Protein AF-0000000070045698 (afdb_homodimer)

InterPro domains:
  IPR000228 RNA 3'-terminal phosphate cyclase [PIRSF005378] (1-326)
  IPR000228 RNA 3'-terminal phosphate cyclase [PTHR11096] (4-327)
  IPR013792 RNA 3'-terminal phosphate cyclase/enolpyruvate transferase, alpha/beta [SSF55205] (4-176)
  IPR017770 RNA 3'-terminal phosphate cyclase type 1 [TIGR03399] (5-316)
  IPR020719 RNA 3'-terminal phosphate cyclase-like, conserved site [PS01287] (156-166)
  IPR023797 RNA 3'-terminal phosphate cyclase domain [PF01137] (10-319)
  IPR036553 RNA 3'-terminal phosphate cyclase, insert domain superfamily [G3DSA:3.30.360.20] (182-268)
  IPR037136 RNA 3'-terminal phosphate cyclase domain superfamily [G3DSA:3.65.10.20] (5-317)

Radius of gyration: 27.56 Å; Cα contacts (8 Å, |Δi|>4): 1784; chains: 2; bounding box: 61×73×57 Å

Nearest PDB structures (foldseek):
  4o89-assembly2_B  TM=8.808E-01  e=8.441E-39  Pyrococcus horikoshii OT3
  3tut-assembly1_A  TM=9.034E-01  e=3.852E-34  Escherichia coli K-12
  1qmh-assembly1_B  TM=8.795E-01  e=1.114E-32  Escherichia coli K-12
  3pqv-assembly1_A  TM=8.379E-01  e=2.856E-24  Kluyveromyces lactis
  7mqa-assembly1_SH  TM=8.288E-01  e=5.643E-23  Homo sapiens

Solvent-accessible surface area (backbone atoms only — not comparable to full-atom values): 33628 Å² total; per-residue (Å²): 135,82,58,47,76,41,64,24,48,52,73,64,19,48,68,61,56,54,45,54,49,53,29,46,20,48,42,48,50,43,32,35,33,39,30,48,26,19,59,87,42,96,71,45,22,36,44,60,41,56,46,47,41,51,53,52,47,30,67,35,15,65,32,52,72,46,52,88,46,78,50,31,36,43,35,38,42,37,42,40,69,74,49,64,48,78,47,78,51,66,51,85,34,30,34,47,45,47,63,35,44,65,36,49,47,58,36,36,11,64,65,59,25,38,37,41,35,38,40,33,12,4,32,46,30,86,99,52,64,33,51,63,45,46,62,56,47,50,44,53,54,35,44,60,27,36,40,47,69,48,75,42,82,76,35,44,6,15,55,78,64,4,66,5,30,36,40,38,38,32,32,57,27,60,69,40,48,42,69,26,46,56,58,82,68,48,55,32,42,34,44,34,41,33,17,89,60,64,62,67,58,52,51,52,53,49,50,53,52,49,48,57,41,40,74,70,65,35,47,79,48,77,47,78,43,82,47,69,44,80,32,56,42,34,39,39,34,40,34,37,74,52,95,28,19,52,34,59,46,64,29,47,52,35,81,88,79,68,40,65,66,60,60,67,62,62,56,72,60,35,38,8,26,24,72,67,56,55,44,68,47,45,66,63,30,34,46,10,64,40,62,21,36,40,22,26,46,63,87,48,59,60,38,54,36,50,54,51,54,49,18,71,73,65,40,13,30,38,34,45,29,45,49,96,80,26,32,39,40,39,28,37,18,32,49,53,80,69,42,53,123,135,84,60,48,77,41,64,24,48,52,73,65,18,48,67,62,58,54,44,52,50,54,31,48,22,48,44,48,49,42,34,33,33,40,33,48,28,19,59,87,42,96,72,44,21,38,44,60,42,55,47,46,40,51,52,51,47,30,65,36,15,63,32,52,70,44,52,88,45,78,51,31,36,42,36,37,43,39,42,40,69,75,50,63,47,78,48,79,50,67,49,86,34,29,34,45,44,49,63,35,45,65,36,48,47,58,38,36,10,64,64,58,24,37,37,42,37,38,41,34,12,4,30,46,30,88,98,51,60,35,50,64,43,45,63,58,47,50,44,54,55,35,44,60,26,35,40,46,69,48,74,43,82,76,36,43,6,15,57,78,65,4,66,5,29,35,40,37,38,33,31,58,28,62,69,39,48,43,69,26,46,58,57,81,68,46,56,32,43,33,43,34,42,35,16,88,60,64,63,67,61,54,52,54,54,48,52,52,54,50,48,58,41,40,75,71,65,34,47,77,48,76,46,79,44,83,48,69,44,79,32,55,41,35,40,38,34,41,34,35,74,52,94,29,19,53,35,58,46,65,31,47,50,35,80,88,78,68,40,66,66,60,62,68,62,60,55,72,60,35,36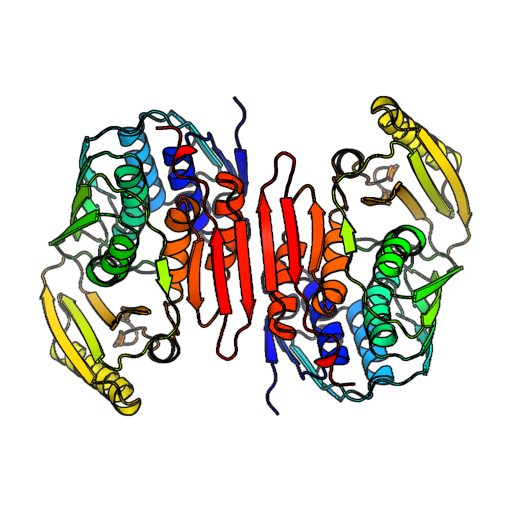,7,26,25,72,67,54,55,44,66,46,44,66,63,30,36,46,10,64,40,61,23,35,38,21,28,46,64,87,46,59,61,40,55,36,49,53,50,54,49,19,70,71,63,39,13,32,37,33,44,28,45,49,97,79,28,32,39,41,38,27,38,18,31,48,52,80,71,40,55,124

Sequence (682 aa):
MDFLKINGDYGEGGGQIIRSAITLSCITKQPIHLENIRKNRKIPGLRPQHLTAINILQKISNAKVIGAEIGSTELKFIPNNIESLQLIEDVGTAGSISLIAQVLIPVVSISQKKLNLRIKGGTDVPWSPTFDYTQHVLREAYSRMGIKFSIELTKRGYYPKGGGEISLQVYPSHLKSTSLTKRKTNYVKLISTFSKISEERIRNQIKEIKRELTDKNFLVEEEIKNQDAVDSGASLLIYSIDENSIIGVDALFDKKTQRFDIDVDKFTNSLAVDDNLADMLVVPASLGNEKTRFQVKEITKHLETNLFVTSKITGCKYGIGKIKEGFEVIIEGISDSSIKQMDFLKINGDYGEGGGQIIRSAITLSCITKQPIHLENIRKNRKIPGLRPQHLTAINILQKISNAKVIGAEIGSTELKFIPNNIESLQLIEDVGTAGSISLIAQVLIPVVSISQKKLNLRIKGGTDVPWSPTFDYTQHVLREAYSRMGIKFSIELTKRGYYPKGGGEISLQVYPSHLKSTSLTKRKTNYVKLISTFSKISEERIRNQIKEIKRELTDKNFLVEEEIKNQDAVDSGASLLIYSIDENSIIGVDALFDKKTQRFDIDVDKFTNSLAVDDNLADMLVVPASLGNEKTRFQVKEITKHLETNLFVTSKITGCKYGIGKIKEGFEVIIEGISDSSIKQ

pLDDT: mean 93.99, std 7.99, range [39.12, 98.81]

Secondary structure (DSSP, 8-state):
--PEEEETTSTT-SHHHHHHHHHHHHHHT--EEEESTTTTSSS-S--HHHHHHHHHHHHHHT-EEE--STT-S-EEEE------EEEEEE-SSS-BHHHHHHHHHHHHHHTT--EEEEEEEBSB-TTS--HHIIIIIIHHHHHHTT-EEEEEEEEB-BTTTB-EEEEEEEE-------EE------EEEEEEEEESS-HHHHHHHHHHHHHHHHHTT-EEEEEEEE--BSS-EEEEEEEEE-SS-EEEEEEEEETTTTEE---HHHHHT--SB-HHHHHHTHHHHHT-SSEEEEEES---HHHHHHHHHHHHHH--EEEEEEETTEEEEEEE---GGGS--/--PEEEETTSTT-SHHHHHHHHHHHHHHT--EEEESTTTTSSS-S--HHHHHHHHHHHHHHT-EEE--STT-S-EEEE------EEEEEE-SSS-BHHHHHHHHHHHHHHTT--EEEEEEEBSB-TTS--HHIIIIIIHHHHHHTT--EEEEEEEB-BTTTB-EEEEEEE--------EE------EEEEEEEEESS-HHHHHHHHHHHHHHHHHTT-EEEEEEEE--BSS-EEEEEEEEE-SS-EEEEEEEEETTTTEE---HHHHHT--SB-HHHHHHTHHHHHT-SSEEEEEES---HHHHHHHHHHHHHH--EEEEEEETTEEEEEEE---GGGS--

Foldseek 3Di:
DDAAEDECCPFVSACLLLLLQQLLCQFLQHKHKYAQRSVVPPQGDDDLLSLQLVVVQCVQFVWDKDQSDGSGRIIIIGGHQGEADEEEEESQWQHEPLSSCLRVQCSAQLSQYKYKYKYFHAQDEPPDDHVVCCQPQVQVVCVQQFWDKDKAWPAHAYPGGGGTIMIIMGGHTATDAAAAWFDDALEKEKEKEWEPDDPVLVVVQVVVLVVVSVVVPHDYDYHYYYGDYPDTWMKMKMWDDDPRATEIWMFIQDPVVSHTPTDSCQRVLWTRYGQVVLLSVQSSQQLAQAKHKYWTQECDSSNVVSNVSSCSSQVKDKDWDADDRHIMIMIHHDYSVSRPD/DDAAEDECCPFVSACLLLLLQQLLCQFQQHKHKYAQRSVVPPQGDDDLLSLQLVVVQCVQFVWDKDQSDGSGRIIIIGGHQGAADEEEEESQWQHEPLSSCLRVQCSAQLSQYKYKYKYFHAQDEPPDDHVVCCQPQVQVVCVQQFWDKDKAWPAHAYPGGGGTIMIIIGGHTATDAAAAWFDDALEKEKEKEWEPDDPVLVVVQVVVLVVVSVVVVHDYDYHYYYGDYPDTWMKMKMWDDDPRATEIWMFIQDPVVSHTPTDSCQRVLWTRYGQVVLLSVQSSQQLAQAKHKYWTQECDSSNVVSNVSNCSSQVKDKDWDADDRHIMIMIHHDYSVSRPD

Structure (mmCIF, N/CA/C/O backbone):
data_AF-0000000070045698-model_v1
#
loop_
_entity.id
_entity.type
_entity.pdbx_description
1 polymer "RNA 3'-terminal phosphate cyclase"
#
loop_
_atom_site.group_PDB
_atom_site.id
_atom_site.type_symbol
_atom_site.label_atom_id
_atom_site.label_alt_id
_atom_site.label_comp_id
_atom_site.label_asym_id
_atom_site.label_entity_id
_atom_site.label_seq_id
_atom_site.pdbx_PDB_ins_code
_atom_site.Cartn_x
_atom_site.Cartn_y
_atom_site.Cartn_z
_atom_site.occupancy
_atom_site.B_iso_or_equiv
_atom_site.auth_seq_id
_atom_site.auth_comp_id
_atom_site.auth_asym_id
_atom_site.auth_atom_id
_atom_site.pdbx_PDB_model_num
ATOM 1 N N . MET A 1 1 ? 29.156 7.527 0.183 1 66.31 1 MET A N 1
ATOM 2 C CA . MET A 1 1 ? 28.047 7.75 1.104 1 66.31 1 MET A CA 1
ATOM 3 C C . MET A 1 1 ? 26.844 6.895 0.724 1 66.31 1 MET A C 1
ATOM 5 O O . MET A 1 1 ? 26.609 6.648 -0.459 1 66.31 1 MET A O 1
ATOM 9 N N . ASP A 1 2 ? 26.219 6.137 1.599 1 84.25 2 ASP A N 1
ATOM 10 C CA . ASP A 1 2 ? 25.172 5.156 1.347 1 84.25 2 ASP A CA 1
ATOM 11 C C . ASP A 1 2 ? 23.781 5.805 1.422 1 84.25 2 ASP A C 1
ATOM 13 O O . ASP A 1 2 ? 23.281 6.078 2.514 1 84.25 2 ASP A O 1
ATOM 17 N N . PHE A 1 3 ? 23.266 6.316 0.264 1 93.06 3 PHE A N 1
ATOM 18 C CA . PHE A 1 3 ? 21.953 6.918 0.181 1 93.06 3 PHE A CA 1
ATOM 19 C C . PHE A 1 3 ? 20.859 5.848 0.239 1 93.06 3 PHE A C 1
ATOM 21 O O . PHE A 1 3 ? 20.984 4.801 -0.404 1 93.06 3 PHE A O 1
ATOM 28 N N . LEU A 1 4 ? 19.984 6.105 1.096 1 92.81 4 LEU A N 1
ATOM 29 C CA . LEU A 1 4 ? 18.766 5.312 0.986 1 92.81 4 LEU A CA 1
ATOM 30 C C . LEU A 1 4 ? 17.891 5.809 -0.166 1 92.81 4 LEU A C 1
ATOM 32 O O . LEU A 1 4 ? 17.469 6.965 -0.173 1 92.81 4 LEU A O 1
ATOM 36 N N . LYS A 1 5 ? 17.656 5.004 -1.078 1 92.5 5 LYS A N 1
ATOM 37 C CA . LYS A 1 5 ? 16.875 5.383 -2.252 1 92.5 5 LYS A CA 1
ATOM 38 C C . LYS A 1 5 ? 15.375 5.281 -1.975 1 92.5 5 LYS A C 1
ATOM 40 O O . LYS A 1 5 ? 14.906 4.27 -1.458 1 92.5 5 LYS A O 1
ATOM 45 N N . ILE A 1 6 ? 14.641 6.336 -2.289 1 91.75 6 ILE A N 1
ATOM 46 C CA . ILE A 1 6 ? 13.195 6.391 -2.15 1 91.75 6 ILE A CA 1
ATOM 47 C C . ILE A 1 6 ? 12.555 6.75 -3.494 1 91.75 6 ILE A C 1
ATOM 49 O O . ILE A 1 6 ? 12.945 7.738 -4.125 1 91.75 6 ILE A O 1
ATOM 53 N N . ASN A 1 7 ? 11.648 5.938 -3.928 1 87.69 7 ASN A N 1
ATOM 54 C CA . ASN A 1 7 ? 10.922 6.211 -5.16 1 87.69 7 ASN A CA 1
ATOM 55 C C . ASN A 1 7 ? 9.75 7.156 -4.922 1 87.69 7 ASN A C 1
ATOM 57 O O . ASN A 1 7 ? 8.758 6.773 -4.297 1 87.69 7 ASN A O 1
ATOM 61 N N . GLY A 1 8 ? 9.844 8.273 -5.504 1 88.06 8 GLY A N 1
ATOM 62 C CA . GLY A 1 8 ? 8.828 9.289 -5.289 1 88.06 8 GLY A CA 1
ATOM 63 C C . GLY A 1 8 ? 7.508 8.961 -5.965 1 88.06 8 GLY A C 1
ATOM 64 O O . GLY A 1 8 ? 6.48 9.57 -5.664 1 88.06 8 GLY A O 1
ATOM 65 N N . ASP A 1 9 ? 7.504 8.016 -6.766 1 81.5 9 ASP A N 1
ATOM 66 C CA . ASP A 1 9 ? 6.301 7.621 -7.488 1 81.5 9 ASP A CA 1
ATOM 67 C C . ASP A 1 9 ? 5.648 6.398 -6.844 1 81.5 9 ASP A C 1
ATOM 69 O O . ASP A 1 9 ? 4.656 5.875 -7.352 1 81.5 9 ASP A O 1
ATOM 73 N N . TYR A 1 10 ? 6.156 6.012 -5.809 1 77.06 10 TYR A N 1
ATOM 74 C CA . TYR A 1 10 ? 5.617 4.84 -5.125 1 77.06 10 TYR A CA 1
ATOM 75 C C . TYR A 1 10 ? 4.234 5.129 -4.551 1 77.06 10 TYR A C 1
ATOM 77 O O . TYR A 1 10 ? 4.012 6.188 -3.957 1 77.06 10 TYR A O 1
ATOM 85 N N . GLY A 1 11 ? 3.295 4.164 -4.785 1 70.94 11 GLY A N 1
ATOM 86 C CA . GLY A 1 11 ? 1.978 4.316 -4.191 1 70.94 11 GLY A CA 1
ATOM 87 C C . GLY A 1 11 ? 1.228 5.527 -4.703 1 70.94 11 GLY A C 1
ATOM 88 O O . GLY A 1 11 ? 1.053 5.691 -5.914 1 70.94 11 GLY A O 1
ATOM 89 N N . GLU A 1 12 ? 0.956 6.418 -3.777 1 71.25 12 GLU A N 1
ATOM 90 C CA . GLU A 1 12 ? 0.218 7.629 -4.129 1 71.25 12 GLU A CA 1
ATOM 91 C C . GLU A 1 12 ? 1.067 8.562 -4.984 1 71.25 12 GLU A C 1
ATOM 93 O O . GLU A 1 12 ? 0.547 9.242 -5.871 1 71.25 12 GLU A O 1
ATOM 98 N N . GLY A 1 13 ? 2.375 8.477 -4.84 1 70.38 13 GLY A N 1
ATOM 99 C CA . GLY A 1 13 ? 3.334 9.227 -5.637 1 70.38 13 GLY A CA 1
ATOM 100 C C . GLY A 1 13 ? 3.182 10.727 -5.488 1 70.38 13 GLY A C 1
ATOM 101 O O . GLY A 1 13 ? 3.367 11.477 -6.457 1 70.38 13 GLY A O 1
ATOM 102 N N . GLY A 1 14 ? 2.752 11.258 -4.359 1 80.56 14 GLY A N 1
ATOM 103 C CA . GLY A 1 14 ? 2.504 12.672 -4.176 1 80.56 14 GLY A CA 1
ATOM 104 C C . GLY A 1 14 ? 3.504 13.336 -3.246 1 80.56 14 GLY A C 1
ATOM 105 O O . GLY A 1 14 ? 4.637 12.875 -3.113 1 80.56 14 GLY A O 1
ATOM 106 N N . GLY A 1 15 ? 3.166 14.484 -2.75 1 87.88 15 GLY A N 1
ATOM 107 C CA . GLY A 1 15 ? 4.027 15.305 -1.911 1 87.88 15 GLY A CA 1
ATOM 108 C C . GLY A 1 15 ? 4.25 14.719 -0.531 1 87.88 15 GLY A C 1
ATOM 109 O O . GLY A 1 15 ? 5.227 15.055 0.142 1 87.88 15 GLY A O 1
ATOM 110 N N . GLN A 1 16 ? 3.398 13.844 -0.229 1 88.81 16 GLN A N 1
ATOM 111 C CA . GLN A 1 16 ? 3.49 13.258 1.104 1 88.81 16 GLN A CA 1
ATOM 112 C C . GLN A 1 16 ? 4.773 12.453 1.262 1 88.81 16 GLN A C 1
ATOM 114 O O . GLN A 1 16 ? 5.398 12.469 2.324 1 88.81 16 GLN A O 1
ATOM 119 N N . ILE A 1 17 ? 5.184 11.781 0.256 1 91.38 17 ILE A N 1
ATOM 120 C CA . ILE A 1 17 ? 6.406 10.984 0.295 1 91.38 17 ILE A CA 1
ATOM 121 C C . ILE A 1 17 ? 7.609 11.891 0.508 1 91.38 17 ILE A C 1
ATOM 123 O O . ILE A 1 17 ? 8.5 11.586 1.309 1 91.38 17 ILE A O 1
ATOM 127 N N . ILE A 1 18 ? 7.551 13 -0.135 1 93.56 18 ILE A N 1
ATOM 128 C CA . ILE A 1 18 ? 8.648 13.953 -0.036 1 93.56 18 ILE A CA 1
ATOM 129 C C . ILE A 1 18 ? 8.727 14.508 1.385 1 93.56 18 ILE A C 1
ATOM 131 O O . ILE A 1 18 ? 9.797 14.508 2.002 1 93.56 18 ILE A O 1
ATOM 135 N N . ARG A 1 19 ? 7.617 14.867 1.858 1 95.31 19 ARG A N 1
ATOM 136 C CA . ARG A 1 19 ? 7.551 15.492 3.178 1 95.31 19 ARG A CA 1
ATOM 137 C C . ARG A 1 19 ? 7.984 14.508 4.266 1 95.31 19 ARG A C 1
ATOM 139 O O . ARG A 1 19 ? 8.797 14.852 5.125 1 95.31 19 ARG A O 1
ATOM 146 N N . SER A 1 20 ? 7.469 13.32 4.188 1 96 20 SER A N 1
ATOM 147 C CA . SER A 1 20 ? 7.824 12.32 5.191 1 96 20 SER A CA 1
ATOM 148 C C . SER A 1 20 ? 9.289 11.93 5.086 1 96 20 SER A C 1
ATOM 150 O O . SER A 1 20 ? 9.977 11.797 6.102 1 96 20 SER A O 1
ATOM 152 N N . ALA A 1 21 ? 9.773 11.789 3.859 1 95.69 21 ALA A N 1
ATOM 153 C CA . ALA A 1 21 ? 11.148 11.344 3.635 1 95.69 21 ALA A CA 1
ATOM 154 C C . ALA A 1 21 ? 12.148 12.367 4.152 1 95.69 21 ALA A C 1
ATOM 156 O O . ALA A 1 21 ? 13.094 12.016 4.863 1 95.69 21 ALA A O 1
ATOM 157 N N . ILE A 1 22 ? 11.906 13.594 3.832 1 96.38 22 ILE A N 1
ATOM 158 C CA . ILE A 1 22 ? 12.867 14.617 4.223 1 96.38 22 ILE A CA 1
ATOM 159 C C . ILE A 1 22 ? 12.797 14.836 5.734 1 96.38 22 ILE A C 1
ATOM 161 O O . ILE A 1 22 ? 13.828 15.07 6.379 1 96.38 22 ILE A O 1
ATOM 165 N N . THR A 1 23 ? 11.602 14.812 6.281 1 96.62 23 THR A N 1
ATOM 166 C CA . THR A 1 23 ? 11.422 14.938 7.723 1 96.62 23 THR A CA 1
ATOM 167 C C . THR A 1 23 ? 12.203 13.859 8.461 1 96.62 23 THR A C 1
ATOM 169 O O . THR A 1 23 ? 12.992 14.156 9.367 1 96.62 23 THR A O 1
ATOM 172 N N . LEU A 1 24 ? 12.055 12.695 8.016 1 95.88 24 LEU A N 1
ATOM 173 C CA . LEU A 1 24 ? 12.688 11.562 8.688 1 95.88 24 LEU A CA 1
ATOM 174 C C . LEU A 1 24 ? 14.195 11.562 8.445 1 95.88 24 LEU A C 1
ATOM 176 O O . LEU A 1 24 ? 14.969 11.172 9.328 1 95.88 24 LEU A O 1
ATOM 180 N N . SER A 1 25 ? 14.602 11.961 7.273 1 95.38 25 SER A N 1
ATOM 181 C CA . SER A 1 25 ? 16.016 12.086 6.984 1 95.38 25 SER A CA 1
ATOM 182 C C . SER A 1 25 ? 16.703 13.031 7.973 1 95.38 25 SER A C 1
ATOM 184 O O . SER A 1 25 ? 17.766 12.719 8.508 1 95.38 25 SER A O 1
ATOM 186 N N . CYS A 1 26 ? 16.078 14.109 8.25 1 95.25 26 CYS A N 1
ATOM 187 C CA . CYS A 1 26 ? 16.641 15.109 9.164 1 95.25 26 CYS A CA 1
ATOM 188 C C . CYS A 1 26 ? 16.766 14.539 10.57 1 95.25 26 CYS A C 1
ATOM 190 O O . CYS A 1 26 ? 17.781 14.727 11.234 1 95.25 26 CYS A O 1
ATOM 192 N N . ILE A 1 27 ? 15.75 13.898 10.961 1 93.94 27 ILE A N 1
ATOM 193 C CA . ILE A 1 27 ? 15.672 13.453 12.352 1 93.94 27 ILE A CA 1
ATOM 194 C C . ILE A 1 27 ? 16.609 12.273 12.562 1 93.94 27 ILE A C 1
ATOM 196 O O . ILE A 1 27 ? 17.328 12.211 13.57 1 93.94 27 ILE A O 1
ATOM 200 N N . THR A 1 28 ? 16.719 11.367 11.602 1 91.88 28 THR A N 1
ATOM 201 C CA . THR A 1 28 ? 17.484 10.133 11.75 1 91.88 28 THR A CA 1
ATOM 202 C C . THR A 1 28 ? 18.906 10.32 11.234 1 91.88 28 THR A C 1
ATOM 204 O O . THR A 1 28 ? 19.75 9.438 11.398 1 91.88 28 THR A O 1
ATOM 207 N N . LYS A 1 29 ? 19.172 11.367 10.5 1 93.44 29 LYS A N 1
ATOM 208 C CA . LYS A 1 29 ? 20.453 11.68 9.883 1 93.44 29 LYS A CA 1
ATOM 209 C C . LYS A 1 29 ? 20.797 10.68 8.781 1 93.44 29 LYS A C 1
ATOM 211 O O . LYS A 1 29 ? 21.969 10.391 8.539 1 93.44 29 LYS A O 1
ATOM 216 N N . GLN A 1 30 ? 19.797 10.133 8.266 1 92.88 30 GLN A N 1
ATOM 217 C CA . GLN A 1 30 ? 19.953 9.219 7.137 1 92.88 30 GLN A CA 1
ATOM 218 C C . GLN A 1 30 ? 19.922 9.969 5.809 1 92.88 30 GLN A C 1
ATOM 220 O O . GLN A 1 30 ? 18.891 10.523 5.43 1 92.88 30 GLN A O 1
ATOM 225 N N . PRO A 1 31 ? 21.078 9.953 5.109 1 96.25 31 PRO A N 1
ATOM 226 C CA . PRO A 1 31 ? 21.031 10.555 3.773 1 96.25 31 PRO A CA 1
ATOM 227 C C . PRO A 1 31 ? 20.047 9.852 2.846 1 96.25 31 PRO A C 1
ATOM 229 O O . PRO A 1 31 ? 19.969 8.617 2.836 1 96.25 31 PRO A O 1
ATOM 232 N N . ILE A 1 32 ? 19.281 10.664 2.059 1 96.5 32 ILE A N 1
ATOM 233 C CA . ILE A 1 32 ? 18.281 10.039 1.191 1 96.5 32 ILE A CA 1
ATOM 234 C C . ILE A 1 32 ? 18.438 10.562 -0.234 1 96.5 32 ILE A C 1
ATOM 236 O O . ILE A 1 32 ? 18.938 11.664 -0.444 1 96.5 32 ILE A O 1
ATOM 240 N N . HIS A 1 33 ? 18.141 9.688 -1.148 1 97.5 33 HIS A N 1
ATOM 241 C CA . HIS A 1 33 ? 18.016 10 -2.568 1 97.5 33 HIS A CA 1
ATOM 242 C C . HIS A 1 33 ? 16.594 9.781 -3.061 1 97.5 33 HIS A C 1
ATOM 244 O O . HIS A 1 33 ? 16.156 8.641 -3.24 1 97.5 33 HIS A O 1
ATOM 250 N N . LEU A 1 34 ? 15.828 10.883 -3.273 1 95.81 34 LEU A N 1
ATOM 251 C CA . LEU A 1 34 ? 14.469 10.828 -3.803 1 95.81 34 LEU A CA 1
ATOM 252 C C . LEU A 1 34 ? 14.484 10.828 -5.328 1 95.81 34 LEU A C 1
ATOM 254 O O . LEU A 1 34 ? 14.992 11.758 -5.949 1 95.81 34 LEU A O 1
ATOM 258 N N . GLU A 1 35 ? 13.859 9.797 -5.855 1 95.31 35 GLU A N 1
ATOM 259 C CA . GLU A 1 35 ? 13.773 9.68 -7.309 1 95.31 35 GLU A CA 1
ATOM 260 C C . GLU A 1 35 ? 12.328 9.719 -7.781 1 95.31 35 GLU A C 1
ATOM 262 O O . GLU A 1 35 ? 11.406 9.461 -7.008 1 95.31 35 GLU A O 1
ATOM 267 N N . ASN A 1 36 ? 12.148 10.133 -9.055 1 93 36 ASN A N 1
ATOM 268 C CA . ASN A 1 36 ? 10.836 10.133 -9.695 1 93 36 ASN A CA 1
ATOM 269 C C . ASN A 1 36 ? 9.82 10.945 -8.891 1 93 36 ASN A C 1
ATOM 271 O O . ASN A 1 36 ? 8.711 10.477 -8.625 1 93 36 ASN A O 1
ATOM 275 N N . ILE A 1 37 ? 10.195 12.086 -8.531 1 92.88 37 ILE A N 1
ATOM 276 C CA . ILE A 1 37 ? 9.352 12.938 -7.695 1 92.88 37 ILE A CA 1
ATOM 277 C C . ILE A 1 37 ? 8.117 13.375 -8.484 1 92.88 37 ILE A C 1
ATOM 279 O O . ILE A 1 37 ? 8.234 14.109 -9.469 1 92.88 37 ILE A O 1
ATOM 283 N N . ARG A 1 38 ? 6.934 12.914 -8.055 1 88.94 38 ARG A N 1
ATOM 284 C CA . ARG A 1 38 ? 5.637 13.281 -8.609 1 88.94 38 ARG A CA 1
ATOM 285 C C . ARG A 1 38 ? 5.605 13.062 -10.117 1 88.94 38 ARG A C 1
ATOM 287 O O . ARG A 1 38 ? 5.051 13.875 -10.859 1 88.94 38 ARG A O 1
ATOM 294 N N . LYS A 1 39 ? 6.137 12.016 -10.555 1 83.5 39 LYS A N 1
ATOM 295 C CA . LYS A 1 39 ? 6.289 11.742 -11.977 1 83.5 39 LYS A CA 1
ATOM 296 C C . LYS A 1 39 ? 4.93 11.562 -12.648 1 83.5 39 LYS A C 1
ATOM 298 O O . LYS A 1 39 ? 4.742 11.961 -13.805 1 83.5 39 LYS A O 1
ATOM 303 N N . ASN A 1 40 ? 3.957 11.062 -11.938 1 76.69 40 ASN A N 1
ATOM 304 C CA . ASN A 1 40 ? 2.672 10.727 -12.547 1 76.69 40 ASN A CA 1
ATOM 305 C C . ASN A 1 40 ? 1.645 11.836 -12.328 1 76.69 40 ASN A C 1
ATOM 307 O O . ASN A 1 40 ? 0.47 11.672 -12.664 1 76.69 40 ASN A O 1
ATOM 311 N N . ARG A 1 41 ? 2.072 12.906 -11.758 1 81.62 41 ARG A N 1
ATOM 312 C CA . ARG A 1 41 ? 1.176 14.047 -11.562 1 81.62 41 ARG A CA 1
ATOM 313 C C . ARG A 1 41 ? 1.116 14.914 -12.812 1 81.62 41 ARG A C 1
ATOM 315 O O . ARG A 1 41 ? 1.988 14.828 -13.68 1 81.62 41 ARG A O 1
ATOM 322 N N . LYS A 1 42 ? 0.102 15.711 -12.898 1 81.5 42 LYS A N 1
ATOM 323 C CA . LYS A 1 42 ? -0.047 16.625 -14.023 1 81.5 42 LYS A CA 1
ATOM 324 C C . LYS A 1 42 ? 1.202 17.484 -14.203 1 81.5 42 LYS A C 1
ATOM 326 O O . LYS A 1 42 ? 1.692 17.656 -15.32 1 81.5 42 LYS A O 1
ATOM 331 N N . ILE A 1 43 ? 1.642 18.078 -13.062 1 87.44 43 ILE A N 1
ATOM 332 C CA . ILE A 1 43 ? 2.898 18.828 -13.039 1 87.44 43 ILE A CA 1
ATOM 333 C C . ILE A 1 43 ? 3.924 18.078 -12.195 1 87.44 43 ILE A C 1
ATOM 335 O O . ILE A 1 43 ? 3.846 18.078 -10.961 1 87.44 43 ILE A O 1
ATOM 339 N N . PRO A 1 44 ? 4.863 17.438 -12.906 1 90.5 44 PRO A N 1
ATOM 340 C CA . PRO A 1 44 ? 5.844 16.625 -12.18 1 90.5 44 PRO A CA 1
ATOM 341 C C . PRO A 1 44 ? 6.887 17.469 -11.453 1 90.5 44 PRO A C 1
ATOM 343 O O . PRO A 1 44 ? 7.035 18.672 -11.75 1 90.5 44 PRO A O 1
ATOM 346 N N . GLY A 1 45 ? 7.562 16.906 -10.438 1 93.19 45 GLY A N 1
ATOM 347 C CA . GLY A 1 45 ? 8.711 17.516 -9.789 1 93.19 45 GLY A CA 1
ATOM 348 C C . GLY A 1 45 ? 8.336 18.375 -8.594 1 93.19 45 GLY A C 1
ATOM 349 O O . GLY A 1 45 ? 7.164 18.453 -8.227 1 93.19 45 GLY A O 1
ATOM 350 N N . LEU A 1 46 ? 9.25 19.047 -8.031 1 93.88 46 LEU A N 1
ATOM 351 C CA . LEU A 1 46 ? 9.086 19.844 -6.82 1 93.88 46 LEU A CA 1
ATOM 352 C C . LEU A 1 46 ? 8.273 21.094 -7.105 1 93.88 46 LEU A C 1
ATOM 354 O O . LEU A 1 46 ? 8.445 21.734 -8.148 1 93.88 46 LEU A O 1
ATOM 358 N N . ARG A 1 47 ? 7.402 21.391 -6.23 1 91.62 47 ARG A N 1
ATOM 359 C CA . ARG A 1 47 ? 6.609 22.625 -6.27 1 91.62 47 ARG A CA 1
ATOM 360 C C . ARG A 1 47 ? 7.109 23.625 -5.234 1 91.62 47 ARG A C 1
ATOM 362 O O . ARG A 1 47 ? 7.914 23.281 -4.367 1 91.62 47 ARG A O 1
ATOM 369 N N . PRO A 1 48 ? 6.594 24.828 -5.301 1 89.44 48 PRO A N 1
ATOM 370 C CA . PRO A 1 48 ? 7.117 25.875 -4.422 1 89.44 48 PRO A CA 1
ATOM 371 C C . PRO A 1 48 ? 7.008 25.516 -2.943 1 89.44 48 PRO A C 1
ATOM 373 O O . PRO A 1 48 ? 7.938 25.766 -2.174 1 89.44 48 PRO A O 1
ATOM 376 N N . GLN A 1 49 ? 5.949 24.938 -2.543 1 89.88 49 GLN A N 1
ATOM 377 C CA . GLN A 1 49 ? 5.781 24.594 -1.132 1 89.88 49 GLN A CA 1
ATOM 378 C C . GLN A 1 49 ? 6.777 23.531 -0.7 1 89.88 49 GLN A C 1
ATOM 380 O O . GLN A 1 49 ? 7.289 23.562 0.421 1 89.88 49 GLN A O 1
ATOM 385 N N . HIS A 1 50 ? 7.062 22.578 -1.605 1 93.44 50 HIS A N 1
ATOM 386 C CA . HIS A 1 50 ? 8.078 21.578 -1.304 1 93.44 50 HIS A CA 1
ATOM 387 C C . HIS A 1 50 ? 9.453 22.219 -1.128 1 93.44 50 HIS A C 1
ATOM 389 O O . HIS A 1 50 ? 10.148 21.938 -0.152 1 93.44 50 HIS A O 1
ATOM 395 N N . LEU A 1 51 ? 9.688 23.062 -2.064 1 94.5 51 LEU A N 1
ATOM 396 C CA . LEU A 1 51 ? 11 23.688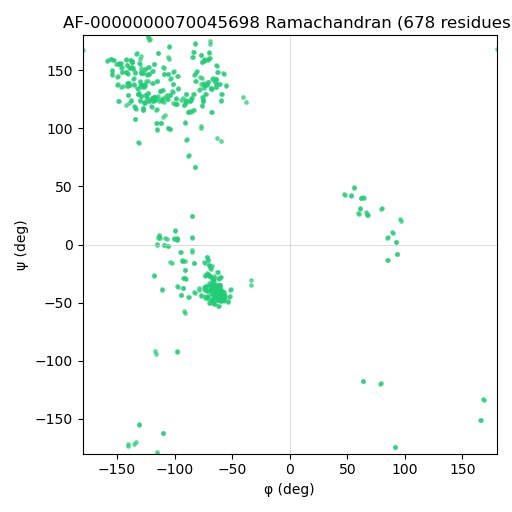 -2.094 1 94.5 51 LEU A CA 1
ATOM 397 C C . LEU A 1 51 ? 11.219 24.562 -0.862 1 94.5 51 LEU A C 1
ATOM 399 O O . LEU A 1 51 ? 12.305 24.578 -0.285 1 94.5 51 LEU A O 1
ATOM 403 N N . THR A 1 52 ? 10.234 25.328 -0.47 1 95.44 52 THR A N 1
ATOM 404 C CA . THR A 1 52 ? 10.336 26.172 0.709 1 95.44 52 THR A CA 1
ATOM 405 C C . THR A 1 52 ? 10.633 25.344 1.954 1 95.44 52 THR A C 1
ATOM 407 O O . THR A 1 52 ? 11.492 25.703 2.758 1 95.44 52 THR A O 1
ATOM 410 N N . ALA A 1 53 ? 9.914 24.266 2.098 1 96.56 53 ALA A N 1
ATOM 411 C CA . ALA A 1 53 ? 10.148 23.375 3.234 1 96.56 53 ALA A CA 1
ATOM 412 C C . ALA A 1 53 ? 11.578 22.844 3.223 1 96.56 53 ALA A C 1
ATOM 414 O O . ALA A 1 53 ? 12.25 22.812 4.254 1 96.56 53 ALA A O 1
ATOM 415 N N . ILE A 1 54 ? 12.031 22.438 2.082 1 97.19 54 ILE A N 1
ATOM 416 C CA . ILE A 1 54 ? 13.367 21.875 1.917 1 97.19 54 ILE A CA 1
ATOM 417 C C . ILE A 1 54 ? 14.414 22.938 2.25 1 97.19 54 ILE A C 1
ATOM 419 O O . ILE A 1 54 ? 15.391 22.656 2.953 1 97.19 54 ILE A O 1
ATOM 423 N N . ASN A 1 55 ? 14.195 24.125 1.779 1 96.81 55 ASN A N 1
ATOM 424 C CA . ASN A 1 55 ? 15.133 25.219 2.031 1 96.81 55 ASN A CA 1
ATOM 425 C C . ASN A 1 55 ? 15.219 25.547 3.518 1 96.81 55 ASN A C 1
ATOM 427 O O . ASN A 1 55 ? 16.312 25.797 4.039 1 96.81 55 ASN A O 1
ATOM 431 N N . ILE A 1 56 ? 14.125 25.594 4.148 1 97.5 56 ILE A N 1
ATOM 432 C CA . ILE A 1 56 ? 14.117 25.875 5.578 1 97.5 56 ILE A CA 1
ATOM 433 C C . ILE A 1 56 ? 14.828 24.766 6.336 1 97.5 56 ILE A C 1
ATOM 435 O O . ILE A 1 56 ? 15.633 25.031 7.234 1 97.5 56 ILE A O 1
ATOM 439 N N . LEU A 1 57 ? 14.602 23.562 5.934 1 97.38 57 LEU A N 1
ATOM 440 C CA . LEU A 1 57 ? 15.242 22.422 6.582 1 97.38 57 LEU A CA 1
ATOM 441 C C . LEU A 1 57 ? 16.75 22.438 6.332 1 97.38 57 LEU A C 1
ATOM 443 O O . LEU A 1 57 ? 17.531 22.016 7.195 1 97.38 57 LEU A O 1
ATOM 447 N N . GLN A 1 58 ? 17.062 22.828 5.148 1 96.88 58 GLN A N 1
ATOM 448 C CA . GLN A 1 58 ? 18.484 22.969 4.848 1 96.88 58 GLN A CA 1
ATOM 449 C C . GLN A 1 58 ? 19.156 23.922 5.82 1 96.88 58 GLN A C 1
ATOM 451 O O . GLN A 1 58 ? 20.266 23.641 6.305 1 96.88 58 GLN A O 1
ATOM 456 N N . LYS A 1 59 ? 18.531 25.016 6.109 1 96.5 59 LYS A N 1
ATOM 457 C CA . LYS A 1 59 ? 19.062 26 7.059 1 96.5 59 LYS A CA 1
ATOM 458 C C . LYS A 1 59 ? 19.125 25.406 8.469 1 96.5 59 LYS A C 1
ATOM 460 O O . LYS A 1 59 ? 20.141 25.547 9.156 1 96.5 59 LYS A O 1
ATOM 465 N N . ILE A 1 60 ? 18.094 24.75 8.844 1 96.44 60 ILE A N 1
ATOM 466 C CA . ILE A 1 60 ? 17.922 24.234 10.203 1 96.44 60 ILE A CA 1
ATOM 467 C C . ILE A 1 60 ? 18.922 23.109 10.453 1 96.44 60 ILE A C 1
ATOM 469 O O . ILE A 1 60 ? 19.453 22.969 11.555 1 96.44 60 ILE A O 1
ATOM 473 N N . SER A 1 61 ? 19.234 22.328 9.445 1 95.06 61 SER A N 1
ATOM 474 C CA . SER A 1 61 ? 20.031 21.141 9.633 1 95.06 61 SER A CA 1
ATOM 475 C C . SER A 1 61 ? 21.406 21.281 8.961 1 95.06 61 SER A C 1
ATOM 477 O O . SER A 1 61 ? 22.156 20.312 8.875 1 95.06 61 SER A O 1
ATOM 479 N N . ASN A 1 62 ? 21.703 22.438 8.43 1 93.62 62 ASN A N 1
ATOM 480 C CA . ASN A 1 62 ? 22.953 22.625 7.691 1 93.62 62 ASN A CA 1
ATOM 481 C C . ASN A 1 62 ? 23.188 21.484 6.695 1 93.62 62 ASN A C 1
ATOM 483 O O . ASN A 1 62 ? 24.281 20.906 6.66 1 93.62 62 ASN A O 1
ATOM 487 N N . ALA A 1 63 ? 22.203 21.125 6.035 1 96.38 63 ALA A N 1
ATOM 488 C CA . ALA A 1 63 ? 22.234 19.969 5.152 1 96.38 63 ALA A CA 1
ATOM 489 C C . ALA A 1 63 ? 22.859 20.328 3.807 1 96.38 63 ALA A C 1
ATOM 491 O O . ALA A 1 63 ? 22.828 21.484 3.383 1 96.38 63 ALA A O 1
ATOM 492 N N . LYS A 1 64 ? 23.5 19.344 3.244 1 97.31 64 LYS A N 1
ATOM 493 C CA . LYS A 1 64 ? 23.828 19.422 1.825 1 97.31 64 LYS A CA 1
ATOM 494 C C . LYS A 1 64 ? 22.672 18.922 0.96 1 97.31 64 LYS A C 1
ATOM 496 O O . LYS A 1 64 ? 22.172 17.812 1.18 1 97.31 64 LYS A O 1
ATOM 501 N N . VAL A 1 65 ? 22.219 19.781 0.031 1 97.31 65 VAL A N 1
ATOM 502 C CA . VAL A 1 65 ? 21.078 19.438 -0.792 1 97.31 65 VAL A CA 1
ATOM 503 C C . VAL A 1 65 ? 21.438 19.562 -2.27 1 97.31 65 VAL A C 1
ATOM 505 O O . VAL A 1 65 ? 22.016 20.562 -2.689 1 97.31 65 VAL A O 1
ATOM 508 N N . ILE A 1 66 ? 21.172 18.531 -3.008 1 97.06 66 ILE A N 1
ATOM 509 C CA . ILE A 1 66 ? 21.375 18.531 -4.453 1 97.06 66 ILE A CA 1
ATOM 510 C C . ILE A 1 66 ? 20.047 18.344 -5.168 1 97.06 66 ILE A C 1
ATOM 512 O O . ILE A 1 66 ? 19.297 17.406 -4.887 1 97.06 66 ILE A O 1
ATOM 516 N N . GLY A 1 67 ? 19.703 19.281 -6.059 1 96.62 67 GLY A N 1
ATOM 517 C CA . GLY A 1 67 ? 18.484 19.156 -6.855 1 96.62 67 GLY A CA 1
ATOM 518 C C . GLY A 1 67 ? 17.312 19.891 -6.273 1 96.62 67 GLY A C 1
ATOM 519 O O . GLY A 1 67 ? 16.156 19.625 -6.621 1 96.62 67 GLY A O 1
ATOM 520 N N . ALA A 1 68 ? 17.5 20.859 -5.449 1 95.38 68 ALA A N 1
ATOM 521 C CA . ALA A 1 68 ? 16.422 21.625 -4.82 1 95.38 68 ALA A CA 1
ATOM 522 C C . ALA A 1 68 ? 16.016 22.812 -5.691 1 95.38 68 ALA A C 1
ATOM 524 O O . ALA A 1 68 ? 16.328 23.953 -5.371 1 95.38 68 ALA A O 1
ATOM 525 N N . GLU A 1 69 ? 15.289 22.484 -6.715 1 95.44 69 GLU A N 1
ATOM 526 C CA . GLU A 1 69 ? 14.758 23.5 -7.629 1 95.44 69 GLU A CA 1
ATOM 527 C C . GLU A 1 69 ? 13.336 23.141 -8.078 1 95.44 69 GLU A C 1
ATOM 529 O O . GLU A 1 69 ? 12.961 21.969 -8.07 1 95.44 69 GLU A O 1
ATOM 534 N N . ILE A 1 70 ? 12.633 24.125 -8.422 1 93.25 70 ILE A N 1
ATOM 535 C CA . ILE A 1 70 ? 11.273 23.891 -8.906 1 93.25 70 ILE A CA 1
ATOM 536 C C . ILE A 1 70 ? 11.32 22.984 -10.141 1 93.25 70 ILE A C 1
ATOM 538 O O . ILE A 1 70 ? 12.125 23.203 -11.047 1 93.25 70 ILE A O 1
ATOM 542 N N . GLY A 1 71 ? 10.539 21.938 -10.156 1 93.81 71 GLY A N 1
ATOM 543 C CA . GLY A 1 71 ? 10.469 21.047 -11.305 1 93.81 71 GLY A CA 1
ATOM 544 C C . GLY A 1 71 ? 11.406 19.875 -11.203 1 93.81 71 GLY A C 1
ATOM 545 O O . GLY A 1 71 ? 11.305 18.922 -11.977 1 93.81 71 GLY A O 1
ATOM 546 N N . SER A 1 72 ? 12.258 19.906 -10.203 1 95.25 72 SER A N 1
ATOM 547 C CA . SER A 1 72 ? 13.203 18.812 -10.039 1 95.25 72 SER A CA 1
ATOM 548 C C . SER A 1 72 ? 12.477 17.5 -9.734 1 95.25 72 SER A C 1
ATOM 550 O O . SER A 1 72 ? 11.562 17.469 -8.906 1 95.25 72 SER A O 1
ATOM 552 N N . THR A 1 73 ? 12.898 16.438 -10.398 1 95.69 73 THR A N 1
ATOM 553 C CA . THR A 1 73 ? 12.289 15.125 -10.18 1 95.69 73 THR A CA 1
ATOM 554 C C . THR A 1 73 ? 13.219 14.234 -9.367 1 95.69 73 THR A C 1
ATOM 556 O O . THR A 1 73 ? 12.906 13.07 -9.102 1 95.69 73 THR A O 1
ATOM 559 N N . GLU A 1 74 ? 14.352 14.797 -9.055 1 96.25 74 GLU A N 1
ATOM 560 C CA . GLU A 1 74 ? 15.328 14.102 -8.219 1 96.25 74 GLU A CA 1
ATOM 561 C C . GLU A 1 74 ? 15.898 15.023 -7.152 1 96.25 74 GLU A C 1
ATOM 563 O O . GLU A 1 74 ? 16.141 16.203 -7.414 1 96.25 74 GLU A O 1
ATOM 568 N N . LEU A 1 75 ? 16.156 14.492 -5.93 1 96.88 75 LEU A N 1
ATOM 569 C CA . LEU A 1 75 ? 16.672 15.273 -4.82 1 96.88 75 LEU A CA 1
ATOM 570 C C . LEU A 1 75 ? 17.547 14.414 -3.914 1 96.88 75 LEU A C 1
ATOM 572 O O . LEU A 1 75 ? 17.156 13.312 -3.533 1 96.88 75 LEU A O 1
ATOM 576 N N . LYS A 1 76 ? 18.734 14.828 -3.719 1 97.75 76 LYS A N 1
ATOM 577 C CA . LYS A 1 76 ? 19.594 14.234 -2.697 1 97.75 76 LYS A CA 1
ATOM 578 C C . LYS A 1 76 ? 19.703 15.141 -1.469 1 97.75 76 LYS A C 1
ATOM 580 O O . LYS A 1 76 ? 19.922 16.344 -1.594 1 97.75 76 LYS A O 1
ATOM 585 N N . PHE A 1 77 ? 19.469 14.633 -0.342 1 97.31 77 PHE A N 1
ATOM 586 C CA . PHE A 1 77 ? 19.453 15.375 0.913 1 97.31 77 PHE A CA 1
ATOM 587 C C . PHE A 1 77 ? 20.359 14.719 1.944 1 97.31 77 PHE A C 1
ATOM 589 O O . PHE A 1 77 ? 20.156 13.562 2.316 1 97.31 77 PHE A O 1
ATOM 596 N N . ILE A 1 78 ? 21.375 15.398 2.379 1 97.31 78 ILE A N 1
ATOM 597 C CA . ILE A 1 78 ? 22.328 14.922 3.381 1 97.31 78 ILE A CA 1
ATOM 598 C C . ILE A 1 78 ? 22.219 15.789 4.637 1 97.31 78 ILE A C 1
ATOM 600 O O . ILE A 1 78 ? 22.875 16.844 4.727 1 97.31 78 ILE A O 1
ATOM 604 N N . PRO A 1 79 ? 21.516 15.281 5.59 1 95.12 79 PRO A N 1
ATOM 605 C CA . PRO A 1 79 ? 21.281 16.078 6.789 1 95.12 79 PRO A CA 1
ATOM 606 C C . PRO A 1 79 ? 22.516 16.172 7.688 1 95.12 79 PRO A C 1
ATOM 608 O O . PRO A 1 79 ? 23.422 15.344 7.582 1 95.12 79 PRO A O 1
ATOM 611 N N . ASN A 1 80 ? 22.562 17.156 8.5 1 94.69 80 ASN A N 1
ATOM 612 C CA . ASN A 1 80 ? 23.547 17.344 9.562 1 94.69 80 ASN A CA 1
ATOM 613 C C . ASN A 1 80 ? 22.859 17.672 10.891 1 94.69 80 ASN A C 1
ATOM 615 O O . ASN A 1 80 ? 21.734 17.26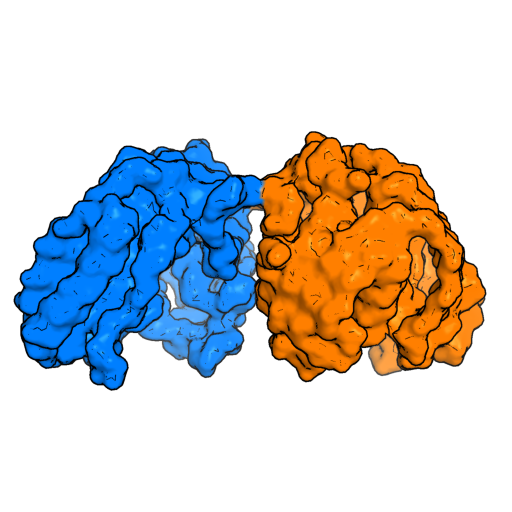6 11.133 1 94.69 80 ASN A O 1
ATOM 619 N N . ASN A 1 81 ? 23.547 18.328 11.75 1 94.44 81 ASN A N 1
ATOM 620 C CA . ASN A 1 81 ? 22.969 18.609 13.062 1 94.44 81 ASN A CA 1
ATOM 621 C C . ASN A 1 81 ? 21.906 19.703 12.977 1 94.44 81 ASN A C 1
ATOM 623 O O . ASN A 1 81 ? 22.078 20.703 12.266 1 94.44 81 ASN A O 1
ATOM 627 N N . ILE A 1 82 ? 20.859 19.438 13.734 1 95.5 82 ILE A N 1
ATOM 628 C CA . ILE A 1 82 ? 19.766 20.391 13.781 1 95.5 82 ILE A CA 1
ATOM 629 C C . ILE A 1 82 ? 20.094 21.516 14.766 1 95.5 82 ILE A C 1
ATOM 631 O O . ILE A 1 82 ? 20.625 21.266 15.844 1 95.5 82 ILE A O 1
ATOM 635 N N . GLU A 1 83 ? 19.703 22.703 14.352 1 96.12 83 GLU A N 1
ATOM 636 C CA . GLU A 1 83 ? 19.969 23.859 15.195 1 96.12 83 GLU A CA 1
ATOM 637 C C . GLU A 1 83 ? 18.688 24.641 15.484 1 96.12 83 GLU A C 1
ATOM 639 O O . GLU A 1 83 ? 17.75 24.609 14.688 1 96.12 83 GLU A O 1
ATOM 644 N N . SER A 1 84 ? 18.75 25.281 16.672 1 97.25 84 SER A N 1
ATOM 645 C CA . SER A 1 84 ? 17.672 26.234 17 1 97.25 84 SER A CA 1
ATOM 646 C C . SER A 1 84 ? 17.844 27.531 16.234 1 97.25 84 SER A C 1
ATOM 648 O O . SER A 1 84 ? 18.922 28.141 16.25 1 97.25 84 SER A O 1
ATOM 650 N N . LEU A 1 85 ? 16.75 27.906 15.547 1 97.25 85 LEU A N 1
ATOM 651 C CA . LEU A 1 85 ? 16.891 29.094 14.727 1 97.25 85 LEU A CA 1
ATOM 652 C C . LEU A 1 85 ? 15.664 30 14.852 1 97.25 85 LEU A C 1
ATOM 654 O O . LEU A 1 85 ? 14.602 29.547 15.273 1 97.25 85 LEU A O 1
ATOM 658 N N . GLN A 1 86 ? 15.883 31.266 14.555 1 97.94 86 GLN A N 1
ATOM 659 C CA . GLN A 1 86 ? 14.844 32.25 14.258 1 97.94 86 GLN A CA 1
ATOM 660 C C . GLN A 1 86 ? 14.859 32.625 12.781 1 97.94 86 GLN A C 1
ATOM 662 O O . GLN A 1 86 ? 15.891 33.062 12.266 1 97.94 86 GLN A O 1
ATOM 667 N N . LEU A 1 87 ? 13.727 32.438 12.117 1 98.06 87 LEU A N 1
ATOM 668 C CA . LEU A 1 87 ? 13.711 32.625 10.672 1 98.06 87 LEU A CA 1
ATOM 669 C C . LEU A 1 87 ? 12.5 33.438 10.242 1 98.06 87 LEU A C 1
ATOM 671 O O . LEU A 1 87 ? 11.477 33.438 10.93 1 98.06 87 LEU A O 1
ATOM 675 N N . ILE A 1 88 ? 12.688 34.188 9.203 1 97.69 88 ILE A N 1
ATOM 676 C CA . ILE A 1 88 ? 11.609 34.844 8.461 1 97.69 88 ILE A CA 1
ATOM 677 C C . ILE A 1 88 ? 11.609 34.344 7.012 1 97.69 88 ILE A C 1
ATOM 679 O O . ILE A 1 88 ? 12.617 34.469 6.309 1 97.69 88 ILE A O 1
ATOM 683 N N . GLU A 1 89 ? 10.531 33.719 6.598 1 97.31 89 GLU A N 1
ATOM 684 C CA . GLU A 1 89 ? 10.484 33.125 5.273 1 97.31 89 GLU A CA 1
ATOM 685 C C . GLU A 1 89 ? 9.242 33.562 4.508 1 97.31 89 GLU A C 1
ATOM 687 O O . GLU A 1 89 ? 8.297 34.094 5.098 1 97.31 89 GLU A O 1
ATOM 692 N N . ASP A 1 90 ? 9.312 33.375 3.189 1 96 90 ASP A N 1
ATOM 693 C CA . ASP A 1 90 ? 8.234 33.688 2.26 1 96 90 ASP A CA 1
ATOM 694 C C . ASP A 1 90 ? 8.133 32.656 1.16 1 96 90 ASP A C 1
ATOM 696 O O . ASP A 1 90 ? 9.07 32.469 0.375 1 96 90 ASP A O 1
ATOM 700 N N . VAL A 1 91 ? 6.957 32 1.071 1 94.81 91 VAL A N 1
ATOM 701 C CA . VAL A 1 91 ? 6.77 30.969 0.054 1 94.81 91 VAL A CA 1
ATOM 702 C C . VAL A 1 91 ? 6.766 31.609 -1.333 1 94.81 91 VAL A C 1
ATOM 704 O O . VAL A 1 91 ? 7.141 30.969 -2.318 1 94.81 91 VAL A O 1
ATOM 707 N N . GLY A 1 92 ? 6.34 32.844 -1.385 1 92 92 GLY A N 1
ATOM 708 C CA . GLY A 1 92 ? 6.301 33.594 -2.637 1 92 92 GLY A CA 1
ATOM 709 C C . GLY A 1 92 ? 5.035 33.344 -3.438 1 92 92 GLY A C 1
ATOM 710 O O . GLY A 1 92 ? 4.785 34 -4.441 1 92 92 GLY A O 1
ATOM 711 N N . THR A 1 93 ? 4.27 32.375 -3.125 1 92.56 93 THR A N 1
ATOM 712 C CA . THR A 1 93 ? 2.996 32 -3.738 1 92.56 93 THR A CA 1
ATOM 713 C C . THR A 1 93 ? 1.951 31.688 -2.672 1 92.56 93 THR A C 1
ATOM 715 O O . THR A 1 93 ? 2.17 31.953 -1.486 1 92.56 93 THR A O 1
ATOM 718 N N . ALA A 1 94 ? 0.848 31.172 -3.18 1 94.25 94 ALA A N 1
ATOM 719 C CA . ALA A 1 94 ? -0.177 30.719 -2.248 1 94.25 94 ALA A CA 1
ATOM 720 C C . ALA A 1 94 ? 0.112 29.281 -1.777 1 94.25 94 ALA A C 1
ATOM 722 O O . ALA A 1 94 ? -0.805 28.547 -1.412 1 94.25 94 ALA A O 1
ATOM 723 N N . GLY A 1 95 ? 1.377 28.875 -1.834 1 94.06 95 GLY A N 1
ATOM 724 C CA . GLY A 1 95 ? 1.751 27.578 -1.311 1 94.06 95 GLY A CA 1
ATOM 725 C C . GLY A 1 95 ? 1.39 27.391 0.151 1 94.06 95 GLY A C 1
ATOM 726 O O . GLY A 1 95 ? 1.508 28.328 0.947 1 94.06 95 GLY A O 1
ATOM 727 N N . SER A 1 96 ? 1.07 26.234 0.534 1 96.81 96 SER A N 1
ATOM 728 C CA . SER A 1 96 ? 0.452 25.953 1.825 1 96.81 96 SER A CA 1
ATOM 729 C C . SER A 1 96 ? 1.469 26.047 2.957 1 96.81 96 SER A C 1
ATOM 731 O O . SER A 1 96 ? 2.438 25.281 2.998 1 96.81 96 SER A O 1
ATOM 733 N N . ILE A 1 97 ? 1.168 26.891 3.945 1 97.62 97 ILE A N 1
ATOM 734 C CA . ILE A 1 97 ? 1.987 27.047 5.141 1 97.62 97 ILE A CA 1
ATOM 735 C C . ILE A 1 97 ? 1.802 25.844 6.055 1 97.62 97 ILE A C 1
ATOM 737 O O . ILE A 1 97 ? 2.752 25.391 6.699 1 97.62 97 ILE A O 1
ATOM 741 N N . SER A 1 98 ? 0.584 25.344 6.094 1 97.62 98 SER A N 1
ATOM 742 C CA . SER A 1 98 ? 0.273 24.203 6.965 1 97.62 98 SER A CA 1
ATOM 743 C C . SER A 1 98 ? 1.08 22.969 6.582 1 97.62 98 SER A C 1
ATOM 745 O O . SER A 1 98 ? 1.535 22.234 7.449 1 97.62 98 SER A O 1
ATOM 747 N N . LEU A 1 99 ? 1.263 22.734 5.332 1 97.5 99 LEU A N 1
ATOM 748 C CA . LEU A 1 99 ? 2.051 21.594 4.879 1 97.5 99 LEU A CA 1
ATOM 749 C C . LEU A 1 99 ? 3.521 21.781 5.234 1 97.5 99 LEU A C 1
ATOM 751 O O . LEU A 1 99 ? 4.203 20.812 5.574 1 97.5 99 LEU A O 1
ATOM 755 N N . ILE A 1 100 ? 4 22.969 5.133 1 97.88 100 ILE A N 1
ATOM 756 C CA . ILE A 1 100 ? 5.371 23.281 5.527 1 97.88 100 ILE A CA 1
ATOM 757 C C . ILE A 1 100 ? 5.539 23.047 7.031 1 97.88 100 ILE A C 1
ATOM 759 O O . ILE A 1 100 ? 6.523 22.438 7.465 1 97.88 100 ILE A O 1
ATOM 763 N N . ALA A 1 101 ? 4.559 23.5 7.797 1 98.06 101 ALA A N 1
ATOM 764 C CA . ALA A 1 101 ? 4.594 23.344 9.25 1 98.06 101 ALA A CA 1
ATOM 765 C C . ALA A 1 101 ? 4.637 21.859 9.641 1 98.06 101 ALA A C 1
ATOM 767 O O . ALA A 1 101 ? 5.316 21.484 10.602 1 98.06 101 ALA A O 1
ATOM 768 N N . GLN A 1 102 ? 3.951 21.047 8.922 1 97.12 102 GLN A N 1
ATOM 769 C CA . GLN A 1 102 ? 3.885 19.625 9.211 1 97.12 102 GLN A CA 1
ATOM 770 C C . GLN A 1 102 ? 5.266 18.969 9.109 1 97.12 102 GLN A C 1
ATOM 772 O O . GLN A 1 102 ? 5.539 17.969 9.781 1 97.12 102 GLN A O 1
ATOM 777 N N . VAL A 1 103 ? 6.051 19.547 8.289 1 97.19 103 VAL A N 1
ATOM 778 C CA . VAL A 1 103 ? 7.402 19.031 8.078 1 97.19 103 VAL A CA 1
ATOM 779 C C . VAL A 1 103 ? 8.328 19.562 9.18 1 97.19 103 VAL A C 1
ATOM 781 O O . VAL A 1 103 ? 9.094 18.797 9.766 1 97.19 103 VAL A O 1
ATOM 784 N N . LEU A 1 104 ? 8.211 20.781 9.547 1 98.25 104 LEU A N 1
ATOM 785 C CA . LEU A 1 104 ? 9.156 21.469 10.422 1 98.25 104 LEU A CA 1
ATOM 786 C C . LEU A 1 104 ? 8.922 21.078 11.883 1 98.25 104 LEU A C 1
ATOM 788 O O . LEU A 1 104 ? 9.875 20.922 12.641 1 98.25 104 LEU A O 1
ATOM 792 N N . ILE A 1 105 ? 7.711 20.938 12.273 1 98.56 105 ILE A N 1
ATOM 793 C CA . ILE A 1 105 ? 7.344 20.766 13.672 1 98.56 105 ILE A CA 1
ATOM 794 C C . ILE A 1 105 ? 7.98 19.5 14.227 1 98.56 105 ILE A C 1
ATOM 796 O O . ILE A 1 105 ? 8.727 19.547 15.211 1 98.56 105 ILE A O 1
ATOM 800 N N . PRO A 1 106 ? 7.781 18.391 13.562 1 97.06 106 PRO A N 1
ATOM 801 C CA . PRO A 1 106 ? 8.398 17.188 14.133 1 97.06 106 PRO A CA 1
ATOM 802 C C . PRO A 1 106 ? 9.93 17.25 14.102 1 97.06 106 PRO A C 1
ATOM 804 O O . PRO A 1 106 ? 10.586 16.781 15.039 1 97.06 106 PRO A O 1
ATOM 807 N N . VAL A 1 107 ? 10.516 17.812 13.047 1 96.94 107 VAL A N 1
ATOM 808 C CA . VAL A 1 107 ? 11.961 17.844 12.898 1 96.94 107 VAL A CA 1
ATOM 809 C C . VAL A 1 107 ? 12.586 18.594 14.07 1 96.94 107 VAL A C 1
ATOM 811 O O . VAL A 1 107 ? 13.492 18.094 14.734 1 96.94 107 VAL A O 1
ATOM 814 N N . VAL A 1 108 ? 12.055 19.719 14.352 1 97.75 108 VAL A N 1
ATOM 815 C CA . VAL A 1 108 ? 12.664 20.609 15.336 1 97.75 108 VAL A CA 1
ATOM 816 C C . VAL A 1 108 ? 12.359 20.094 16.75 1 97.75 108 VAL A C 1
ATOM 818 O O . VAL A 1 108 ? 13.25 20 17.578 1 97.75 108 VAL A O 1
ATOM 821 N N . SER A 1 109 ? 11.141 19.703 17.016 1 97.12 109 SER A N 1
ATOM 822 C CA . SER A 1 109 ? 10.711 19.328 18.344 1 97.12 109 SER A CA 1
ATOM 823 C C . SER A 1 109 ? 11.375 18.047 18.812 1 97.12 109 SER A C 1
ATOM 825 O O . SER A 1 109 ? 11.922 17.969 19.906 1 97.12 109 SER A O 1
ATOM 827 N N . ILE A 1 110 ? 11.359 17.078 17.953 1 94.38 110 ILE A N 1
ATOM 828 C CA . ILE A 1 110 ? 11.867 15.766 18.328 1 94.38 110 ILE A CA 1
ATOM 829 C C . ILE A 1 110 ? 13.391 15.812 18.438 1 94.38 110 ILE A C 1
ATOM 831 O O . ILE A 1 110 ? 13.984 15.078 19.234 1 94.38 110 ILE A O 1
ATOM 835 N N . SER A 1 111 ? 14.023 16.75 17.75 1 94.44 111 SER A N 1
ATOM 836 C CA . SER A 1 111 ? 15.469 16.922 17.828 1 94.44 111 SER A CA 1
ATOM 837 C C . SER A 1 111 ? 15.859 17.781 19.016 1 94.44 111 SER A C 1
ATOM 839 O O . SER A 1 111 ? 17.016 18.203 19.125 1 94.44 111 SER A O 1
ATOM 841 N N . GLN A 1 112 ? 14.914 18.125 19.828 1 95.56 112 GLN A N 1
ATOM 842 C CA . GLN A 1 112 ? 15.141 18.859 21.078 1 95.56 112 GLN A CA 1
ATOM 843 C C . GLN A 1 112 ? 15.695 20.25 20.797 1 95.56 112 GLN A C 1
ATOM 845 O O . GLN A 1 112 ? 16.625 20.703 21.469 1 95.56 112 GLN A O 1
ATOM 850 N N . LYS A 1 113 ? 15.18 20.844 19.812 1 97.19 113 LYS A N 1
ATOM 851 C CA . LYS A 1 113 ? 15.578 22.203 19.453 1 97.19 113 LYS A CA 1
ATOM 852 C C . LYS A 1 113 ? 14.375 23.141 19.438 1 97.19 113 LYS A C 1
ATOM 854 O O . LYS A 1 113 ? 13.25 22.734 19.719 1 97.19 113 LYS A O 1
ATOM 859 N N . LYS A 1 114 ? 14.664 24.422 19.141 1 98.31 114 LYS A N 1
ATOM 860 C CA . LYS A 1 114 ? 13.633 25.453 19.094 1 98.31 114 LYS A CA 1
ATOM 861 C C . LYS A 1 114 ? 13.594 26.125 17.719 1 98.31 114 LYS A C 1
ATOM 863 O O . LYS A 1 114 ? 14.625 26.25 17.062 1 98.31 114 LYS A O 1
ATOM 868 N N . LEU A 1 115 ? 12.398 26.5 17.359 1 98.5 115 LEU A N 1
ATOM 869 C CA . LEU A 1 115 ? 12.227 27.234 16.109 1 98.5 115 LEU A CA 1
ATOM 870 C C . LEU A 1 115 ? 11.234 28.375 16.297 1 98.5 115 LEU A C 1
ATOM 872 O O . LEU A 1 115 ? 10.148 28.188 16.844 1 98.5 115 LEU A O 1
ATOM 876 N N . ASN A 1 116 ? 11.625 29.531 16 1 98.62 116 ASN A N 1
ATOM 877 C CA . ASN A 1 116 ? 10.75 30.688 15.812 1 98.62 116 ASN A CA 1
ATOM 878 C C . ASN A 1 116 ? 10.688 31.109 14.352 1 98.62 116 ASN A C 1
ATOM 880 O O . ASN A 1 11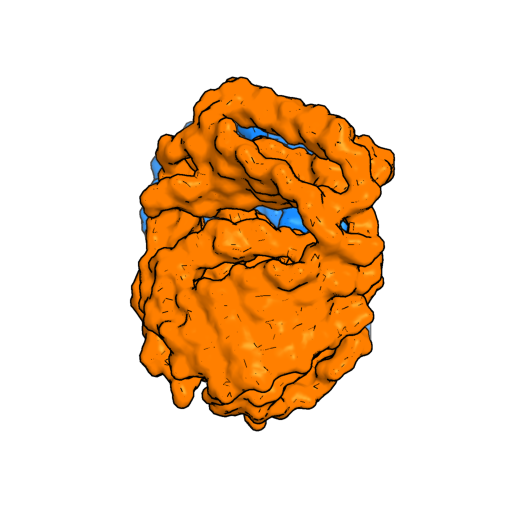6 ? 11.656 31.641 13.812 1 98.62 116 ASN A O 1
ATOM 884 N N . LEU A 1 117 ? 9.531 30.875 13.773 1 98.62 117 LEU A N 1
ATOM 885 C CA . LEU A 1 117 ? 9.414 31.094 12.344 1 98.62 117 LEU A CA 1
ATOM 886 C C . LEU A 1 117 ? 8.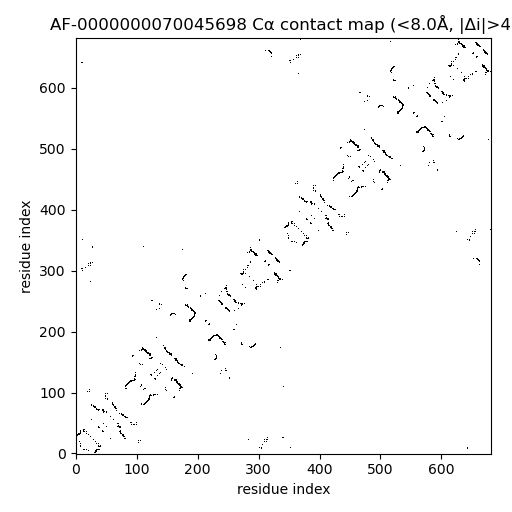25 32.031 12.031 1 98.62 117 LEU A C 1
ATOM 888 O O . LEU A 1 117 ? 7.129 31.828 12.508 1 98.62 117 LEU A O 1
ATOM 892 N N . ARG A 1 118 ? 8.516 33.125 11.383 1 98.56 118 ARG A N 1
ATOM 893 C CA . ARG A 1 118 ? 7.492 33.906 10.688 1 98.56 118 ARG A CA 1
ATOM 894 C C . ARG A 1 118 ? 7.48 33.594 9.195 1 98.56 118 ARG A C 1
ATOM 896 O O . ARG A 1 118 ? 8.516 33.688 8.531 1 98.56 118 ARG A O 1
ATOM 903 N N . ILE A 1 119 ? 6.312 33.219 8.656 1 98.19 119 ILE A N 1
ATOM 904 C CA . ILE A 1 119 ? 6.305 32.781 7.262 1 98.19 119 ILE A CA 1
ATOM 905 C C . ILE A 1 119 ? 5.055 33.312 6.566 1 98.19 119 ILE A C 1
ATOM 907 O O . ILE A 1 119 ? 3.975 33.344 7.156 1 98.19 119 ILE A O 1
ATOM 911 N N . LYS A 1 120 ? 5.238 33.75 5.355 1 97.56 120 LYS A N 1
ATOM 912 C CA . LYS A 1 120 ? 4.152 34.219 4.496 1 97.56 120 LYS A CA 1
ATOM 913 C C . LYS A 1 120 ? 3.801 33.188 3.441 1 97.56 120 LYS A C 1
ATOM 915 O O . LYS A 1 120 ? 4.68 32.5 2.932 1 97.56 120 LYS A O 1
ATOM 920 N N . GLY A 1 121 ? 2.584 33.031 3.121 1 97.19 121 GLY A N 1
ATOM 921 C CA . GLY A 1 121 ? 2.107 32.094 2.115 1 97.19 121 GLY A CA 1
ATOM 922 C C . GLY A 1 121 ? 0.608 31.859 2.168 1 97.19 121 GLY A C 1
ATOM 923 O O . GLY A 1 121 ? -0.154 32.781 2.43 1 97.19 121 GLY A O 1
ATOM 924 N N . GLY A 1 122 ? 0.199 30.672 1.758 1 97.69 122 GLY A N 1
ATOM 925 C CA . GLY A 1 122 ? -1.21 30.312 1.83 1 97.69 122 GLY A CA 1
ATOM 926 C C . GLY A 1 122 ? -1.595 29.656 3.143 1 97.69 122 GLY A C 1
ATOM 927 O O . GLY A 1 122 ? -1.016 28.641 3.527 1 97.69 122 GLY A O 1
ATOM 928 N N . THR A 1 123 ? -2.604 30.234 3.869 1 97.94 123 THR A N 1
ATOM 929 C CA . THR A 1 123 ? -3.07 29.641 5.117 1 97.94 123 THR A CA 1
ATOM 930 C C . THR A 1 123 ? -4.242 28.703 4.867 1 97.94 123 THR A C 1
ATOM 932 O O . THR A 1 123 ? -4.418 27.719 5.59 1 97.94 123 THR A O 1
ATOM 935 N N . ASP A 1 124 ? -5.086 29.047 3.965 1 98 124 ASP A N 1
ATOM 936 C CA . ASP A 1 124 ? -6.266 28.281 3.58 1 98 124 ASP A CA 1
ATOM 937 C C . ASP A 1 124 ? -6.355 28.141 2.062 1 98 124 ASP A C 1
ATOM 939 O O . ASP A 1 124 ? -7.012 28.938 1.393 1 98 124 ASP A O 1
ATOM 943 N N . VAL A 1 125 ? -5.711 27.094 1.582 1 96.75 125 VAL A N 1
ATOM 944 C CA . VAL A 1 125 ? -5.605 26.906 0.138 1 96.75 125 VAL A CA 1
ATOM 945 C C . VAL A 1 125 ? -5.945 25.469 -0.231 1 96.75 125 VAL A C 1
ATOM 947 O O . VAL A 1 125 ? -5.961 24.578 0.632 1 96.75 125 VAL A O 1
ATOM 950 N N . PRO A 1 126 ? -6.215 25.172 -1.475 1 94.31 126 PRO A N 1
ATOM 951 C CA . PRO A 1 126 ? -6.656 23.828 -1.894 1 94.31 126 PRO A CA 1
ATOM 952 C C . PRO A 1 126 ? -5.605 22.75 -1.628 1 94.31 126 PRO A C 1
ATOM 954 O O . PRO A 1 126 ? -4.406 23.031 -1.718 1 94.31 126 PRO A O 1
ATOM 957 N N . TRP A 1 127 ? -6.105 21.516 -1.338 1 91.12 127 TRP A N 1
ATOM 958 C CA . TRP A 1 127 ? -5.324 20.297 -1.221 1 91.12 127 TRP A CA 1
ATOM 959 C C . TRP A 1 127 ? -4.387 20.359 -0.02 1 91.12 127 TRP A C 1
ATOM 961 O O . TRP A 1 127 ? -3.293 19.781 -0.045 1 91.12 127 TRP A O 1
ATOM 971 N N . SER A 1 128 ? -4.809 21.109 0.925 1 95.38 128 SER A N 1
ATOM 972 C CA . SER A 1 128 ? -4.023 21.25 2.146 1 95.38 128 SER A CA 1
ATOM 973 C C . SER A 1 128 ? -4.918 21.469 3.361 1 95.38 128 SER A C 1
ATOM 975 O O . SER A 1 128 ? -6.043 21.953 3.229 1 95.38 128 SER A O 1
ATOM 977 N N . PRO A 1 129 ? -4.395 21.109 4.562 1 97.31 129 PRO A N 1
ATOM 978 C CA . PRO A 1 129 ? -5.172 21.469 5.754 1 97.31 129 PRO A CA 1
ATOM 979 C C . PRO A 1 129 ? -5.293 22.969 5.941 1 97.31 129 PRO A C 1
ATOM 981 O O . PRO A 1 129 ? -4.34 23.719 5.684 1 97.31 129 PRO A O 1
ATOM 984 N N . THR A 1 130 ? -6.434 23.422 6.398 1 98.12 130 THR A N 1
ATOM 985 C CA . THR A 1 130 ? -6.613 24.828 6.719 1 98.12 130 THR A CA 1
ATOM 986 C C . THR A 1 130 ? -5.82 25.203 7.965 1 98.12 130 THR A C 1
ATOM 988 O O . THR A 1 130 ? -5.383 24.328 8.719 1 98.12 130 THR A O 1
ATOM 991 N N . PHE A 1 131 ? -5.68 26.5 8.156 1 98.06 131 PHE A N 1
ATOM 992 C CA . PHE A 1 131 ? -5.016 26.984 9.359 1 98.06 131 PHE A CA 1
ATOM 993 C C . PHE A 1 131 ? -5.711 26.469 10.609 1 98.06 131 PHE A C 1
ATOM 995 O O . PHE A 1 131 ? -5.059 26.016 11.547 1 98.06 131 PHE A O 1
ATOM 1002 N N . ASP A 1 132 ? -6.988 26.547 10.625 1 98.5 132 ASP A N 1
ATOM 1003 C CA . ASP A 1 132 ? -7.746 26.156 11.812 1 98.5 132 ASP A CA 1
ATOM 1004 C C . ASP A 1 132 ? -7.617 24.656 12.078 1 98.5 132 ASP A C 1
ATOM 1006 O O . ASP A 1 132 ? -7.598 24.234 13.234 1 98.5 132 ASP A O 1
ATOM 1010 N N . TYR A 1 133 ? -7.598 23.875 11.031 1 98.69 133 TYR A N 1
ATOM 1011 C CA . TYR A 1 133 ? -7.355 22.453 11.219 1 98.69 133 TYR A CA 1
ATOM 1012 C C . TYR A 1 133 ? -6.031 22.219 11.945 1 98.69 133 TYR A C 1
ATOM 1014 O O . TYR A 1 133 ? -5.957 21.406 12.867 1 98.69 133 TYR A O 1
ATOM 1022 N N . THR A 1 134 ? -5.016 22.891 11.539 1 98.62 134 THR A N 1
ATOM 1023 C CA . THR A 1 134 ? -3.695 22.766 12.141 1 98.62 134 THR A CA 1
ATOM 1024 C C . THR A 1 134 ? -3.717 23.25 13.594 1 98.62 134 THR A C 1
ATOM 1026 O O . THR A 1 134 ? -3.168 22.594 14.477 1 98.62 134 THR A O 1
ATOM 1029 N N . GLN A 1 135 ? -4.375 24.328 13.797 1 98.12 135 GLN A N 1
ATOM 1030 C CA . GLN A 1 135 ? -4.402 24.969 15.102 1 98.12 135 GLN A CA 1
ATOM 1031 C C . GLN A 1 135 ? -5.188 24.141 16.109 1 98.12 135 GLN A C 1
ATOM 1033 O O . GLN A 1 135 ? -4.836 24.078 17.297 1 98.12 135 GLN A O 1
ATOM 1038 N N . HIS A 1 136 ? -6.211 23.484 15.664 1 98.5 136 HIS A N 1
ATOM 1039 C CA . HIS A 1 136 ? -7.105 22.875 16.641 1 98.5 136 HIS A CA 1
ATOM 1040 C C . HIS A 1 136 ? -7.008 21.344 16.609 1 98.5 136 HIS A C 1
ATOM 1042 O O . HIS A 1 136 ? -7.086 20.688 17.641 1 98.5 136 HIS A O 1
ATOM 1048 N N . VAL A 1 137 ? -6.883 20.797 15.445 1 98.75 137 VAL A N 1
ATOM 1049 C CA . VAL A 1 137 ? -6.922 19.344 15.305 1 98.75 137 VAL A CA 1
ATOM 1050 C C . VAL A 1 137 ? -5.508 18.781 15.406 1 98.75 137 VAL A C 1
ATOM 1052 O O . VAL A 1 137 ? -5.215 17.969 16.281 1 98.75 137 VAL A O 1
ATOM 1055 N N . LEU A 1 138 ? -4.641 19.203 14.555 1 98.69 138 LEU A N 1
ATOM 1056 C CA . LEU A 1 138 ? -3.275 18.688 14.547 1 98.69 138 LEU A CA 1
ATOM 1057 C C . LEU A 1 138 ? -2.576 18.984 15.875 1 98.69 138 LEU A C 1
ATOM 1059 O O . LEU A 1 138 ? -1.882 18.125 16.422 1 98.69 138 LEU A O 1
ATOM 1063 N N . ARG A 1 139 ? -2.732 20.219 16.328 1 98.56 139 ARG A N 1
ATOM 1064 C CA . ARG A 1 139 ? -2.088 20.609 17.578 1 98.56 139 ARG A CA 1
ATOM 1065 C C . ARG A 1 139 ? -2.514 19.688 18.719 1 98.56 139 ARG A C 1
ATOM 1067 O O . ARG A 1 139 ? -1.685 19.281 19.531 1 98.56 139 ARG A O 1
ATOM 1074 N N . GLU A 1 140 ? -3.791 19.406 18.797 1 98.62 140 GLU A N 1
ATOM 1075 C CA . GLU A 1 140 ? -4.281 18.5 19.828 1 98.62 140 GLU A CA 1
ATOM 1076 C C . GLU A 1 140 ? -3.648 17.125 19.703 1 98.62 140 GLU A C 1
ATOM 1078 O O . GLU A 1 140 ? -3.207 16.547 20.703 1 98.62 140 GLU A O 1
ATOM 1083 N N . ALA A 1 141 ? -3.594 16.625 18.547 1 98.44 141 ALA A N 1
ATOM 1084 C CA . ALA A 1 141 ? -3.023 15.297 18.312 1 98.44 141 ALA A CA 1
ATOM 1085 C C . ALA A 1 141 ? -1.547 15.258 18.688 1 98.44 141 ALA A C 1
ATOM 1087 O O . ALA A 1 141 ? -1.104 14.344 19.391 1 98.44 141 ALA A O 1
ATOM 1088 N N . TYR A 1 142 ? -0.813 16.25 18.234 1 98.38 142 TYR A N 1
ATOM 1089 C CA . TYR A 1 142 ? 0.615 16.328 18.531 1 98.38 142 TYR A CA 1
ATOM 1090 C C . TYR A 1 142 ? 0.861 16.484 20.031 1 98.38 142 TYR A C 1
ATOM 1092 O O . TYR A 1 142 ? 1.803 15.914 20.578 1 98.38 142 TYR A O 1
ATOM 1100 N N . SER A 1 143 ? -0.005 17.25 20.641 1 98.06 143 SER A N 1
ATOM 1101 C CA . SER A 1 143 ? 0.135 17.422 22.078 1 98.06 143 SER A CA 1
ATOM 1102 C C . SER A 1 143 ? 0.003 16.078 22.812 1 98.06 143 SER A C 1
ATOM 1104 O O . SER A 1 143 ? 0.753 15.805 23.75 1 98.06 143 SER A O 1
ATOM 1106 N N . ARG A 1 144 ? -0.859 15.266 22.359 1 97.5 144 ARG A N 1
ATOM 1107 C CA . ARG A 1 144 ? -1.055 13.953 22.969 1 97.5 144 ARG A CA 1
ATOM 1108 C C . ARG A 1 144 ? 0.148 13.055 22.719 1 97.5 144 ARG A C 1
ATOM 1110 O O . ARG A 1 144 ? 0.389 12.109 23.484 1 97.5 144 ARG A O 1
ATOM 1117 N N . MET A 1 145 ? 0.881 13.398 21.75 1 96.69 145 MET A N 1
ATOM 1118 C CA . MET A 1 145 ? 2.072 12.617 21.422 1 96.69 145 MET A CA 1
ATOM 1119 C C . MET A 1 145 ? 3.32 13.258 22.016 1 96.69 145 MET A C 1
ATOM 1121 O O . MET A 1 145 ? 4.441 12.852 21.703 1 96.69 145 MET A O 1
ATOM 1125 N N . GLY A 1 146 ? 3.121 14.352 22.781 1 96.69 146 GLY A N 1
ATOM 1126 C CA . GLY A 1 146 ? 4.227 14.992 23.484 1 96.69 146 GLY A CA 1
ATOM 1127 C C . GLY A 1 146 ? 4.867 16.109 22.688 1 96.69 146 GLY A C 1
ATOM 1128 O O . GLY A 1 146 ? 5.82 16.734 23.156 1 96.69 146 GLY A O 1
ATOM 1129 N N . ILE A 1 147 ? 4.387 16.422 21.547 1 97.69 147 ILE A N 1
ATOM 1130 C CA . ILE A 1 147 ? 4.953 17.453 20.688 1 97.69 147 ILE A CA 1
ATOM 1131 C C . ILE A 1 147 ? 4.309 18.797 21.016 1 97.69 147 ILE A C 1
ATOM 1133 O O . ILE A 1 147 ? 3.082 18.922 20.984 1 97.69 147 ILE A O 1
ATOM 1137 N N . LYS A 1 148 ? 5.148 19.75 21.219 1 97.5 148 LYS A N 1
ATOM 1138 C CA . LYS A 1 148 ? 4.66 21.062 21.641 1 97.5 148 LYS A CA 1
ATOM 1139 C C . LYS A 1 148 ? 5.016 22.125 20.594 1 97.5 148 LYS A C 1
ATOM 1141 O O . LYS A 1 148 ? 6.184 22.281 20.234 1 97.5 148 LYS A O 1
ATOM 1146 N N . PHE A 1 149 ? 3.998 22.812 20.203 1 98.5 149 PHE A N 1
ATOM 1147 C CA . PHE A 1 149 ? 4.207 23.969 19.328 1 98.5 149 PHE A CA 1
ATOM 1148 C C . PHE A 1 149 ? 3.066 24.969 19.453 1 98.5 149 PHE A C 1
ATOM 1150 O O . PHE A 1 149 ? 2.01 24.641 20 1 98.5 149 PHE A O 1
ATOM 1157 N N . SER A 1 150 ? 3.344 26.172 19.062 1 98.12 150 SER A N 1
ATOM 1158 C CA . SER A 1 150 ? 2.332 27.234 18.984 1 98.12 150 SER A CA 1
ATOM 1159 C C . SER A 1 150 ? 2.299 27.859 17.594 1 98.12 150 SER A C 1
ATOM 1161 O O . SER A 1 150 ? 3.344 28.062 16.969 1 98.12 150 SER A O 1
ATOM 1163 N N . ILE A 1 151 ? 1.071 28.094 17.141 1 98.06 151 ILE A N 1
ATOM 1164 C CA . ILE A 1 151 ? 0.889 28.719 15.836 1 98.06 151 ILE A CA 1
ATOM 1165 C C . ILE A 1 151 ? -0.118 29.859 15.953 1 98.06 151 ILE A C 1
ATOM 1167 O O . ILE A 1 151 ? -1.18 29.703 16.562 1 98.06 151 ILE A O 1
ATOM 1171 N N . GLU A 1 152 ? 0.267 30.984 15.453 1 97.69 152 GLU A N 1
ATOM 1172 C CA . GLU A 1 152 ? -0.587 32.156 15.516 1 97.69 152 GLU A CA 1
ATOM 1173 C C . GLU A 1 152 ? -0.809 32.781 14.133 1 97.69 152 GLU A C 1
ATOM 1175 O O . GLU A 1 152 ? 0.135 32.906 13.352 1 97.69 152 GLU A O 1
ATOM 1180 N N . LEU A 1 153 ? -2.033 33.125 13.922 1 97.44 153 LEU A N 1
ATOM 1181 C CA . LEU A 1 153 ? -2.396 33.688 12.633 1 97.44 153 LEU A CA 1
ATOM 1182 C C . LEU A 1 153 ? -2.262 35.219 12.672 1 97.44 153 LEU A C 1
ATOM 1184 O O . LEU A 1 153 ? -2.881 35.875 13.508 1 97.44 153 LEU A O 1
ATOM 1188 N N . THR A 1 154 ? -1.466 35.781 11.797 1 95.88 154 THR A N 1
ATOM 1189 C CA . THR A 1 154 ? -1.351 37.219 11.656 1 95.88 154 THR A CA 1
ATOM 1190 C C . THR A 1 154 ? -2.277 37.75 10.562 1 95.88 154 THR A C 1
ATOM 1192 O O . THR A 1 154 ? -2.893 38.812 10.703 1 95.88 154 THR A O 1
ATOM 1195 N N . LYS A 1 155 ? -2.277 37.031 9.5 1 96.69 155 LYS A N 1
ATOM 1196 C CA . LYS A 1 155 ? -3.1 37.375 8.352 1 96.69 155 LYS A CA 1
ATOM 1197 C C . LYS A 1 155 ? -3.537 36.156 7.57 1 96.69 155 LYS A C 1
ATOM 1199 O O . LYS A 1 155 ? -2.746 35.219 7.371 1 96.69 155 LYS A O 1
ATOM 1204 N N . ARG A 1 156 ? -4.816 36.156 7.164 1 97.25 156 ARG A N 1
ATOM 1205 C CA . ARG A 1 156 ? -5.336 35.062 6.367 1 97.25 156 ARG A CA 1
ATOM 1206 C C . ARG A 1 156 ? -4.875 35.156 4.918 1 97.25 156 ARG A C 1
ATOM 1208 O O . ARG A 1 156 ? -4.715 36.25 4.387 1 97.25 156 ARG A O 1
ATOM 1215 N N . GLY A 1 157 ? -4.605 34 4.312 1 97.31 157 GLY A N 1
ATOM 1216 C CA . GLY A 1 157 ? -4.227 33.938 2.91 1 97.31 157 GLY A CA 1
ATOM 1217 C C . GLY A 1 157 ? -4.965 32.875 2.133 1 97.31 157 GLY A C 1
ATOM 1218 O O . GLY A 1 157 ? -4.797 31.672 2.398 1 97.31 157 GLY A O 1
ATOM 1219 N N . TYR A 1 158 ? -5.777 33.281 1.127 1 96.94 158 TYR A N 1
ATOM 1220 C CA . TYR A 1 158 ? -6.508 32.406 0.236 1 96.94 158 TYR A CA 1
ATOM 1221 C C . TYR A 1 158 ? -5.852 32.344 -1.141 1 96.94 158 TYR A C 1
ATOM 1223 O O . TYR A 1 158 ? -4.945 33.125 -1.432 1 96.94 158 TYR A O 1
ATOM 1231 N N . TYR A 1 159 ? -6.164 31.328 -1.857 1 93.88 159 TYR A N 1
ATOM 1232 C CA . TYR A 1 159 ? -5.762 31.266 -3.258 1 93.88 159 TYR A CA 1
ATOM 1233 C C . TYR A 1 159 ? -6.48 32.344 -4.078 1 93.88 159 TYR A C 1
ATOM 1235 O O . TYR A 1 159 ? -7.652 32.625 -3.834 1 93.88 159 TYR A O 1
ATOM 1243 N N . PRO A 1 160 ? -5.723 32.938 -5.098 1 93.56 160 PRO A N 1
ATOM 1244 C CA . PRO A 1 160 ? -4.508 32.5 -5.781 1 93.56 160 PRO A CA 1
ATOM 1245 C C . PRO A 1 160 ? -3.258 33.219 -5.289 1 93.56 160 PRO A C 1
ATOM 1247 O O . PRO A 1 160 ? -2.137 32.812 -5.582 1 93.56 160 PRO A O 1
ATOM 1250 N N . LYS A 1 161 ? -3.418 34.344 -4.582 1 92.69 161 LYS A N 1
ATOM 1251 C CA . LYS A 1 161 ? -2.244 35.156 -4.273 1 92.69 161 LYS A CA 1
ATOM 1252 C C . LYS A 1 161 ? -1.622 34.719 -2.943 1 92.69 161 LYS A C 1
ATOM 1254 O O . LYS A 1 161 ? -0.435 34.969 -2.707 1 92.69 161 LYS A O 1
ATOM 1259 N N . GLY A 1 162 ? -2.498 34.25 -2.16 1 95.12 162 GLY A N 1
ATOM 1260 C CA . GLY A 1 162 ? -2.018 33.969 -0.818 1 95.12 162 GLY A CA 1
ATOM 1261 C C . GLY A 1 162 ? -1.91 35.188 0.052 1 95.12 162 GLY A C 1
ATOM 1262 O O . GLY A 1 162 ? -2.885 35.938 0.214 1 95.12 162 GLY A O 1
ATOM 1263 N N . GLY A 1 163 ? -0.687 35.469 0.499 1 94.44 163 GLY A N 1
ATOM 1264 C CA . GLY A 1 163 ? -0.469 36.656 1.304 1 94.44 163 GLY A CA 1
ATOM 1265 C C . GLY A 1 163 ? -0.77 36.438 2.775 1 94.44 163 GLY A C 1
ATOM 1266 O O . GLY A 1 163 ? -0.827 37.406 3.547 1 94.44 163 GLY A O 1
ATOM 1267 N N . GLY A 1 164 ? -1.052 35.25 3.143 1 97.12 164 GLY A N 1
ATOM 1268 C CA . GLY A 1 164 ? -1.201 34.938 4.551 1 97.12 164 GLY A CA 1
ATOM 1269 C C . GLY A 1 164 ? 0.11 34.969 5.312 1 97.12 164 GLY A C 1
ATOM 1270 O O . GLY A 1 164 ? 1.186 34.938 4.711 1 97.12 164 GLY A O 1
ATOM 1271 N N . GLU A 1 165 ? -0.049 35.125 6.598 1 97.56 165 GLU A N 1
ATOM 1272 C CA . GLU A 1 165 ? 1.132 35.188 7.453 1 97.56 165 GLU A CA 1
ATOM 1273 C C . GLU A 1 165 ? 0.863 34.531 8.812 1 97.56 165 GLU A C 1
ATOM 1275 O O . GLU A 1 165 ? -0.194 34.75 9.414 1 97.56 165 GLU A O 1
ATOM 1280 N N . ILE A 1 166 ? 1.837 33.75 9.25 1 98.25 166 ILE A N 1
ATOM 1281 C CA . ILE A 1 166 ? 1.684 33.125 10.555 1 98.25 166 ILE A CA 1
ATOM 1282 C C . ILE A 1 166 ? 3.006 33.188 11.32 1 98.25 166 ILE A C 1
ATOM 1284 O O . ILE A 1 166 ? 4.059 33.406 10.727 1 98.25 166 ILE A O 1
ATOM 1288 N N . SER A 1 167 ? 2.889 33.062 12.625 1 98.5 167 SER A N 1
ATOM 1289 C CA . SER A 1 167 ? 4.027 32.844 13.508 1 98.5 167 SER A CA 1
ATOM 1290 C C . SER A 1 167 ? 3.996 31.438 14.102 1 98.5 167 SER A C 1
ATOM 1292 O O . SER A 1 167 ? 2.984 31.016 14.672 1 98.5 167 SER A O 1
ATOM 1294 N N . LEU A 1 168 ? 5.074 30.719 13.922 1 98.69 168 LEU A N 1
ATOM 1295 C CA . LEU A 1 168 ? 5.203 29.359 14.422 1 98.69 168 LEU A CA 1
ATOM 1296 C C . LEU A 1 168 ? 6.332 29.25 15.445 1 98.69 168 LEU A C 1
ATOM 1298 O O . LEU A 1 168 ? 7.449 29.703 15.188 1 98.69 168 LEU A O 1
ATOM 1302 N N . GLN A 1 169 ? 6.039 28.734 16.578 1 98.81 169 GLN A N 1
ATOM 1303 C CA . GLN A 1 169 ? 7.035 28.422 17.609 1 98.81 169 GLN A CA 1
ATOM 1304 C C . GLN A 1 169 ? 7.035 26.922 17.938 1 98.81 169 GLN A C 1
ATOM 1306 O O . GLN A 1 169 ? 5.996 26.359 18.266 1 98.81 169 GLN A O 1
ATOM 1311 N N . VAL A 1 170 ? 8.172 26.344 17.828 1 98.69 170 VAL A N 1
ATOM 1312 C CA . VAL A 1 170 ? 8.336 24.922 18.125 1 98.69 170 VAL A CA 1
ATOM 1313 C C . VAL A 1 170 ? 9.266 24.734 19.328 1 98.69 170 VAL A C 1
ATOM 1315 O O . VAL A 1 170 ? 10.266 25.453 19.453 1 98.69 170 VAL A O 1
ATOM 1318 N N . TYR A 1 171 ? 8.922 23.812 20.141 1 98.19 171 TYR A N 1
ATOM 1319 C CA . TYR A 1 171 ? 9.648 23.594 21.391 1 98.19 171 TYR A CA 1
ATOM 1320 C C . TYR A 1 171 ? 10.18 22.172 21.469 1 98.19 171 TYR A C 1
ATOM 1322 O O . TYR A 1 171 ? 9.602 21.25 20.891 1 98.19 171 TYR A O 1
ATOM 1330 N N . PRO A 1 172 ? 11.312 22 22.234 1 97.25 172 PRO A N 1
ATOM 1331 C CA . PRO A 1 172 ? 11.797 20.641 22.453 1 97.25 172 PRO A CA 1
ATOM 1332 C C . PRO A 1 172 ? 10.734 19.719 23.062 1 97.25 172 PRO A C 1
ATOM 1334 O O . PRO A 1 172 ? 10.008 20.125 23.953 1 97.25 172 PRO A O 1
ATOM 1337 N N . SER A 1 173 ? 10.664 18.484 22.516 1 94.81 173 SER A N 1
ATOM 1338 C CA . SER A 1 173 ? 9.578 17.594 22.922 1 94.81 173 SER A CA 1
ATOM 1339 C C . SER A 1 173 ? 10.062 16.156 23.078 1 94.81 173 SER A C 1
ATOM 1341 O O . SER A 1 173 ? 11.008 15.742 22.406 1 94.81 173 SER A O 1
ATOM 1343 N N . HIS A 1 174 ? 9.438 15.461 24.031 1 93.12 174 HIS A N 1
ATOM 1344 C CA . HIS A 1 174 ? 9.633 14.023 24.172 1 93.12 174 HIS A CA 1
ATOM 1345 C C . HIS A 1 174 ? 8.406 13.25 23.703 1 93.12 174 HIS A C 1
ATOM 1347 O O . HIS A 1 174 ? 7.301 13.453 24.203 1 93.12 174 HIS A O 1
ATOM 1353 N N . LEU A 1 175 ? 8.695 12.359 22.797 1 94.06 175 LEU A N 1
ATOM 1354 C CA . LEU A 1 175 ? 7.605 11.648 22.141 1 94.06 175 LEU A CA 1
ATOM 1355 C C . LEU A 1 175 ? 6.934 10.672 23.094 1 94.06 175 LEU A C 1
ATOM 1357 O O . LEU A 1 175 ? 7.609 10.016 23.891 1 94.06 175 LEU A O 1
ATOM 1361 N N . LYS A 1 176 ? 5.672 10.656 22.953 1 94 176 LYS A N 1
ATOM 1362 C CA . LYS A 1 176 ? 4.84 9.688 23.672 1 94 176 LYS A CA 1
ATOM 1363 C C . LYS A 1 176 ? 3.924 8.938 22.703 1 94 176 LYS A C 1
ATOM 1365 O O . LYS A 1 176 ? 3.52 9.484 21.672 1 94 176 LYS A O 1
ATOM 1370 N N . SER A 1 177 ? 3.691 7.664 23.094 1 93.31 177 SER A N 1
ATOM 1371 C CA . SER A 1 177 ? 2.719 6.902 22.312 1 93.31 177 SER A CA 1
ATOM 1372 C C . SER A 1 177 ? 1.291 7.324 22.641 1 93.31 177 SER A C 1
ATOM 1374 O O . SER A 1 177 ? 1.048 7.938 23.688 1 93.31 177 SER A O 1
ATOM 1376 N N . THR A 1 178 ? 0.442 7.066 21.703 1 95.06 178 THR A N 1
ATOM 1377 C CA . THR A 1 178 ? -0.964 7.387 21.922 1 95.06 178 THR A CA 1
ATOM 1378 C C . THR A 1 178 ? -1.863 6.281 21.391 1 95.06 178 THR A C 1
ATOM 1380 O O . THR A 1 178 ? -1.442 5.492 20.531 1 95.06 178 THR A O 1
ATOM 1383 N N . SER A 1 179 ? -2.996 6.156 21.984 1 96.44 179 SER A N 1
ATOM 1384 C CA . SER A 1 179 ? -4.016 5.195 21.562 1 96.44 179 SER A CA 1
ATOM 1385 C C . SER A 1 179 ? -5.363 5.875 21.359 1 96.44 179 SER A C 1
ATOM 1387 O O . SER A 1 179 ? -5.922 6.453 22.297 1 96.44 179 SER A O 1
ATOM 1389 N N . LEU A 1 180 ? -5.828 5.863 20.141 1 97.75 180 LEU A N 1
ATOM 1390 C CA . LEU A 1 180 ? -7.109 6.457 19.781 1 97.75 180 LEU A CA 1
ATOM 1391 C C . LEU A 1 180 ? -8.055 5.406 19.219 1 97.75 180 LEU A C 1
ATOM 1393 O O . LEU A 1 180 ? -7.758 4.777 18.203 1 97.75 180 LEU A O 1
ATOM 1397 N N . THR A 1 181 ? -9.164 5.234 19.75 1 93.25 181 THR A N 1
ATOM 1398 C CA . THR A 1 181 ? -10.047 4.129 19.391 1 93.25 181 THR A CA 1
ATOM 1399 C C . THR A 1 181 ? -11.352 4.645 18.797 1 93.25 181 THR A C 1
ATOM 1401 O O . THR A 1 181 ? -11.391 5.062 17.641 1 93.25 181 THR A O 1
ATOM 1404 N N . LYS A 1 182 ? -12.43 4.863 19.656 1 92.88 182 LYS A N 1
ATOM 1405 C CA . LYS A 1 182 ? -13.719 5.27 19.109 1 92.88 182 LYS A CA 1
ATOM 1406 C C . LYS A 1 182 ? -14.211 6.559 19.75 1 92.88 182 LYS A C 1
ATOM 1408 O O . LYS A 1 182 ? -14.07 6.746 20.953 1 92.88 182 LYS A O 1
ATOM 1413 N N . ARG A 1 183 ? -14.781 7.328 18.859 1 97.12 183 ARG A N 1
ATOM 1414 C CA . ARG A 1 183 ? -15.383 8.57 19.328 1 97.12 183 ARG A CA 1
ATOM 1415 C C . ARG A 1 183 ? -16.547 8.297 20.281 1 97.12 183 ARG A C 1
ATOM 1417 O O . ARG A 1 183 ? -17.391 7.438 20 1 97.12 183 ARG A O 1
ATOM 1424 N N . LYS A 1 184 ? -16.625 9.094 21.375 1 96.62 184 LYS A N 1
ATOM 1425 C CA . LYS A 1 184 ? -17.719 8.961 22.328 1 96.62 184 LYS A CA 1
ATOM 1426 C C . LYS A 1 184 ? -18.547 10.242 22.391 1 96.62 184 LYS A C 1
ATOM 1428 O O . LYS A 1 184 ? -19.734 10.211 22.703 1 96.62 184 LYS A O 1
ATOM 1433 N N . THR A 1 185 ? -17.953 11.352 22.094 1 97.75 185 THR A N 1
ATOM 1434 C CA . THR A 1 185 ? -18.625 12.641 22.234 1 97.75 185 THR A CA 1
ATOM 1435 C C . THR A 1 185 ? -19.5 12.938 21.031 1 97.75 185 THR A C 1
ATOM 1437 O O . THR A 1 185 ? -19.188 12.523 19.906 1 97.75 185 THR A O 1
ATOM 1440 N N . ASN A 1 186 ? -20.562 13.586 21.234 1 97.69 186 ASN A N 1
ATOM 1441 C CA . ASN A 1 186 ? -21.375 14.102 20.141 1 97.69 186 ASN A CA 1
ATOM 1442 C C . ASN A 1 186 ? -21.266 15.617 20.031 1 97.69 186 ASN A C 1
ATOM 1444 O O . ASN A 1 186 ? -22 16.25 19.266 1 97.69 186 ASN A O 1
ATOM 1448 N N . TYR A 1 187 ? -20.391 16.188 20.844 1 98.19 187 TYR A N 1
ATOM 1449 C CA . TYR A 1 187 ? -20.141 17.625 20.781 1 98.19 187 TYR A CA 1
ATOM 1450 C C . TYR A 1 187 ? -19.234 17.969 19.594 1 98.19 187 TYR A C 1
ATOM 1452 O O . TYR A 1 187 ? -18.203 17.312 19.391 1 98.19 187 TYR A O 1
ATOM 1460 N N . VAL A 1 188 ? -19.641 19 18.859 1 98.31 188 VAL A N 1
ATOM 1461 C CA . VAL A 1 188 ? -18.906 19.406 17.672 1 98.31 188 VAL A CA 1
ATOM 1462 C C . VAL A 1 188 ? -18.688 20.922 17.688 1 98.31 188 VAL A C 1
ATOM 1464 O O . VAL A 1 188 ? -19.578 21.672 18.062 1 98.31 188 VAL A O 1
ATOM 1467 N N . LYS A 1 189 ? -17.5 21.312 17.391 1 98.69 189 LYS A N 1
ATOM 1468 C CA . LYS A 1 189 ? -17.219 22.719 17.156 1 98.69 189 LYS A CA 1
ATOM 1469 C C . LYS A 1 189 ? -17.109 23.016 15.656 1 98.69 189 LYS A C 1
ATOM 1471 O O . LYS A 1 189 ? -16.516 22.234 14.906 1 98.69 189 LYS A O 1
ATOM 1476 N N . LEU A 1 190 ? -17.766 24.031 15.234 1 98.69 190 LEU A N 1
ATOM 1477 C CA . LEU A 1 190 ? -17.734 24.5 13.852 1 98.69 190 LEU A CA 1
ATOM 1478 C C . LEU A 1 190 ? -17.141 25.891 13.766 1 98.69 190 LEU A C 1
ATOM 1480 O O . LEU A 1 190 ? -17.656 26.828 14.367 1 98.69 190 LEU A O 1
ATOM 1484 N N . ILE A 1 191 ? -15.992 26.031 13.094 1 98.44 191 ILE A N 1
ATOM 1485 C CA . ILE A 1 191 ? -15.336 27.328 12.922 1 98.44 191 ILE A CA 1
ATOM 1486 C C . ILE A 1 191 ? -15.336 27.703 11.438 1 98.44 191 ILE A C 1
ATOM 1488 O O . ILE A 1 191 ? -14.93 26.906 10.586 1 98.44 191 ILE A O 1
ATOM 1492 N N . SER A 1 192 ? -15.797 28.844 11.148 1 98.38 192 SER A N 1
ATOM 1493 C CA . SER A 1 192 ? -15.75 29.344 9.773 1 98.38 192 SER A CA 1
ATOM 1494 C C . SER A 1 192 ? -15.156 30.75 9.719 1 98.38 192 SER A C 1
ATOM 1496 O O . SER A 1 192 ? -15.422 31.578 10.594 1 98.38 192 SER A O 1
ATOM 1498 N N . THR A 1 193 ? -14.305 30.969 8.781 1 97.56 193 THR A N 1
ATOM 1499 C CA . THR A 1 193 ? -13.734 32.281 8.516 1 97.56 193 THR A CA 1
ATOM 1500 C C . THR A 1 193 ? -13.977 32.688 7.07 1 97.56 193 THR A C 1
ATOM 1502 O O . THR A 1 193 ? -14.023 31.844 6.176 1 97.56 193 THR A O 1
ATOM 1505 N N . PHE A 1 194 ? -14.164 33.969 6.809 1 97.44 194 PHE A N 1
ATOM 1506 C CA . PHE A 1 194 ? -14.391 34.438 5.449 1 97.44 194 PHE A CA 1
ATOM 1507 C C . PHE A 1 194 ? -13.82 35.844 5.262 1 97.44 194 PHE A C 1
ATOM 1509 O O . PHE A 1 194 ? -13.547 36.531 6.238 1 97.44 194 PHE A O 1
ATOM 1516 N N . SER A 1 195 ? -13.531 36.156 4.074 1 96.56 195 SER A N 1
ATOM 1517 C CA . SER A 1 195 ? -13.055 37.469 3.666 1 96.56 195 SER A CA 1
ATOM 1518 C C . SER A 1 195 ? -13.664 37.875 2.332 1 96.56 195 SER A C 1
ATOM 1520 O O . SER A 1 195 ? -13.656 37.094 1.368 1 96.56 195 SER A O 1
ATOM 1522 N N . LYS A 1 196 ? -14.234 39.031 2.271 1 95.75 196 LYS A N 1
ATOM 1523 C CA . LYS A 1 196 ? -14.75 39.656 1.055 1 95.75 196 LYS A CA 1
ATOM 1524 C C . LYS A 1 196 ? -15.836 38.812 0.413 1 95.75 196 LYS A C 1
ATOM 1526 O O . LYS A 1 196 ? -15.867 38.656 -0.81 1 95.75 196 LYS A O 1
ATOM 1531 N N . ILE A 1 197 ? -16.531 38.031 1.079 1 95.19 197 ILE A N 1
ATOM 1532 C CA . ILE A 1 197 ? -17.719 37.281 0.682 1 95.19 197 ILE A CA 1
ATOM 1533 C C . ILE A 1 197 ? -18.906 37.719 1.554 1 95.19 197 ILE A C 1
ATOM 1535 O O . ILE A 1 197 ? -18.719 38.125 2.699 1 95.19 197 ILE A O 1
ATOM 1539 N N . SER A 1 198 ? -20.078 37.656 0.977 1 93.56 198 SER A N 1
ATOM 1540 C CA . SER A 1 198 ? -21.266 38.031 1.718 1 93.56 198 SER A CA 1
ATOM 1541 C C . SER A 1 198 ? -21.453 37.156 2.955 1 93.56 198 SER A C 1
ATOM 1543 O O . SER A 1 198 ? -21.469 35.906 2.855 1 93.56 198 SER A O 1
ATOM 1545 N N . GLU A 1 199 ? -21.531 37.812 4.082 1 95.06 199 GLU A N 1
ATOM 1546 C CA . GLU A 1 199 ? -21.734 37.094 5.34 1 95.06 199 GLU A CA 1
ATOM 1547 C C . GLU A 1 199 ? -23.016 36.281 5.305 1 95.06 199 GLU A C 1
ATOM 1549 O O . GLU A 1 199 ? -23.062 35.156 5.855 1 95.06 199 GLU A O 1
ATOM 1554 N N . GLU A 1 200 ? -23.969 36.844 4.746 1 95.38 200 GLU A N 1
ATOM 1555 C CA . GLU A 1 200 ? -25.266 36.156 4.645 1 95.38 200 GLU A CA 1
ATOM 1556 C C . GLU A 1 200 ? -25.125 34.812 3.922 1 95.38 200 GLU A C 1
ATOM 1558 O O . GLU A 1 200 ? -25.703 33.812 4.348 1 95.38 200 GLU A O 1
ATOM 1563 N N . ARG A 1 201 ? -24.422 34.844 2.941 1 94.56 201 ARG A N 1
ATOM 1564 C CA . ARG A 1 201 ? -24.203 33.625 2.164 1 94.56 201 ARG A CA 1
ATOM 1565 C C . ARG A 1 201 ? -23.5 32.562 3.002 1 94.56 201 ARG A C 1
ATOM 1567 O O . ARG A 1 201 ? -23.891 31.391 2.975 1 94.56 201 ARG A O 1
ATOM 1574 N N . ILE A 1 202 ? -22.484 32.969 3.693 1 96.19 202 ILE A N 1
ATOM 1575 C CA . ILE A 1 202 ? -21.703 32.062 4.531 1 96.19 202 ILE A CA 1
ATOM 1576 C C . ILE A 1 202 ? -22.594 31.5 5.645 1 96.19 202 ILE A C 1
ATOM 1578 O O . ILE A 1 202 ? -22.609 30.297 5.879 1 96.19 202 ILE A O 1
ATOM 1582 N N . ARG A 1 203 ? -23.359 32.344 6.262 1 96.38 203 ARG A N 1
ATOM 1583 C CA . ARG A 1 203 ? -24.203 31.922 7.375 1 96.38 203 ARG A CA 1
ATOM 1584 C C . ARG A 1 203 ? -25.281 30.953 6.91 1 96.38 203 ARG A C 1
ATOM 1586 O O . ARG A 1 203 ? -25.656 30.031 7.637 1 96.38 203 ARG A O 1
ATOM 1593 N N . ASN A 1 204 ? -25.812 31.172 5.781 1 96 204 ASN A N 1
ATOM 1594 C CA . ASN A 1 204 ? -26.812 30.266 5.234 1 96 204 ASN A CA 1
ATOM 1595 C C . ASN A 1 204 ? -26.25 28.859 5.027 1 96 204 ASN A C 1
ATOM 1597 O O . ASN A 1 204 ? -26.922 27.875 5.34 1 96 204 ASN A O 1
ATOM 1601 N N . GLN A 1 205 ? -25.047 28.812 4.469 1 96.44 205 GLN A N 1
ATOM 1602 C CA . GLN A 1 205 ? -24.406 27.531 4.25 1 96.44 205 GLN A CA 1
ATOM 1603 C C . GLN A 1 205 ? -24.109 26.828 5.578 1 96.44 205 GLN A C 1
ATOM 1605 O O . GLN A 1 205 ? -24.266 25.609 5.695 1 96.44 205 GLN A O 1
ATOM 1610 N N . ILE A 1 206 ? -23.688 27.578 6.527 1 97.25 206 ILE A N 1
ATOM 1611 C CA . ILE A 1 206 ? -23.359 27.031 7.836 1 97.25 206 ILE A CA 1
ATOM 1612 C C . ILE A 1 206 ? -24.625 26.484 8.492 1 97.25 206 ILE A C 1
ATOM 1614 O O . ILE A 1 206 ? -24.594 25.422 9.133 1 97.25 206 ILE A O 1
ATOM 1618 N N . LYS A 1 207 ? -25.688 27.188 8.336 1 97 207 LYS A N 1
ATOM 1619 C CA . LYS A 1 207 ? -26.969 26.734 8.883 1 97 207 LYS A CA 1
ATOM 1620 C C . LYS A 1 207 ? -27.359 25.359 8.312 1 97 207 LYS A C 1
ATOM 1622 O O . LYS A 1 207 ? -27.844 24.5 9.039 1 97 207 LYS A O 1
ATOM 1627 N N . GLU A 1 208 ? -27.172 25.219 7.078 1 96.75 208 GLU A N 1
ATOM 1628 C CA . GLU A 1 208 ? -27.469 23.953 6.43 1 96.75 208 GLU A CA 1
ATOM 1629 C C . GLU A 1 208 ? -26.594 22.828 6.977 1 96.75 208 GLU A C 1
ATOM 1631 O O . GLU A 1 208 ? -27.078 21.719 7.234 1 96.75 208 GLU A O 1
ATOM 1636 N N . ILE A 1 209 ? -25.328 23.094 7.129 1 97.56 209 ILE A N 1
ATOM 1637 C CA . ILE A 1 209 ? -24.375 22.109 7.629 1 97.56 209 ILE A CA 1
ATOM 1638 C C . ILE A 1 209 ? -24.719 21.75 9.078 1 97.56 209 ILE A C 1
ATOM 1640 O O . ILE A 1 209 ? -24.688 20.578 9.453 1 97.56 209 ILE A O 1
ATOM 1644 N N . LYS A 1 210 ? -25.047 22.734 9.852 1 97.56 210 LYS A N 1
ATOM 1645 C CA . LYS A 1 210 ? -25.438 22.531 11.242 1 97.56 210 LYS A CA 1
ATOM 1646 C C . LYS A 1 210 ? -26.688 21.641 11.328 1 97.56 210 LYS A C 1
ATOM 1648 O O . LYS A 1 210 ? -26.766 20.766 12.188 1 97.56 210 LYS A O 1
ATOM 1653 N N . ARG A 1 211 ? -27.594 21.875 10.469 1 97.5 211 ARG A N 1
ATOM 1654 C CA . ARG A 1 211 ? -28.797 21.062 10.438 1 97.5 211 ARG A CA 1
ATOM 1655 C C . ARG A 1 211 ? -28.469 19.594 10.148 1 97.5 211 ARG A C 1
ATOM 1657 O O . ARG A 1 211 ? -29.016 18.688 10.797 1 97.5 211 ARG A O 1
ATOM 1664 N N . GLU A 1 212 ? -27.641 19.391 9.227 1 97.31 212 GLU A N 1
ATOM 1665 C CA . GLU A 1 212 ? -27.234 18.031 8.883 1 97.31 212 GLU A CA 1
ATOM 1666 C C . GLU A 1 212 ? -26.594 17.328 10.078 1 97.31 212 GLU A C 1
ATOM 1668 O O . GLU A 1 212 ? -26.844 16.141 10.305 1 97.31 212 GLU A O 1
ATOM 1673 N N . LEU A 1 213 ? -25.797 18.031 10.82 1 98.19 213 LEU A N 1
ATOM 1674 C CA . LEU A 1 213 ? -25.109 17.469 11.984 1 98.19 213 LEU A CA 1
ATOM 1675 C C . LEU A 1 213 ? -26.109 17.203 13.117 1 98.19 213 LEU A C 1
ATOM 1677 O O . LEU A 1 213 ? -26.062 16.141 13.75 1 98.19 213 LEU A O 1
ATOM 1681 N N . THR A 1 214 ? -27 18.125 13.25 1 97.62 214 THR A N 1
ATOM 1682 C CA . THR A 1 214 ? -27.984 17.984 14.312 1 97.62 214 THR A CA 1
ATOM 1683 C C . THR A 1 214 ? -28.922 16.812 14.031 1 97.62 214 THR A C 1
ATOM 1685 O O . THR A 1 214 ? -29.344 16.125 14.961 1 97.62 214 THR A O 1
ATOM 1688 N N . ASP A 1 215 ? -29.203 16.656 12.773 1 97.25 215 ASP A N 1
ATOM 1689 C CA . ASP A 1 215 ? -30.031 15.531 12.367 1 97.25 215 ASP A CA 1
ATOM 1690 C C . ASP A 1 215 ? -29.359 14.203 12.711 1 97.25 215 ASP A C 1
ATOM 1692 O O . ASP A 1 215 ? -30.047 13.188 12.891 1 97.25 215 ASP A O 1
ATOM 1696 N N . LYS A 1 216 ? -28.125 14.242 12.82 1 96.69 216 LYS A N 1
ATOM 1697 C CA . LYS A 1 216 ? -27.375 13.031 13.164 1 96.69 216 LYS A CA 1
ATOM 1698 C C . LYS A 1 216 ? -27.016 13.008 14.648 1 96.69 216 LYS A C 1
ATOM 1700 O O . LYS A 1 216 ? -26.094 12.312 15.055 1 96.69 216 LYS A O 1
ATOM 1705 N N . ASN A 1 217 ? -27.625 13.883 15.422 1 96.69 217 ASN A N 1
ATOM 1706 C CA . ASN A 1 217 ? -27.594 13.906 16.875 1 96.69 217 ASN A CA 1
ATOM 1707 C C . ASN A 1 217 ? -26.297 14.508 17.406 1 96.69 217 ASN A C 1
ATOM 1709 O O . ASN A 1 217 ? -25.797 14.094 18.453 1 96.69 217 ASN A O 1
ATOM 1713 N N . PHE A 1 218 ? -25.75 15.406 16.672 1 98.12 218 PHE A N 1
ATOM 1714 C CA . PHE A 1 218 ? -24.609 16.156 17.156 1 98.12 218 PHE A CA 1
ATOM 1715 C C . PHE A 1 218 ? -25.047 17.5 17.734 1 98.12 218 PHE A C 1
ATOM 1717 O O . PHE A 1 218 ? -26 18.094 17.266 1 98.12 218 PHE A O 1
ATOM 1724 N N . LEU A 1 219 ? -24.328 17.922 18.781 1 98.25 219 LEU A N 1
ATOM 1725 C CA . LEU A 1 219 ? -24.484 19.25 19.344 1 98.25 219 LEU A CA 1
ATOM 1726 C C . LEU A 1 219 ? -23.406 20.203 18.828 1 98.25 219 LEU A C 1
ATOM 1728 O O . LEU A 1 219 ? -22.219 20.016 19.094 1 98.25 219 LEU A O 1
ATOM 1732 N N . VAL A 1 220 ? -23.875 21.297 18.172 1 98.31 220 VAL A N 1
ATOM 1733 C CA . VAL A 1 220 ? -22.922 22.094 17.406 1 98.31 220 VAL A CA 1
ATOM 1734 C C . VAL A 1 220 ? -22.734 23.453 18.062 1 98.31 220 VAL A C 1
ATOM 1736 O O . VAL A 1 220 ? -23.703 24.172 18.312 1 98.31 220 VAL A O 1
ATOM 1739 N N . GLU A 1 221 ? -21.531 23.781 18.375 1 98.19 221 GLU A N 1
ATOM 1740 C CA . GLU A 1 221 ? -21.125 25.141 18.734 1 98.19 221 GLU A CA 1
ATOM 1741 C C . GLU A 1 221 ? -20.438 25.828 17.562 1 98.19 221 GLU A C 1
ATOM 1743 O O . GLU A 1 221 ? -19.422 25.344 17.047 1 98.19 221 GLU A O 1
ATOM 1748 N N . GLU A 1 222 ? -20.938 26.938 17.109 1 97.69 222 GLU A N 1
ATOM 1749 C CA . GLU A 1 222 ? -20.391 27.562 15.906 1 97.69 222 GLU A CA 1
ATOM 1750 C C . GLU A 1 222 ? -19.641 28.844 16.234 1 97.69 222 GLU A C 1
ATOM 1752 O O . GLU A 1 222 ? -19.984 29.531 17.203 1 97.69 222 GLU A O 1
ATOM 1757 N N . GLU A 1 223 ? -18.672 29.141 15.57 1 97.75 223 GLU A N 1
ATOM 1758 C CA . GLU A 1 223 ? -17.922 30.391 15.57 1 97.75 223 GLU A CA 1
ATOM 1759 C C . GLU A 1 223 ? -17.641 30.875 14.141 1 97.75 223 GLU A C 1
ATOM 1761 O O . GLU A 1 223 ? -17 30.172 13.359 1 97.75 223 GLU A O 1
ATOM 1766 N N . ILE A 1 224 ? -18.141 32.062 13.766 1 97.44 224 ILE A N 1
ATOM 1767 C CA . ILE A 1 224 ? -17.969 32.625 12.43 1 97.44 224 ILE A CA 1
ATOM 1768 C C . ILE A 1 224 ? -17.219 33.938 12.531 1 97.44 224 ILE A C 1
ATOM 1770 O O . ILE A 1 224 ? -17.625 34.844 13.281 1 97.44 224 ILE A O 1
ATOM 1774 N N . LYS A 1 225 ? -16.156 34.031 11.789 1 96.06 225 LYS A N 1
ATOM 1775 C CA . LYS A 1 225 ? -15.328 35.219 11.891 1 96.06 225 LYS A CA 1
ATOM 1776 C C . LYS A 1 225 ? -15.062 35.812 10.516 1 96.06 225 LYS A C 1
ATOM 1778 O O . LYS A 1 225 ? -14.812 35.094 9.547 1 96.06 225 LYS A O 1
ATOM 1783 N N . ASN A 1 226 ? -15.148 37.094 10.422 1 95.75 226 ASN A N 1
ATOM 1784 C CA . ASN A 1 226 ? -14.672 37.844 9.273 1 95.75 226 ASN A CA 1
ATOM 1785 C C . ASN A 1 226 ? -13.227 38.312 9.469 1 95.75 226 ASN A C 1
ATOM 1787 O O . ASN A 1 226 ? -12.93 39.031 10.422 1 95.75 226 ASN A O 1
ATOM 1791 N N . GLN A 1 227 ? -12.414 37.906 8.633 1 94.88 227 GLN A N 1
ATOM 1792 C CA . GLN A 1 227 ? -11 38.219 8.773 1 94.88 227 GLN A CA 1
ATOM 1793 C C . GLN A 1 227 ? -10.438 38.812 7.477 1 94.88 227 GLN A C 1
ATOM 1795 O O . GLN A 1 227 ? -10.891 38.469 6.387 1 94.88 227 GLN A O 1
ATOM 1800 N N . ASP A 1 228 ? -9.461 39.656 7.617 1 91.12 228 ASP A N 1
ATOM 1801 C CA . ASP A 1 228 ? -8.859 40.312 6.469 1 91.12 228 ASP A CA 1
ATOM 1802 C C . ASP A 1 228 ? -7.945 39.375 5.691 1 91.12 228 ASP A C 1
ATOM 1804 O O . ASP A 1 228 ? -7.219 38.594 6.289 1 91.12 228 ASP A O 1
ATOM 1808 N N . ALA A 1 229 ? -8.016 39.438 4.363 1 96.19 229 ALA A N 1
ATOM 1809 C CA . ALA A 1 229 ? -7.156 38.719 3.443 1 96.19 229 ALA A CA 1
ATOM 1810 C C . ALA A 1 229 ? -7.027 39.438 2.107 1 96.19 229 ALA A C 1
ATOM 1812 O O . ALA A 1 229 ? -7.852 40.281 1.776 1 96.19 229 ALA A O 1
ATOM 1813 N N . VAL A 1 230 ? -6.027 39.156 1.42 1 95.25 230 VAL A N 1
ATOM 1814 C CA . VAL A 1 230 ? -5.812 39.781 0.115 1 95.25 230 VAL A CA 1
ATOM 1815 C C . VAL A 1 230 ? -6.887 39.312 -0.862 1 95.25 230 VAL A C 1
ATOM 1817 O O . VAL A 1 230 ? -7.555 40.125 -1.503 1 95.25 230 VAL A O 1
ATOM 1820 N N . ASP A 1 231 ? -7.074 38.031 -0.913 1 95 231 ASP A N 1
ATOM 1821 C CA . ASP A 1 231 ? -8.055 37.438 -1.82 1 95 231 ASP A CA 1
ATOM 1822 C C . ASP A 1 231 ? -9.336 37.094 -1.076 1 95 231 ASP A C 1
ATOM 1824 O O . ASP A 1 231 ? -9.312 36.812 0.127 1 95 231 ASP A O 1
ATOM 1828 N N . SER A 1 232 ? -10.438 37.156 -1.772 1 95.62 232 SER A N 1
ATOM 1829 C CA . SER A 1 232 ? -11.688 36.688 -1.206 1 95.62 232 SER A CA 1
ATOM 1830 C C . SER A 1 232 ? -11.648 35.156 -0.977 1 95.62 232 SER A C 1
ATOM 1832 O O . SER A 1 232 ? -11.055 34.438 -1.771 1 95.62 232 SER A O 1
ATOM 1834 N N . GLY A 1 233 ? -12.203 34.688 0.123 1 96.69 233 GLY A N 1
ATOM 1835 C CA . GLY A 1 233 ? -12.258 33.281 0.421 1 96.69 233 GLY A CA 1
ATOM 1836 C C . GLY A 1 233 ? -12.953 32.969 1.737 1 96.69 233 GLY A C 1
ATOM 1837 O O . GLY A 1 233 ? -13.273 33.875 2.5 1 96.69 233 GLY A O 1
ATOM 1838 N N . ALA A 1 234 ? -13.242 31.75 1.896 1 97.81 234 ALA A N 1
ATOM 1839 C CA . ALA A 1 234 ? -13.836 31.281 3.146 1 97.81 234 ALA A CA 1
ATOM 1840 C C . ALA A 1 234 ? -13.422 29.844 3.434 1 97.81 234 ALA A C 1
ATOM 1842 O O . ALA A 1 234 ? -13.227 29.047 2.51 1 97.81 234 ALA A O 1
ATOM 1843 N N . SER A 1 235 ? -13.242 29.562 4.703 1 97.94 235 SER A N 1
ATOM 1844 C CA . SER A 1 235 ? -12.883 28.219 5.148 1 97.94 235 SER A CA 1
ATOM 1845 C C . SER A 1 235 ? -13.781 27.75 6.289 1 97.94 235 SER A C 1
ATOM 1847 O O . SER A 1 235 ? -14.422 28.562 6.953 1 97.94 235 SER A O 1
ATOM 1849 N N . LEU A 1 236 ? -13.875 26.484 6.43 1 98.31 236 LEU A N 1
ATOM 1850 C CA . LEU A 1 236 ? -14.711 25.844 7.441 1 98.31 236 LEU A CA 1
ATOM 1851 C C . LEU A 1 236 ? -14 24.641 8.047 1 98.31 236 LEU A C 1
ATOM 1853 O O . LEU A 1 236 ? -13.344 23.875 7.34 1 98.31 236 LEU A O 1
ATOM 1857 N N . LEU A 1 237 ? -14.117 24.516 9.398 1 98.56 237 LEU A N 1
ATOM 1858 C CA . LEU A 1 237 ? -13.664 23.328 10.109 1 98.56 237 LEU A CA 1
ATOM 1859 C C . LEU A 1 237 ? -14.75 22.797 11.047 1 98.56 237 LEU A C 1
ATOM 1861 O O . LEU A 1 237 ? -15.297 23.562 11.852 1 98.56 237 LEU A O 1
ATOM 1865 N N . ILE A 1 238 ? -15.102 21.594 10.898 1 98.75 238 ILE A N 1
ATOM 1866 C CA . ILE A 1 238 ? -15.891 20.891 11.914 1 98.75 238 ILE A CA 1
ATOM 1867 C C . ILE A 1 238 ? -15.016 19.875 12.641 1 98.75 238 ILE A C 1
ATOM 1869 O O . ILE A 1 238 ? -14.281 19.109 12 1 98.75 238 ILE A O 1
ATOM 1873 N N . TYR A 1 239 ? -15.008 19.938 13.961 1 98.75 239 TYR A N 1
ATOM 1874 C CA . TYR A 1 239 ? -14.156 18.953 14.633 1 98.75 239 TYR A CA 1
ATOM 1875 C C . TYR A 1 239 ? -14.719 18.578 16 1 98.75 239 TYR A C 1
ATOM 1877 O O . TYR A 1 239 ? -15.516 19.328 16.578 1 98.75 239 TYR A O 1
ATOM 1885 N N . SER A 1 240 ? -14.398 17.453 16.453 1 98.75 240 SER A N 1
ATOM 1886 C CA . SER A 1 240 ? -14.75 16.922 17.781 1 98.75 240 SER A CA 1
ATOM 1887 C C . SER A 1 240 ? -13.547 16.266 18.453 1 98.75 240 SER A C 1
ATOM 1889 O O . SER A 1 240 ? -12.75 15.602 17.781 1 98.75 240 SER A O 1
ATOM 1891 N N . ILE A 1 241 ? -13.406 16.516 19.719 1 98.62 241 ILE A N 1
ATOM 1892 C CA . ILE A 1 241 ? -12.305 15.969 20.5 1 98.62 241 ILE A CA 1
ATOM 1893 C C . ILE A 1 241 ? -12.844 15.367 21.797 1 98.62 241 ILE A C 1
ATOM 1895 O O . ILE A 1 241 ? -13.641 16 22.484 1 98.62 241 ILE A O 1
ATOM 1899 N N . ASP A 1 242 ? -12.461 14.164 22.078 1 98.44 242 ASP A N 1
ATOM 1900 C CA . ASP A 1 242 ? -12.672 13.547 23.391 1 98.44 242 ASP A CA 1
ATOM 1901 C C . ASP A 1 242 ? -11.461 12.711 23.797 1 98.44 242 ASP A C 1
ATOM 1903 O O . ASP A 1 242 ? -10.383 12.852 23.219 1 98.44 242 ASP A O 1
ATOM 1907 N N . GLU A 1 243 ? -11.539 11.977 24.844 1 96.94 243 GLU A N 1
ATOM 1908 C CA . GLU A 1 243 ? -10.398 11.227 25.375 1 96.94 243 GLU A CA 1
ATOM 1909 C C . GLU A 1 243 ? -9.875 10.227 24.359 1 96.94 243 GLU A C 1
ATOM 1911 O O . GLU A 1 243 ? -8.672 9.953 24.312 1 96.94 243 GLU A O 1
ATOM 1916 N N . ASN A 1 244 ? -10.758 9.758 23.484 1 96.56 244 ASN A N 1
ATOM 1917 C CA . ASN A 1 244 ? -10.406 8.625 22.641 1 96.56 244 ASN A CA 1
ATOM 1918 C C . ASN A 1 244 ? -10.367 9.008 21.156 1 96.56 244 ASN A C 1
ATOM 1920 O O . ASN A 1 244 ? -10.094 8.172 20.297 1 96.56 244 ASN A O 1
ATOM 1924 N N . SER A 1 245 ? -10.641 10.242 20.906 1 98.44 245 SER A N 1
ATOM 1925 C CA . SER A 1 245 ? -10.766 10.547 19.484 1 98.44 245 SER A CA 1
ATOM 1926 C C . SER A 1 245 ? -10.461 12.016 19.203 1 98.44 245 SER A C 1
ATOM 1928 O O . SER A 1 245 ? -10.656 12.867 20.062 1 98.44 245 SER A O 1
ATOM 1930 N N . ILE A 1 246 ? -9.898 12.289 18.094 1 98.81 246 ILE A N 1
ATOM 1931 C CA . ILE A 1 246 ? -9.664 13.609 17.516 1 98.81 246 ILE A CA 1
ATOM 1932 C C . ILE A 1 246 ? -10.047 13.594 16.031 1 98.81 246 ILE A C 1
ATOM 1934 O O . ILE A 1 246 ? -9.336 13.016 15.211 1 98.81 246 ILE A O 1
ATOM 1938 N N . ILE A 1 247 ? -11.148 14.242 15.664 1 98.75 247 ILE A N 1
ATOM 1939 C CA . ILE A 1 247 ? -11.664 14.18 14.305 1 98.75 247 ILE A CA 1
ATOM 1940 C C . ILE A 1 247 ? -11.922 15.586 13.781 1 98.75 247 ILE A C 1
ATOM 1942 O O . ILE A 1 247 ? -12.523 16.406 14.477 1 98.75 247 ILE A O 1
ATOM 1946 N N . GLY A 1 248 ? -11.383 15.867 12.648 1 98.69 248 GLY A N 1
ATOM 1947 C CA . GLY A 1 248 ? -11.648 17.141 11.992 1 98.69 248 GLY A CA 1
ATOM 1948 C C . GLY A 1 248 ? -11.789 17.016 10.492 1 98.69 248 GLY A C 1
ATOM 1949 O O . GLY A 1 248 ? -11.047 16.266 9.852 1 98.69 248 GLY A O 1
ATOM 1950 N N . VAL A 1 249 ? -12.758 17.672 9.969 1 98.44 249 VAL A N 1
ATOM 1951 C CA . VAL A 1 249 ? -12.938 17.781 8.523 1 98.44 249 VAL A CA 1
ATOM 1952 C C . VAL A 1 249 ? -13.039 19.25 8.125 1 98.44 249 VAL A C 1
ATOM 1954 O O . VAL A 1 249 ? -13.859 20 8.664 1 98.44 249 VAL A O 1
ATOM 1957 N N . ASP A 1 250 ? -12.141 19.641 7.23 1 98.25 250 ASP A N 1
ATOM 1958 C CA . ASP A 1 250 ? -12.148 21.031 6.809 1 98.25 250 ASP A CA 1
ATOM 1959 C C . ASP A 1 250 ? -12.516 21.156 5.328 1 98.25 250 ASP A C 1
ATOM 1961 O O . ASP A 1 250 ? -12.578 20.156 4.617 1 98.25 250 ASP A O 1
ATOM 1965 N N . ALA A 1 251 ? -12.852 22.406 4.949 1 97.88 251 ALA A N 1
ATOM 1966 C CA . ALA A 1 251 ? -13.25 22.672 3.572 1 97.88 251 ALA A CA 1
ATOM 1967 C C . ALA A 1 251 ? -13.078 24.141 3.227 1 97.88 251 ALA A C 1
ATOM 1969 O O . ALA A 1 251 ? -13.008 24.984 4.117 1 97.88 251 ALA A O 1
ATOM 1970 N N . LEU A 1 252 ? -12.977 24.344 1.926 1 97.81 252 LEU A N 1
ATOM 1971 C CA . LEU A 1 252 ? -12.953 25.703 1.396 1 97.81 252 LEU A CA 1
ATOM 1972 C C . LEU A 1 252 ? -14.25 26.016 0.66 1 97.81 252 LEU A C 1
ATOM 1974 O O . LEU A 1 252 ? -14.93 25.109 0.176 1 97.81 252 LEU A O 1
ATOM 1978 N N . PHE A 1 253 ? -14.555 27.266 0.663 1 96.31 253 PHE A N 1
ATOM 1979 C CA . PHE A 1 253 ? -15.711 27.734 -0.089 1 96.31 253 PHE A CA 1
ATOM 1980 C C . PHE A 1 253 ? -15.414 27.766 -1.583 1 96.31 253 PHE A C 1
ATOM 1982 O O . PHE A 1 253 ? -14.414 28.344 -2.01 1 96.31 253 PHE A O 1
ATOM 1989 N N . ASP A 1 254 ? -16.234 27.062 -2.293 1 92.88 254 ASP A N 1
ATOM 1990 C CA . ASP A 1 254 ? -16.141 27.078 -3.748 1 92.88 254 ASP A CA 1
ATOM 1991 C C . ASP A 1 254 ? -16.922 28.25 -4.336 1 92.88 254 ASP A C 1
ATOM 1993 O O . ASP A 1 254 ? -18.156 28.234 -4.32 1 92.88 254 ASP A O 1
ATOM 1997 N N . LYS A 1 255 ? -16.266 29.141 -4.922 1 87.38 255 LYS A N 1
ATOM 1998 C CA . LYS A 1 255 ? -16.891 30.344 -5.434 1 87.38 255 LYS A CA 1
ATOM 1999 C C . LYS A 1 255 ? -17.766 30.031 -6.645 1 87.38 255 LYS A C 1
ATOM 2001 O O . LYS A 1 255 ? -18.688 30.781 -6.957 1 87.38 255 LYS A O 1
ATOM 2006 N N . LYS A 1 256 ? -17.484 29 -7.402 1 87.62 256 LYS A N 1
ATOM 2007 C CA . LYS A 1 256 ? -18.266 28.625 -8.57 1 87.62 256 LYS A CA 1
ATOM 2008 C C . LYS A 1 256 ? -19.609 28 -8.156 1 87.62 256 LYS A C 1
ATOM 2010 O O . LYS A 1 256 ? -20.656 28.375 -8.672 1 87.62 256 LYS A O 1
ATOM 2015 N N . THR A 1 257 ? -19.578 27.109 -7.215 1 89.12 257 THR A N 1
ATOM 2016 C CA . THR A 1 257 ? -20.781 26.406 -6.785 1 89.12 257 THR A CA 1
ATOM 2017 C C . THR A 1 257 ? -21.453 27.156 -5.637 1 89.12 257 THR A C 1
ATOM 2019 O O . THR A 1 257 ? -22.594 26.828 -5.266 1 89.12 257 THR A O 1
ATOM 2022 N N . GLN A 1 258 ? -20.719 28.031 -5.109 1 89.88 258 GLN A N 1
ATOM 2023 C CA . GLN A 1 258 ? -21.203 28.859 -4.012 1 89.88 258 GLN A CA 1
ATOM 2024 C C . GLN A 1 258 ? -21.562 28.016 -2.797 1 89.88 258 GLN A C 1
ATOM 2026 O O . GLN A 1 258 ? -22.594 28.25 -2.158 1 89.88 258 GLN A O 1
ATOM 2031 N N . ARG A 1 259 ? -20.734 27 -2.514 1 93.81 259 ARG A N 1
ATOM 2032 C CA . ARG A 1 259 ? -20.906 26.109 -1.371 1 93.81 259 ARG A CA 1
ATOM 2033 C C . ARG A 1 259 ? -19.547 25.656 -0.826 1 93.81 259 ARG A C 1
ATOM 2035 O O . ARG A 1 259 ? -18.547 25.688 -1.544 1 93.81 259 ARG A O 1
ATOM 2042 N N . PHE A 1 260 ? -19.609 25.375 0.459 1 96.12 260 PHE A N 1
ATOM 2043 C CA . PHE A 1 260 ? -18.438 24.688 0.993 1 96.12 260 PHE A CA 1
ATOM 2044 C C . PHE A 1 260 ? -18.312 23.281 0.414 1 96.12 260 PHE A C 1
ATOM 2046 O O . PHE A 1 260 ? -19.297 22.547 0.335 1 96.12 260 PHE A O 1
ATOM 2053 N N . ASP A 1 261 ? -17.125 22.938 0.005 1 92.06 261 ASP A N 1
ATOM 2054 C CA . ASP A 1 261 ? -16.844 21.609 -0.509 1 92.06 261 ASP A CA 1
ATOM 2055 C C . ASP A 1 261 ? -16.594 20.625 0.63 1 92.06 261 ASP A C 1
ATOM 2057 O O . ASP A 1 261 ? -15.5 20.062 0.753 1 92.06 261 ASP A O 1
ATOM 2061 N N . ILE A 1 262 ? -17.641 20.375 1.395 1 94.06 262 ILE A N 1
ATOM 2062 C CA . ILE A 1 262 ? -17.484 19.547 2.586 1 94.06 262 ILE A CA 1
ATOM 2063 C C . ILE A 1 262 ? -18.359 18.297 2.475 1 94.06 262 ILE A C 1
ATOM 2065 O O . ILE A 1 262 ? -19.453 18.359 1.925 1 94.06 262 ILE A O 1
ATOM 2069 N N . ASP A 1 263 ? -17.812 17.234 2.883 1 93 263 ASP A N 1
ATOM 2070 C CA . ASP A 1 263 ? -18.562 15.992 3.061 1 93 263 ASP A CA 1
ATOM 2071 C C . ASP A 1 263 ? -18.797 15.695 4.539 1 93 263 ASP A C 1
ATOM 2073 O O . ASP A 1 263 ? -17.953 15.078 5.199 1 93 263 ASP A O 1
ATOM 2077 N N . VAL A 1 264 ? -19.953 15.992 4.98 1 96.25 264 VAL A N 1
ATOM 2078 C CA . VAL A 1 264 ? -20.297 15.891 6.398 1 96.25 264 VAL A CA 1
ATOM 2079 C C . VAL A 1 264 ? -20.25 14.422 6.836 1 96.25 264 VAL A C 1
ATOM 2081 O O . VAL A 1 264 ? -19.922 14.125 7.984 1 96.25 264 VAL A O 1
ATOM 2084 N N . ASP A 1 265 ? -20.5 13.5 5.934 1 95.38 265 ASP A N 1
ATOM 2085 C CA . ASP A 1 265 ? -20.484 12.07 6.25 1 95.38 265 ASP A CA 1
ATOM 2086 C C . ASP A 1 265 ? -19.078 11.602 6.613 1 95.38 265 ASP A C 1
ATOM 2088 O O . ASP A 1 265 ? -18.922 10.672 7.406 1 95.38 265 ASP A O 1
ATOM 2092 N N . LYS A 1 266 ? -18.156 12.227 6.016 1 95.94 266 LYS A N 1
ATOM 2093 C CA . LYS A 1 266 ? -16.781 11.883 6.379 1 95.94 266 LYS A CA 1
ATOM 2094 C C . LYS A 1 266 ? -16.516 12.148 7.859 1 95.94 266 LYS A C 1
ATOM 2096 O O . LYS A 1 266 ? -15.781 11.398 8.508 1 95.94 266 LYS A O 1
ATOM 2101 N N . PHE A 1 267 ? -17.094 13.227 8.297 1 97.75 267 PHE A N 1
ATOM 2102 C CA . PHE A 1 267 ? -16.969 13.57 9.711 1 97.75 267 PHE A CA 1
ATOM 2103 C C . PHE A 1 267 ? -17.781 12.617 10.578 1 97.75 267 PHE A C 1
ATOM 2105 O O . PHE A 1 267 ? -17.266 12.078 11.562 1 97.75 267 PHE A O 1
ATOM 2112 N N . THR A 1 268 ? -18.984 12.359 10.211 1 96.94 268 THR A N 1
ATOM 2113 C CA . THR A 1 268 ? -19.906 11.617 11.062 1 96.94 268 THR A CA 1
ATOM 2114 C C . THR A 1 268 ? -19.547 10.141 11.102 1 96.94 268 THR A C 1
ATOM 2116 O O . THR A 1 268 ? -19.797 9.461 12.102 1 96.94 268 THR A O 1
ATOM 2119 N N . ASN A 1 269 ? -18.891 9.648 10.023 1 94.56 269 ASN A N 1
ATOM 2120 C CA . ASN A 1 269 ? -18.594 8.227 9.93 1 94.56 269 ASN A CA 1
ATOM 2121 C C . ASN A 1 269 ? -17.188 7.914 10.43 1 94.56 269 ASN A C 1
ATOM 2123 O O . ASN A 1 269 ? -16.812 6.746 10.547 1 94.56 269 ASN A O 1
ATOM 2127 N N . SER A 1 270 ? -16.453 8.961 10.734 1 95.5 270 SER A N 1
ATOM 2128 C CA . SER A 1 270 ? -15.102 8.734 11.242 1 95.5 270 SER A CA 1
ATOM 2129 C C . SER A 1 270 ? -15.125 7.98 12.57 1 95.5 270 SER A C 1
ATOM 2131 O O . SER A 1 270 ? -16.094 8.078 13.328 1 95.5 270 SER A O 1
ATOM 2133 N N . LEU A 1 271 ? -14.047 7.238 12.883 1 96.31 271 LEU A N 1
ATOM 2134 C CA . LEU A 1 271 ? -13.945 6.477 14.117 1 96.31 271 LEU A CA 1
ATOM 2135 C C . LEU A 1 271 ? -13.148 7.246 15.164 1 96.31 271 LEU A C 1
ATOM 2137 O O . LEU A 1 271 ? -13.664 8.18 15.781 1 96.31 271 LEU A O 1
ATOM 2141 N N . ALA A 1 272 ? -11.859 7.008 15.211 1 97.94 272 ALA A N 1
ATOM 2142 C CA . ALA A 1 272 ? -11.047 7.699 16.203 1 97.94 272 ALA A CA 1
ATOM 2143 C C . ALA A 1 272 ? -10.367 8.922 15.602 1 97.94 272 ALA A C 1
ATOM 2145 O O . ALA A 1 272 ? -10.125 9.914 16.297 1 97.94 272 ALA A O 1
ATOM 2146 N N . VAL A 1 273 ? -9.961 8.805 14.367 1 98.56 273 VAL A N 1
ATOM 2147 C CA . VAL A 1 273 ? -9.312 9.906 13.656 1 98.56 273 VAL A CA 1
ATOM 2148 C C . VAL A 1 273 ? -9.859 9.992 12.234 1 98.56 273 VAL A C 1
ATOM 2150 O O . VAL A 1 273 ? -10.414 9.016 11.711 1 98.56 273 VAL A O 1
ATOM 2153 N N . ASP A 1 274 ? -9.75 11.172 11.602 1 98.06 274 ASP A N 1
ATOM 2154 C CA . ASP A 1 274 ? -10.117 11.328 10.203 1 98.06 274 ASP A CA 1
ATOM 2155 C C . ASP A 1 274 ? -8.977 10.883 9.281 1 98.06 274 ASP A C 1
ATOM 2157 O O . ASP A 1 274 ? -7.867 10.625 9.75 1 98.06 274 ASP A O 1
ATOM 2161 N N . ASP A 1 275 ? -9.227 10.844 7.992 1 96.38 275 ASP A N 1
ATOM 2162 C CA . ASP A 1 275 ? -8.281 10.305 7.012 1 96.38 275 ASP A CA 1
ATOM 2163 C C . ASP A 1 275 ? -6.996 11.125 6.988 1 96.38 275 ASP A C 1
ATOM 2165 O O . ASP A 1 275 ? -5.902 10.562 6.891 1 96.38 275 ASP A O 1
ATOM 2169 N N . ASN A 1 276 ? -7.129 12.391 7.07 1 96.69 276 ASN A N 1
ATOM 2170 C CA . ASN A 1 276 ? -5.965 13.266 6.973 1 96.69 276 ASN A CA 1
ATOM 2171 C C . ASN A 1 276 ? -5.082 13.164 8.219 1 96.69 276 ASN A C 1
ATOM 2173 O O . ASN A 1 276 ? -3.857 13.117 8.109 1 96.69 276 ASN A O 1
ATOM 2177 N N . LEU A 1 277 ? -5.746 13.18 9.336 1 98.31 277 LEU A N 1
ATOM 2178 C CA . LEU A 1 277 ? -4.988 13.078 10.578 1 98.31 277 LEU A CA 1
ATOM 2179 C C . LEU A 1 277 ? -4.266 11.742 10.664 1 98.31 277 LEU A C 1
ATOM 2181 O O . LEU A 1 277 ? -3.145 11.672 11.172 1 98.31 277 LEU A O 1
ATOM 2185 N N . ALA A 1 278 ? -4.918 10.703 10.211 1 98 278 ALA A N 1
ATOM 2186 C CA . ALA A 1 278 ? -4.285 9.383 10.195 1 98 278 ALA A CA 1
ATOM 2187 C C . ALA A 1 278 ? -2.922 9.438 9.516 1 98 278 ALA A C 1
ATOM 2189 O O . ALA A 1 278 ? -1.955 8.844 10.008 1 98 278 ALA A O 1
ATOM 2190 N N . ASP A 1 279 ? -2.842 10.172 8.508 1 96.19 279 ASP A N 1
ATOM 2191 C CA . ASP A 1 279 ? -1.592 10.336 7.773 1 96.19 279 ASP A CA 1
ATOM 2192 C C . ASP A 1 279 ? -0.557 11.086 8.617 1 96.19 279 ASP A C 1
ATOM 2194 O O . ASP A 1 279 ? 0.62 10.711 8.625 1 96.19 279 ASP A O 1
ATOM 2198 N N . MET A 1 280 ? -1.017 12.078 9.258 1 97.62 280 MET A N 1
ATOM 2199 C CA . MET A 1 280 ? -0.121 13 9.945 1 97.62 280 MET A CA 1
ATOM 2200 C C . MET A 1 280 ? 0.441 12.367 11.219 1 97.62 280 MET A C 1
ATOM 2202 O O . MET A 1 280 ? 1.438 12.836 11.758 1 97.62 280 MET A O 1
ATOM 2206 N N . LEU A 1 281 ? -0.139 11.297 11.688 1 97.88 281 LEU A N 1
ATOM 2207 C CA . LEU A 1 281 ? 0.299 10.633 12.914 1 97.88 281 LEU A CA 1
ATOM 2208 C C . LEU A 1 281 ? 1.461 9.688 12.633 1 97.88 281 LEU A C 1
ATOM 2210 O O . LEU A 1 281 ? 2.17 9.281 13.555 1 97.88 281 LEU A O 1
ATOM 2214 N N . VAL A 1 282 ? 1.658 9.375 11.414 1 97.44 282 VAL A N 1
ATOM 2215 C CA . VAL A 1 282 ? 2.537 8.273 11.031 1 97.44 282 VAL A CA 1
ATOM 2216 C C . VAL A 1 282 ? 3.982 8.625 11.375 1 97.44 282 VAL A C 1
ATOM 2218 O O . VAL A 1 282 ? 4.676 7.852 12.039 1 97.44 282 VAL A O 1
ATOM 2221 N N . VAL A 1 283 ? 4.441 9.797 11.031 1 96.5 283 VAL A N 1
ATOM 2222 C CA . VAL A 1 283 ? 5.844 10.172 11.18 1 96.5 283 VAL A CA 1
ATOM 2223 C C . VAL A 1 283 ? 6.219 10.211 12.656 1 96.5 283 VAL A C 1
ATOM 2225 O O . VAL A 1 283 ? 7.148 9.531 13.094 1 96.5 283 VAL A O 1
ATOM 2228 N N . PRO A 1 284 ? 5.457 10.922 13.508 1 96.5 284 PRO A N 1
ATOM 2229 C CA . PRO A 1 284 ? 5.84 10.914 14.922 1 96.5 284 PRO A CA 1
ATOM 2230 C C . PRO A 1 284 ? 5.703 9.539 15.562 1 96.5 284 PRO A C 1
ATOM 2232 O O . PRO A 1 284 ? 6.527 9.156 16.406 1 96.5 284 PRO A O 1
ATOM 2235 N N . ALA A 1 285 ? 4.73 8.812 15.148 1 96.38 285 ALA A N 1
ATOM 2236 C CA . ALA A 1 285 ? 4.52 7.48 15.711 1 96.38 285 ALA A CA 1
ATOM 2237 C C . ALA A 1 285 ? 5.699 6.562 15.398 1 96.38 285 ALA A C 1
ATOM 2239 O O . ALA A 1 285 ? 6.062 5.711 16.219 1 96.38 285 ALA A O 1
ATOM 2240 N N . SER A 1 286 ? 6.281 6.734 14.25 1 95.38 286 SER A N 1
ATOM 2241 C CA . SER A 1 286 ? 7.367 5.871 13.797 1 95.38 286 SER A CA 1
ATOM 2242 C C . SER A 1 286 ? 8.641 6.125 14.594 1 95.38 286 SER A C 1
ATOM 2244 O O . SER A 1 286 ? 9.57 5.316 14.562 1 95.38 286 SER A O 1
ATOM 2246 N N . LEU A 1 287 ? 8.664 7.207 15.336 1 94.12 287 LEU A N 1
ATOM 2247 C CA . LEU A 1 287 ? 9.875 7.605 16.047 1 94.12 287 LEU A CA 1
ATOM 2248 C C . LEU A 1 287 ? 9.703 7.406 17.547 1 94.12 287 LEU A C 1
ATOM 2250 O O . LEU A 1 287 ? 10.633 7.668 18.328 1 94.12 287 LEU A O 1
ATOM 2254 N N . GLY A 1 288 ? 8.555 6.949 17.922 1 89.94 288 GLY A N 1
ATOM 2255 C CA . GLY A 1 288 ? 8.281 6.75 19.344 1 89.94 288 GLY A CA 1
ATOM 2256 C C . GLY A 1 288 ? 8.812 5.434 19.875 1 89.94 288 GLY A C 1
ATOM 2257 O O . GLY A 1 288 ? 9.141 4.531 19.094 1 89.94 288 GLY A O 1
ATOM 2258 N N . ASN A 1 289 ? 8.867 5.289 21.203 1 85.5 289 ASN A N 1
ATOM 2259 C CA . ASN A 1 289 ? 9.406 4.094 21.844 1 85.5 289 ASN A CA 1
ATOM 2260 C C . ASN A 1 289 ? 8.32 3.051 22.094 1 85.5 289 ASN A C 1
ATOM 2262 O O . ASN A 1 289 ? 8.617 1.877 22.312 1 85.5 289 ASN A O 1
ATOM 2266 N N . GLU A 1 290 ? 7.164 3.473 22.141 1 88.62 290 GLU A N 1
ATOM 2267 C CA . GLU A 1 290 ? 6.047 2.57 22.406 1 88.62 290 GLU A CA 1
ATOM 2268 C C . GLU A 1 290 ? 5.105 2.494 21.203 1 88.62 290 GLU A C 1
ATOM 2270 O O . GLU A 1 290 ? 5.379 3.08 20.156 1 88.62 290 GLU A O 1
ATOM 2275 N N . LYS A 1 291 ? 4.078 1.724 21.391 1 93.44 291 LYS A N 1
ATOM 2276 C CA . LYS A 1 291 ? 3.137 1.493 20.297 1 93.44 291 LYS A CA 1
ATOM 2277 C C . LYS A 1 291 ? 2.074 2.586 20.234 1 93.44 291 LYS A C 1
ATOM 2279 O O . LYS A 1 291 ? 1.506 2.955 21.266 1 93.44 291 LYS A O 1
ATOM 2284 N N . THR A 1 292 ? 1.946 3.186 19.094 1 96.5 292 THR A N 1
ATOM 2285 C CA . THR A 1 292 ? 0.817 4.066 18.812 1 96.5 292 THR A CA 1
ATOM 2286 C C . THR A 1 292 ? -0.271 3.314 18.047 1 96.5 292 THR A C 1
ATOM 2288 O O . THR A 1 292 ? 0.023 2.557 17.125 1 96.5 292 THR A O 1
ATOM 2291 N N . ARG A 1 293 ? -1.544 3.49 18.484 1 97.12 293 ARG A N 1
ATOM 2292 C CA . ARG A 1 293 ? -2.686 2.82 17.875 1 97.12 293 ARG A CA 1
ATOM 2293 C C . ARG A 1 293 ? -3.801 3.812 17.562 1 97.12 293 ARG A C 1
ATOM 2295 O O . ARG A 1 293 ? -4.078 4.711 18.359 1 97.12 293 ARG A O 1
ATOM 2302 N N . PHE A 1 294 ? -4.441 3.607 16.359 1 98.31 294 PHE A N 1
ATOM 2303 C CA . PHE A 1 294 ? -5.625 4.418 16.094 1 98.31 294 PHE A CA 1
ATOM 2304 C C . PHE A 1 294 ? -6.559 3.713 15.125 1 98.31 294 PHE A C 1
ATOM 2306 O O . PHE A 1 294 ? -6.109 2.93 14.281 1 98.31 294 PHE A O 1
ATOM 2313 N N . GLN A 1 295 ? -7.828 3.996 15.297 1 98 295 GLN A N 1
ATOM 2314 C CA . GLN A 1 295 ? -8.852 3.422 14.422 1 98 295 GLN A CA 1
ATOM 2315 C C . GLN A 1 295 ? -9.305 4.434 13.375 1 98 295 GLN A C 1
ATOM 2317 O O . GLN A 1 295 ? -9.445 5.621 13.672 1 98 295 GLN A O 1
ATOM 2322 N N . VAL A 1 296 ? -9.461 3.941 12.172 1 97.62 296 VAL A N 1
ATOM 2323 C CA . VAL A 1 296 ? -9.859 4.789 11.055 1 97.62 296 VAL A CA 1
ATOM 2324 C C . VAL A 1 296 ? -10.914 4.074 10.211 1 97.62 296 VAL A C 1
ATOM 2326 O O . VAL A 1 296 ? -10.984 2.842 10.211 1 97.62 296 VAL A O 1
ATOM 2329 N N . LYS A 1 297 ? -11.75 4.898 9.539 1 95.94 297 LYS A N 1
ATOM 2330 C CA . LYS A 1 297 ? -12.836 4.324 8.75 1 95.94 297 LYS A CA 1
ATOM 2331 C C . LYS A 1 297 ? -12.297 3.586 7.527 1 95.94 297 LYS A C 1
ATOM 2333 O O . LYS A 1 297 ? -12.836 2.547 7.137 1 95.94 297 LYS A O 1
ATOM 2338 N N . GLU A 1 298 ? -11.305 4.148 6.945 1 92.62 298 GLU A N 1
ATOM 2339 C CA . GLU A 1 298 ? -10.742 3.586 5.723 1 92.62 298 GLU A CA 1
ATOM 2340 C C . GLU A 1 298 ? -9.227 3.799 5.656 1 92.62 298 GLU A C 1
ATOM 2342 O O . GLU A 1 298 ? -8.711 4.773 6.203 1 92.62 298 GLU A O 1
ATOM 2347 N N . ILE A 1 299 ? -8.555 2.822 4.996 1 92.69 299 ILE A N 1
ATOM 2348 C CA . ILE A 1 299 ? -7.133 2.984 4.715 1 92.69 299 ILE A CA 1
ATOM 2349 C C . ILE A 1 299 ? -6.945 3.641 3.35 1 92.69 299 ILE A C 1
ATOM 2351 O O . ILE A 1 299 ? -7.082 2.984 2.314 1 92.69 299 ILE A O 1
ATOM 2355 N N . THR A 1 300 ? -6.598 4.879 3.381 1 91.44 300 THR A N 1
ATOM 2356 C CA . THR A 1 300 ? -6.402 5.586 2.121 1 91.44 300 THR A CA 1
ATOM 2357 C C . THR A 1 300 ? -5.066 5.203 1.487 1 91.44 300 THR A C 1
ATOM 2359 O O . THR A 1 300 ? -4.188 4.664 2.16 1 91.44 300 THR A O 1
ATOM 2362 N N . LYS A 1 301 ? -4.922 5.496 0.202 1 87 301 LYS A N 1
ATOM 2363 C CA . LYS A 1 301 ? -3.648 5.277 -0.476 1 87 301 LYS A CA 1
ATOM 2364 C C . LYS A 1 301 ? -2.533 6.094 0.17 1 87 301 LYS A C 1
ATOM 2366 O O . LYS A 1 301 ? -1.389 5.641 0.243 1 87 301 LYS A O 1
ATOM 2371 N N . HIS A 1 302 ? -2.887 7.25 0.631 1 91.62 302 HIS A N 1
ATOM 2372 C CA . HIS A 1 302 ? -1.926 8.117 1.302 1 91.62 302 HIS A CA 1
ATOM 2373 C C . HIS A 1 302 ? -1.391 7.469 2.574 1 91.62 302 HIS A C 1
ATOM 2375 O O . HIS A 1 302 ? -0.18 7.453 2.807 1 91.62 302 HIS A O 1
ATOM 2381 N N . LEU A 1 303 ? -2.287 6.965 3.34 1 94.19 303 LEU A N 1
ATOM 2382 C CA . LEU A 1 303 ? -1.904 6.355 4.609 1 94.19 303 LEU A CA 1
ATOM 2383 C C . LEU A 1 303 ? -1.03 5.129 4.383 1 94.19 303 LEU A C 1
ATOM 2385 O O . LEU A 1 303 ? 0.005 4.969 5.035 1 94.19 303 LEU A O 1
ATOM 2389 N N . GLU A 1 304 ? -1.453 4.324 3.482 1 90.44 304 GLU A N 1
ATOM 2390 C CA . GLU A 1 304 ? -0.702 3.113 3.164 1 90.44 304 GLU A CA 1
ATOM 2391 C C . GLU A 1 304 ? 0.715 3.445 2.707 1 90.44 304 GLU A C 1
ATOM 2393 O O . GLU A 1 304 ? 1.683 2.842 3.174 1 90.44 304 GLU A O 1
ATOM 2398 N N . THR A 1 305 ? 0.825 4.336 1.844 1 89.31 305 THR A N 1
ATOM 2399 C CA . THR A 1 305 ? 2.117 4.75 1.31 1 89.31 305 THR A CA 1
ATOM 2400 C C . THR A 1 305 ? 2.996 5.336 2.412 1 89.31 305 THR A C 1
ATOM 2402 O O . THR A 1 305 ? 4.188 5.035 2.49 1 89.31 305 THR A O 1
ATOM 2405 N N . ASN A 1 306 ? 2.381 6.141 3.168 1 94.06 306 ASN A N 1
ATOM 2406 C CA . ASN A 1 306 ? 3.117 6.793 4.246 1 94.06 306 ASN A CA 1
ATOM 2407 C C . ASN A 1 306 ? 3.652 5.781 5.254 1 94.06 306 ASN A C 1
ATOM 2409 O O . ASN A 1 306 ? 4.781 5.906 5.727 1 94.06 306 ASN A O 1
ATOM 2413 N N . LEU A 1 307 ? 2.861 4.793 5.602 1 94.38 307 LEU A N 1
ATOM 2414 C CA . LEU A 1 307 ? 3.285 3.734 6.516 1 94.38 307 LEU A CA 1
ATOM 2415 C C . LEU A 1 307 ? 4.488 2.98 5.953 1 94.38 307 LEU A C 1
ATOM 2417 O O . LEU A 1 307 ? 5.461 2.736 6.672 1 94.38 307 LEU A O 1
ATOM 2421 N N . PHE A 1 308 ? 4.473 2.73 4.746 1 89.44 308 PHE A N 1
ATOM 2422 C CA . PHE A 1 308 ? 5.535 1.974 4.102 1 89.44 308 PHE A CA 1
ATOM 2423 C C . PHE A 1 308 ? 6.824 2.789 4.047 1 89.44 308 PHE A C 1
ATOM 2425 O O . PHE A 1 308 ? 7.891 2.301 4.434 1 89.44 308 PHE A O 1
ATOM 2432 N N . VAL A 1 309 ? 6.754 4 3.572 1 91.06 309 VAL A N 1
ATOM 2433 C CA . VAL A 1 309 ? 7.922 4.855 3.402 1 91.06 309 VAL A CA 1
ATOM 2434 C C . VAL A 1 309 ? 8.578 5.117 4.758 1 91.06 309 VAL A C 1
ATOM 2436 O O . VAL A 1 309 ? 9.805 5.082 4.883 1 91.06 309 VAL A O 1
ATOM 2439 N N . THR A 1 310 ? 7.758 5.383 5.695 1 94.25 310 THR A N 1
ATOM 2440 C CA . THR A 1 310 ? 8.258 5.641 7.039 1 94.25 310 THR A CA 1
ATOM 2441 C C . THR A 1 310 ? 8.977 4.414 7.594 1 94.25 310 THR A C 1
ATOM 2443 O O . THR A 1 310 ? 10.055 4.527 8.188 1 94.25 310 THR A O 1
ATOM 2446 N N . SER A 1 311 ? 8.383 3.279 7.395 1 92.38 311 SER A N 1
ATOM 2447 C CA . SER A 1 311 ? 9.008 2.041 7.852 1 92.38 311 SER A CA 1
ATOM 2448 C C . SER A 1 311 ? 10.328 1.788 7.129 1 92.38 311 SER A C 1
ATOM 2450 O O . SER A 1 311 ? 11.289 1.314 7.734 1 92.38 311 SER A O 1
ATOM 2452 N N . LYS A 1 312 ? 10.383 2.062 5.906 1 89.38 312 LYS A N 1
ATOM 2453 C CA . LYS A 1 312 ? 11.586 1.876 5.102 1 89.38 312 LYS A CA 1
ATOM 2454 C C . LYS A 1 312 ? 12.734 2.742 5.617 1 89.38 312 LYS A C 1
ATOM 2456 O O . LYS A 1 312 ? 13.883 2.311 5.633 1 89.38 312 LYS A O 1
ATOM 2461 N N . ILE A 1 313 ? 12.414 3.891 6.098 1 91.62 313 ILE A N 1
ATOM 2462 C CA . ILE A 1 313 ? 13.453 4.836 6.492 1 91.62 313 ILE A CA 1
ATOM 2463 C C . ILE A 1 313 ? 13.852 4.586 7.945 1 91.62 313 ILE A C 1
ATOM 2465 O O . ILE A 1 313 ? 15.039 4.512 8.266 1 91.62 313 ILE A O 1
ATOM 2469 N N . THR A 1 314 ? 12.898 4.406 8.805 1 92.69 314 THR A N 1
ATOM 2470 C CA . THR A 1 314 ? 13.18 4.379 10.234 1 92.69 314 THR A CA 1
ATOM 2471 C C . THR A 1 314 ? 13.438 2.953 10.711 1 92.69 314 THR A C 1
ATOM 2473 O O . THR A 1 314 ? 14.07 2.742 11.75 1 92.69 314 THR A O 1
ATOM 2476 N N . GLY A 1 315 ? 12.797 2.025 10 1 90 315 GLY A N 1
ATOM 2477 C CA . GLY A 1 315 ? 12.836 0.649 10.461 1 90 315 GLY A CA 1
ATOM 2478 C C . GLY A 1 315 ? 11.711 0.306 11.414 1 90 315 GLY A C 1
ATOM 2479 O O . GLY A 1 315 ? 11.664 -0.796 11.969 1 90 315 GLY A O 1
ATOM 2480 N N . CYS A 1 316 ? 10.781 1.173 11.539 1 92.56 316 CYS A N 1
ATOM 2481 C CA . CYS A 1 316 ? 9.648 0.888 12.422 1 92.56 316 CYS A CA 1
ATOM 2482 C C . CYS A 1 316 ? 8.781 -0.221 11.844 1 92.56 316 CYS A C 1
ATOM 2484 O O . CYS A 1 316 ? 8.852 -0.522 10.656 1 92.56 316 CYS A O 1
ATOM 2486 N N . LYS A 1 317 ? 7.984 -0.833 12.758 1 92.25 317 LYS A N 1
ATOM 2487 C CA . LYS A 1 317 ? 7.008 -1.837 12.352 1 92.25 317 LYS A CA 1
ATOM 2488 C C . LYS A 1 317 ? 5.59 -1.275 12.398 1 92.25 317 LYS A C 1
ATOM 2490 O O . LYS A 1 317 ? 5.281 -0.425 13.234 1 92.25 317 LYS A O 1
ATOM 2495 N N . TYR A 1 318 ? 4.77 -1.786 11.445 1 94.69 318 TYR A N 1
ATOM 2496 C CA . TYR A 1 318 ? 3.369 -1.38 11.5 1 94.69 318 TYR A CA 1
ATOM 2497 C C . TYR A 1 318 ? 2.451 -2.537 11.125 1 94.69 318 TYR A C 1
ATOM 2499 O O . TYR A 1 318 ? 2.893 -3.521 10.531 1 94.69 318 TYR A O 1
ATOM 2507 N N . GLY A 1 319 ? 1.216 -2.391 11.555 1 94.88 319 GLY A N 1
ATOM 2508 C CA . GLY A 1 319 ? 0.19 -3.385 11.281 1 94.88 319 GLY A CA 1
ATOM 2509 C C . GLY A 1 319 ? -1.171 -2.775 11 1 94.88 319 GLY A C 1
ATOM 2510 O O . GLY A 1 319 ? -1.489 -1.695 11.5 1 94.88 319 GLY A O 1
ATOM 2511 N N . ILE A 1 320 ? -1.916 -3.469 10.156 1 94.44 320 ILE A N 1
ATOM 2512 C CA . ILE A 1 320 ? -3.281 -3.08 9.828 1 94.44 320 ILE A CA 1
ATOM 2513 C C . ILE A 1 320 ? -4.223 -4.262 10.039 1 94.44 320 ILE A C 1
ATOM 2515 O O . ILE A 1 320 ? -3.893 -5.398 9.688 1 94.44 320 ILE A O 1
ATOM 2519 N N . GLY A 1 321 ? -5.383 -4 10.625 1 91.38 321 GLY A N 1
ATOM 2520 C CA . GLY A 1 321 ? -6.414 -5.008 10.82 1 91.38 321 GLY A CA 1
ATOM 2521 C C . GLY A 1 321 ? -7.816 -4.473 10.602 1 91.38 321 GLY A C 1
ATOM 2522 O O . GLY A 1 321 ? -8.133 -3.355 11.023 1 91.38 321 GLY A O 1
ATOM 2523 N N . LYS A 1 322 ? -8.602 -5.312 9.945 1 90.56 322 LYS A N 1
ATOM 2524 C CA . LYS A 1 322 ? -10 -4.922 9.758 1 90.56 322 LYS A CA 1
ATOM 2525 C C . LYS A 1 322 ? -10.789 -5.074 11.055 1 90.56 322 LYS A C 1
ATOM 2527 O O . LYS A 1 322 ? -10.602 -6.039 11.797 1 90.56 322 LYS A O 1
ATOM 2532 N N . ILE A 1 323 ? -11.617 -4.082 11.422 1 90.25 323 ILE A N 1
ATOM 2533 C CA . ILE A 1 323 ? -12.531 -4.148 12.555 1 90.25 323 ILE A CA 1
ATOM 2534 C C . ILE A 1 323 ? -13.969 -3.936 12.07 1 90.25 323 ILE A C 1
ATOM 2536 O O . ILE A 1 323 ? -14.195 -3.707 10.883 1 90.25 323 ILE A O 1
ATOM 2540 N N . LYS A 1 324 ? -14.945 -4.02 12.883 1 87.31 324 LYS A N 1
ATOM 2541 C CA . LYS A 1 324 ? -16.359 -4 12.539 1 87.31 324 LYS A CA 1
ATOM 2542 C C . LYS A 1 324 ? -16.703 -2.787 11.672 1 87.31 324 LYS A C 1
ATOM 2544 O O . LYS A 1 324 ? -17.406 -2.91 10.672 1 87.31 324 LYS A O 1
ATOM 2549 N N . GLU A 1 325 ? -16.188 -1.614 12.055 1 92.56 325 GLU A N 1
ATOM 2550 C CA . GLU A 1 325 ? -16.625 -0.391 11.391 1 92.56 325 GLU A CA 1
ATOM 2551 C C . GLU A 1 325 ? -15.484 0.244 10.586 1 92.56 325 GLU A C 1
ATOM 2553 O O . GLU A 1 325 ? -15.617 1.367 10.102 1 92.56 325 GLU A O 1
ATOM 2558 N N . GLY A 1 326 ? -14.383 -0.438 10.484 1 94.19 326 GLY A N 1
ATOM 2559 C CA . GLY A 1 326 ? -13.242 0.139 9.805 1 94.19 326 GLY A CA 1
ATOM 2560 C C . GLY A 1 326 ? -11.961 -0.654 10.008 1 94.19 326 GLY A C 1
ATOM 2561 O O . GLY A 1 326 ? -11.953 -1.879 9.867 1 94.19 326 GLY A O 1
ATOM 2562 N N . PHE A 1 327 ? -10.891 0.093 10.312 1 95.12 327 PHE A N 1
ATOM 2563 C CA . PHE A 1 327 ? -9.586 -0.532 10.445 1 95.12 327 PHE A CA 1
ATOM 2564 C C . PHE A 1 327 ? -8.852 -0.012 11.672 1 95.12 327 PHE A C 1
ATOM 2566 O O . PHE A 1 327 ? -9.102 1.108 12.125 1 95.12 327 PHE A O 1
ATOM 2573 N N . GLU A 1 328 ? -8.023 -0.849 12.188 1 96.31 328 GLU A N 1
ATOM 2574 C CA . GLU A 1 328 ? -7.078 -0.446 13.227 1 96.31 328 GLU A CA 1
ATOM 2575 C C . GLU A 1 328 ? -5.645 -0.454 12.695 1 96.31 328 GLU A C 1
ATOM 2577 O O . GLU A 1 328 ? -5.238 -1.39 12.008 1 96.31 328 GLU A O 1
ATOM 2582 N N . VAL A 1 329 ? -4.922 0.605 12.969 1 97.38 329 VAL A N 1
ATOM 2583 C CA . VAL A 1 329 ? -3.518 0.74 12.602 1 97.38 329 VAL A CA 1
ATOM 2584 C C . VAL A 1 329 ? -2.652 0.761 13.859 1 97.38 329 VAL A C 1
ATOM 2586 O O . VAL A 1 329 ? -2.977 1.443 14.836 1 97.38 329 VAL A O 1
ATOM 2589 N N . ILE A 1 330 ? -1.595 -0.017 13.867 1 96.62 330 ILE A N 1
ATOM 2590 C CA . ILE A 1 330 ? -0.632 -0.039 14.961 1 96.62 330 ILE A CA 1
ATOM 2591 C C . ILE A 1 330 ? 0.766 0.261 14.422 1 96.62 330 ILE A C 1
ATOM 2593 O O . ILE A 1 330 ? 1.186 -0.307 13.414 1 96.62 330 ILE A O 1
ATOM 2597 N N . ILE A 1 331 ? 1.458 1.172 15.047 1 96.44 331 ILE A N 1
ATOM 2598 C CA . ILE A 1 331 ? 2.828 1.518 14.688 1 96.44 331 ILE A CA 1
ATOM 2599 C C . ILE A 1 331 ? 3.746 1.327 15.891 1 96.44 331 ILE A C 1
ATOM 2601 O O . ILE A 1 331 ? 3.488 1.87 16.969 1 96.44 331 ILE A O 1
ATOM 2605 N N . GLU A 1 332 ? 4.734 0.549 15.719 1 93.62 332 GLU A N 1
ATOM 2606 C CA . GLU A 1 332 ? 5.785 0.371 16.719 1 93.62 332 GLU A CA 1
ATOM 2607 C C . GLU A 1 332 ? 7.059 1.109 16.312 1 93.62 332 GLU A C 1
ATOM 2609 O O . GLU A 1 332 ? 7.832 0.62 15.492 1 93.62 332 GLU A O 1
ATOM 2614 N N . GLY A 1 333 ? 7.211 2.234 16.891 1 90.62 333 GLY A N 1
ATOM 2615 C CA . GLY A 1 333 ? 8.32 3.094 16.516 1 90.62 333 GLY A CA 1
ATOM 2616 C C . GLY A 1 333 ? 9.672 2.539 16.938 1 90.62 333 GLY A C 1
ATOM 2617 O O . GLY A 1 333 ? 9.758 1.433 17.484 1 90.62 333 GLY A O 1
ATOM 2618 N N . ILE A 1 334 ? 10.656 3.312 16.469 1 83.06 334 ILE A N 1
ATOM 2619 C CA . ILE A 1 334 ? 12.023 2.943 16.828 1 83.06 334 ILE A CA 1
ATOM 2620 C C . ILE A 1 334 ? 12.461 3.711 18.062 1 83.06 334 ILE A C 1
ATOM 2622 O O . ILE A 1 334 ? 11.984 4.82 18.312 1 83.06 334 ILE A O 1
ATOM 2626 N N . SER A 1 335 ? 12.867 2.967 19.031 1 65.38 335 SER A N 1
ATOM 2627 C CA . SER A 1 335 ? 13.242 3.66 20.266 1 65.38 335 SER A CA 1
ATOM 2628 C C . SER A 1 335 ? 13.945 4.98 19.953 1 65.38 335 SER A C 1
ATOM 2630 O O . SER A 1 335 ? 14.711 5.074 19 1 65.38 335 SER A O 1
ATOM 2632 N N . ASP A 1 336 ? 13.344 6.086 20.5 1 55.84 336 ASP A N 1
ATOM 2633 C CA . ASP A 1 336 ? 13.867 7.445 20.469 1 55.84 336 ASP A CA 1
ATOM 2634 C C . ASP A 1 336 ? 15.398 7.445 20.531 1 55.84 336 ASP A C 1
ATOM 2636 O O . ASP A 1 336 ? 16.047 8.32 19.953 1 55.84 336 ASP A O 1
ATOM 2640 N N . SER A 1 337 ? 15.867 6.535 21.141 1 44 337 SER A N 1
ATOM 2641 C CA . SER A 1 337 ? 17.312 6.492 21.328 1 44 337 SER A CA 1
ATOM 2642 C C . SER A 1 337 ? 18.031 6.219 20 1 44 337 SER A C 1
ATOM 2644 O O . SER A 1 337 ? 19.234 6.457 19.875 1 44 337 SER A O 1
ATOM 2646 N N . SER A 1 338 ? 17.328 5.742 19.094 1 44.91 338 SER A N 1
ATOM 2647 C CA . SER A 1 338 ? 17.969 5.453 17.812 1 44.91 338 SER A CA 1
ATOM 2648 C C . SER A 1 338 ? 18.016 6.695 16.922 1 44.91 338 SER A C 1
ATOM 2650 O O . SER A 1 338 ? 18.625 6.668 15.844 1 44.91 338 SER A O 1
ATOM 2652 N N . ILE A 1 339 ? 17.391 7.691 17.469 1 50.22 339 ILE A N 1
ATOM 2653 C CA . ILE A 1 339 ? 17.438 8.992 16.812 1 50.22 339 ILE A CA 1
ATOM 2654 C C . ILE A 1 339 ? 18.797 9.656 17.062 1 50.22 339 ILE A C 1
ATOM 2656 O O . ILE A 1 339 ? 19.234 9.758 18.203 1 50.22 339 ILE A O 1
ATOM 2660 N N . LYS A 1 340 ? 19.609 9.555 16.016 1 49.31 340 LYS A N 1
ATOM 2661 C CA . LYS A 1 340 ? 20.953 10.109 16.141 1 49.31 340 LYS A CA 1
ATOM 2662 C C . LYS A 1 340 ? 20.906 11.617 16.359 1 49.31 340 LYS A C 1
ATOM 2664 O O . LYS A 1 340 ? 20.328 12.352 15.562 1 49.31 340 LYS A O 1
ATOM 2669 N N . GLN A 1 341 ? 20.891 12.062 17.672 1 42.03 341 GLN A N 1
ATOM 2670 C CA . GLN A 1 341 ? 20.938 13.477 18.016 1 42.03 341 GLN A CA 1
ATOM 2671 C C . GLN A 1 341 ? 22.219 14.125 17.5 1 42.03 341 GLN A C 1
ATOM 2673 O O . GLN A 1 341 ? 23.266 13.461 17.406 1 42.03 341 GLN A O 1
ATOM 2678 N N . MET B 1 1 ? -28.797 -7.203 -1.115 1 66.19 1 MET B N 1
ATOM 2679 C CA . MET B 1 1 ? -27.562 -7.953 -0.867 1 66.19 1 MET B CA 1
ATOM 2680 C C . MET B 1 1 ? -26.391 -7.008 -0.651 1 66.19 1 MET B C 1
ATOM 2682 O O . MET B 1 1 ? -26.328 -5.938 -1.256 1 66.19 1 MET B O 1
ATOM 2686 N N . ASP B 1 2 ? -25.594 -7.113 0.39 1 84.25 2 ASP B N 1
ATOM 2687 C CA . ASP B 1 2 ? -24.531 -6.199 0.796 1 84.25 2 ASP B CA 1
ATOM 2688 C C . ASP B 1 2 ? -23.188 -6.582 0.148 1 84.25 2 ASP B C 1
ATOM 2690 O O . ASP B 1 2 ? -22.562 -7.559 0.551 1 84.25 2 ASP B O 1
ATOM 2694 N N . PHE B 1 3 ? -22.906 -6.004 -1.065 1 93.12 3 PHE B N 1
ATOM 2695 C CA . PHE B 1 3 ? -21.656 -6.238 -1.775 1 93.12 3 PHE B CA 1
ATOM 2696 C C . PHE B 1 3 ? -20.5 -5.508 -1.098 1 93.12 3 PHE B C 1
ATOM 2698 O O . PHE B 1 3 ? -20.641 -4.348 -0.7 1 93.12 3 PHE B O 1
ATOM 2705 N N . LEU B 1 4 ? -19.516 -6.27 -0.881 1 92.88 4 LEU B N 1
ATOM 2706 C CA . LEU B 1 4 ? -18.281 -5.582 -0.541 1 92.88 4 LEU B CA 1
ATOM 2707 C C . LEU B 1 4 ? -17.641 -4.969 -1.781 1 92.88 4 LEU B C 1
ATOM 2709 O O . LEU B 1 4 ? -17.297 -5.684 -2.729 1 92.88 4 LEU B O 1
ATOM 2713 N N . LYS B 1 5 ? -17.484 -3.732 -1.779 1 92.69 5 LYS B N 1
ATOM 2714 C CA . LYS B 1 5 ? -16.922 -3.031 -2.934 1 92.69 5 LYS B CA 1
ATOM 2715 C C . LYS B 1 5 ? -15.398 -3.064 -2.912 1 92.69 5 LYS B C 1
ATOM 2717 O O . LYS B 1 5 ? -14.781 -2.768 -1.887 1 92.69 5 LYS B O 1
ATOM 2722 N N . ILE B 1 6 ? -14.805 -3.461 -4.031 1 91.94 6 ILE B N 1
ATOM 2723 C CA . ILE B 1 6 ? -13.359 -3.496 -4.211 1 91.94 6 ILE B CA 1
ATOM 2724 C C . ILE B 1 6 ? -12.969 -2.666 -5.434 1 91.94 6 ILE B C 1
ATOM 2726 O O . ILE B 1 6 ? -13.516 -2.859 -6.52 1 91.94 6 ILE B O 1
ATOM 2730 N N . ASN B 1 7 ? -12.078 -1.742 -5.219 1 87.94 7 ASN B N 1
ATOM 2731 C CA . ASN B 1 7 ? -11.578 -0.933 -6.32 1 87.94 7 ASN B CA 1
ATOM 2732 C C . ASN B 1 7 ? -10.445 -1.64 -7.062 1 87.94 7 ASN B C 1
ATOM 2734 O O . ASN B 1 7 ? -9.344 -1.784 -6.527 1 87.94 7 ASN B O 1
ATOM 2738 N N . GLY B 1 8 ? -10.711 -1.941 -8.273 1 88.06 8 GLY B N 1
ATOM 2739 C CA . GLY B 1 8 ? -9.742 -2.688 -9.055 1 88.06 8 GLY B CA 1
ATOM 2740 C C . GLY B 1 8 ? -8.531 -1.866 -9.445 1 88.06 8 GLY B C 1
ATOM 2741 O O . GLY B 1 8 ? -7.512 -2.416 -9.883 1 88.06 8 GLY B O 1
ATOM 2742 N N . ASP B 1 9 ? -8.586 -0.646 -9.25 1 81.94 9 ASP B N 1
ATOM 2743 C CA . ASP B 1 9 ? -7.488 0.248 -9.594 1 81.94 9 ASP B CA 1
ATOM 2744 C C . ASP B 1 9 ? -6.664 0.612 -8.359 1 81.94 9 ASP B C 1
ATOM 2746 O O . ASP B 1 9 ? -5.742 1.425 -8.445 1 81.94 9 ASP B O 1
ATOM 2750 N N . TYR B 1 10 ? -6.965 0.048 -7.328 1 77.38 10 TYR B N 1
ATOM 2751 C CA . TYR B 1 10 ? -6.242 0.335 -6.094 1 77.38 10 TYR B CA 1
ATOM 2752 C C . TYR B 1 10 ? -4.812 -0.187 -6.164 1 77.38 10 TYR B C 1
ATOM 2754 O O . TYR B 1 10 ? -4.574 -1.306 -6.625 1 77.38 10 TYR B O 1
ATOM 2762 N N . GLY B 1 11 ? -3.859 0.686 -5.719 1 71.25 11 GLY B N 1
ATOM 2763 C CA . GLY B 1 11 ? -2.479 0.233 -5.66 1 71.25 11 GLY B CA 1
ATOM 2764 C C . GLY B 1 11 ? -1.904 -0.117 -7.02 1 71.25 11 GLY B C 1
ATOM 2765 O O . GLY B 1 11 ? -1.933 0.702 -7.941 1 71.25 11 GLY B O 1
ATOM 2766 N N . GLU B 1 12 ? -1.549 -1.378 -7.141 1 71.38 12 GLU B N 1
ATOM 2767 C CA . GLU B 1 12 ? -0.962 -1.846 -8.391 1 71.38 12 GLU B CA 1
ATOM 2768 C C . GLU B 1 12 ? -1.996 -1.866 -9.516 1 71.38 12 GLU B C 1
ATOM 2770 O O . GLU B 1 12 ? -1.669 -1.602 -10.672 1 71.38 12 GLU B O 1
ATOM 2775 N N . GLY B 1 13 ? -3.266 -2.02 -9.172 1 70.62 13 GLY B N 1
ATOM 2776 C CA . GLY B 1 13 ? -4.387 -1.979 -10.094 1 70.62 13 GLY B CA 1
ATOM 2777 C C . GLY B 1 13 ? -4.32 -3.055 -11.164 1 70.62 13 GLY B C 1
ATOM 2778 O O . GLY B 1 13 ? -4.707 -2.824 -12.312 1 70.62 13 GLY B O 1
ATOM 2779 N N . GLY B 1 14 ? -3.756 -4.215 -10.906 1 80.69 14 GLY B N 1
ATOM 2780 C CA . GLY B 1 14 ? -3.58 -5.262 -11.906 1 80.69 14 GLY B CA 1
ATOM 2781 C C . GLY B 1 14 ? -4.469 -6.469 -11.664 1 80.69 14 GLY B C 1
ATOM 2782 O O . GLY B 1 14 ? -5.527 -6.355 -11.047 1 80.69 14 GLY B O 1
ATOM 2783 N N . GLY B 1 15 ? -4.145 -7.57 -12.273 1 88.12 15 GLY B N 1
ATOM 2784 C CA . GLY B 1 15 ? -4.922 -8.797 -12.227 1 88.12 15 GLY B CA 1
ATOM 2785 C C . GLY B 1 15 ? -4.883 -9.477 -10.875 1 88.12 15 GLY B C 1
ATOM 2786 O O . GLY B 1 15 ? -5.762 -10.273 -10.547 1 88.12 15 GLY B O 1
ATOM 2787 N N . GLN B 1 16 ? -3.932 -9.078 -10.156 1 88.75 16 GLN B N 1
ATOM 2788 C CA . GLN B 1 16 ? -3.771 -9.719 -8.852 1 88.75 16 GLN B CA 1
ATOM 2789 C C . GLN B 1 16 ? -4.953 -9.406 -7.938 1 88.75 16 GLN B C 1
ATOM 2791 O O . GLN B 1 16 ? -5.402 -10.266 -7.176 1 88.75 16 GLN B O 1
ATOM 2796 N N . ILE B 1 17 ? -5.461 -8.234 -7.996 1 91.5 17 ILE B N 1
ATOM 2797 C CA . ILE B 1 17 ? -6.602 -7.832 -7.176 1 91.5 17 ILE B CA 1
ATOM 2798 C C . ILE B 1 17 ? -7.82 -8.672 -7.543 1 91.5 17 ILE B C 1
ATOM 2800 O O . ILE B 1 17 ? -8.539 -9.148 -6.66 1 91.5 17 ILE B O 1
ATOM 2804 N N . ILE B 1 18 ? -7.941 -8.898 -8.797 1 93.69 18 ILE B N 1
ATOM 2805 C CA . ILE B 1 18 ? -9.078 -9.68 -9.281 1 93.69 18 ILE B CA 1
ATOM 2806 C C . ILE B 1 18 ? -8.969 -11.117 -8.789 1 93.69 18 ILE B C 1
ATOM 2808 O O . ILE B 1 18 ? -9.922 -11.664 -8.234 1 93.69 18 ILE B O 1
ATOM 2812 N N . ARG B 1 19 ? -7.836 -11.633 -8.938 1 95.44 19 ARG B N 1
ATOM 2813 C CA . ARG B 1 19 ? -7.609 -13.023 -8.578 1 95.44 19 ARG B CA 1
ATOM 2814 C C . ARG B 1 19 ? -7.797 -13.242 -7.082 1 95.44 19 ARG B C 1
ATOM 2816 O O . ARG B 1 19 ? -8.492 -14.172 -6.668 1 95.44 19 ARG B O 1
ATOM 2823 N N . SER B 1 20 ? -7.215 -12.375 -6.312 1 96.06 20 SER B N 1
ATOM 2824 C CA . SER B 1 20 ? -7.336 -12.516 -4.863 1 96.06 20 SER B CA 1
ATOM 2825 C C . SER B 1 20 ? -8.773 -12.281 -4.406 1 96.06 20 SER B C 1
ATOM 2827 O O . SER B 1 20 ? -9.281 -13.016 -3.555 1 96.06 20 SER B O 1
ATOM 2829 N N . ALA B 1 21 ? -9.43 -11.305 -5 1 95.75 21 ALA B N 1
ATOM 2830 C CA . ALA B 1 21 ? -10.781 -10.945 -4.586 1 95.75 21 ALA B CA 1
ATOM 2831 C C . ALA B 1 21 ? -11.766 -12.07 -4.879 1 95.75 21 ALA B C 1
ATOM 2833 O O . ALA B 1 21 ? -12.555 -12.453 -4.016 1 95.75 21 ALA B O 1
ATOM 2834 N N . ILE B 1 22 ? -11.656 -12.609 -6.051 1 96.38 22 ILE B N 1
ATOM 2835 C CA . ILE B 1 22 ? -12.617 -13.641 -6.426 1 96.38 22 ILE B CA 1
ATOM 2836 C C . ILE B 1 22 ? -12.336 -14.922 -5.645 1 96.38 22 ILE B C 1
ATOM 2838 O O . ILE B 1 22 ? -13.258 -15.641 -5.254 1 96.38 22 ILE B O 1
ATOM 2842 N N . THR B 1 23 ? -11.07 -15.234 -5.469 1 96.62 23 THR B N 1
ATOM 2843 C CA . THR B 1 23 ? -10.68 -16.391 -4.676 1 96.62 23 THR B CA 1
ATOM 2844 C C . THR B 1 23 ? -11.258 -16.297 -3.266 1 96.62 23 THR B C 1
ATOM 2846 O O . THR B 1 23 ? -11.906 -17.234 -2.797 1 96.62 23 THR B O 1
ATOM 2849 N N . LEU B 1 24 ? -11.094 -15.195 -2.686 1 95.81 24 LEU B N 1
ATOM 2850 C CA . LEU B 1 24 ? -11.531 -15.016 -1.307 1 95.81 24 LEU B CA 1
ATOM 2851 C C . LEU B 1 24 ? -13.047 -14.938 -1.223 1 95.81 24 LEU B C 1
ATOM 2853 O O . LEU B 1 24 ? -13.648 -15.406 -0.248 1 95.81 24 LEU B O 1
ATOM 2857 N N . SER B 1 25 ? -13.664 -14.344 -2.213 1 95.31 25 SER B N 1
ATOM 2858 C CA . SER B 1 25 ? -15.117 -14.32 -2.271 1 95.31 25 SER B CA 1
ATOM 2859 C C . SER B 1 25 ? -15.695 -15.727 -2.254 1 95.31 25 SER B C 1
ATOM 2861 O O . SER B 1 25 ? -16.641 -16.016 -1.503 1 95.31 25 SER B O 1
ATOM 2863 N N . CYS B 1 26 ? -15.125 -16.594 -2.988 1 95.19 26 CYS B N 1
ATOM 2864 C CA . CYS B 1 26 ? -15.602 -17.969 -3.074 1 95.19 26 CYS B CA 1
ATOM 2865 C C . CYS B 1 26 ? -15.453 -18.688 -1.735 1 95.19 26 CYS B C 1
ATOM 2867 O O . CYS B 1 26 ? -16.375 -19.375 -1.294 1 95.19 26 CYS B O 1
ATOM 2869 N N . ILE B 1 27 ? -14.352 -18.484 -1.169 1 93.88 27 ILE B N 1
ATOM 2870 C CA . ILE B 1 27 ? -14.023 -19.234 0.038 1 93.88 27 ILE B CA 1
ATOM 2871 C C . ILE B 1 27 ? -14.836 -18.703 1.214 1 93.88 27 ILE B C 1
ATOM 2873 O O . ILE B 1 27 ? -15.367 -19.484 2.014 1 93.88 27 ILE B O 1
ATOM 2877 N N . THR B 1 28 ? -15.023 -17.375 1.306 1 91.81 28 THR B N 1
ATOM 2878 C CA . THR B 1 28 ? -15.672 -16.75 2.455 1 91.81 28 THR B CA 1
ATOM 2879 C C . THR B 1 28 ? -17.172 -16.594 2.207 1 91.81 28 THR B C 1
ATOM 2881 O O . THR B 1 28 ? -17.906 -16.203 3.111 1 91.81 28 THR B O 1
ATOM 2884 N N . LYS B 1 29 ? -17.609 -16.75 0.987 1 93.38 29 LYS B N 1
ATOM 2885 C CA . LYS B 1 29 ? -19 -16.578 0.57 1 93.38 29 LYS B CA 1
ATOM 2886 C C . LYS B 1 29 ? -19.438 -15.117 0.68 1 93.38 29 LYS B C 1
ATOM 2888 O O . LYS B 1 29 ? -20.609 -14.828 0.927 1 93.38 29 LYS B O 1
ATOM 2893 N N . GLN B 1 30 ? -18.5 -14.297 0.604 1 92.81 30 GLN B N 1
ATOM 2894 C CA . GLN B 1 30 ? -18.766 -12.859 0.608 1 92.81 30 GLN B CA 1
ATOM 2895 C C . GLN B 1 30 ? -19 -12.344 -0.807 1 92.81 30 GLN B C 1
ATOM 2897 O O . GLN B 1 30 ? -18.078 -12.344 -1.633 1 92.81 30 GLN B O 1
ATOM 2902 N N . PRO B 1 31 ? -20.25 -11.898 -1.059 1 96.25 31 PRO B N 1
ATOM 2903 C CA . PRO B 1 31 ? -20.453 -11.273 -2.367 1 96.25 31 PRO B CA 1
ATOM 2904 C C . PRO B 1 31 ? -19.578 -10.039 -2.574 1 96.25 31 PRO B C 1
ATOM 2906 O O . PRO B 1 31 ? -19.422 -9.227 -1.66 1 96.25 31 PRO B O 1
ATOM 2909 N N . ILE B 1 32 ? -19 -9.906 -3.812 1 96.5 32 ILE B N 1
ATOM 2910 C CA . ILE B 1 32 ? -18.109 -8.766 -4.043 1 96.5 32 ILE B CA 1
ATOM 2911 C C . ILE B 1 32 ? -18.531 -8.039 -5.32 1 96.5 32 ILE B C 1
ATOM 2913 O O . ILE B 1 32 ? -19.141 -8.633 -6.211 1 96.5 32 ILE B O 1
ATOM 2917 N N . HIS B 1 33 ? -18.312 -6.758 -5.285 1 97.5 33 HIS B N 1
ATOM 2918 C CA . HIS B 1 33 ? -18.438 -5.875 -6.441 1 97.5 33 HIS B CA 1
ATOM 2919 C C . HIS B 1 33 ? -17.094 -5.254 -6.809 1 97.5 33 HIS B C 1
ATOM 2921 O O . HIS B 1 33 ? -16.609 -4.348 -6.125 1 97.5 33 HIS B O 1
ATOM 2927 N N . LEU B 1 34 ? -16.453 -5.758 -7.902 1 95.81 34 LEU B N 1
ATOM 2928 C CA . LEU B 1 34 ? -15.195 -5.223 -8.406 1 95.81 34 LEU B CA 1
ATOM 2929 C C . LEU B 1 34 ? -15.438 -4.066 -9.367 1 95.81 34 LEU B C 1
ATOM 2931 O O . LEU B 1 34 ? -16.109 -4.238 -10.391 1 95.81 34 LEU B O 1
ATOM 2935 N N . GLU B 1 35 ? -14.828 -2.955 -9.023 1 95.38 35 GLU B N 1
ATOM 2936 C CA . GLU B 1 35 ? -14.969 -1.772 -9.867 1 95.38 35 GLU B CA 1
ATOM 2937 C C . GLU B 1 35 ? -13.617 -1.334 -10.422 1 95.38 35 GLU B C 1
ATOM 2939 O O . GLU B 1 35 ? -12.57 -1.684 -9.875 1 95.38 35 GLU B O 1
ATOM 2944 N N . ASN B 1 36 ? -13.672 -0.628 -11.57 1 93.06 36 ASN B N 1
ATOM 2945 C CA . ASN B 1 36 ? -12.484 -0.051 -12.18 1 93.06 36 ASN B CA 1
ATOM 2946 C C . ASN B 1 36 ? -11.414 -1.111 -12.445 1 93.06 36 ASN B C 1
ATOM 2948 O O . ASN B 1 36 ? -10.25 -0.921 -12.094 1 93.06 36 ASN B O 1
ATOM 2952 N N . ILE B 1 37 ? -11.797 -2.152 -13.031 1 92.81 37 ILE B N 1
ATOM 2953 C CA . ILE B 1 37 ? -10.898 -3.273 -13.273 1 92.81 37 ILE B CA 1
ATOM 2954 C C . ILE B 1 37 ? -9.836 -2.871 -14.297 1 92.81 37 ILE B C 1
ATOM 2956 O O . ILE B 1 37 ? -10.156 -2.605 -15.461 1 92.81 37 ILE B O 1
ATOM 2960 N N . ARG B 1 38 ? -8.578 -2.816 -13.852 1 89.12 38 ARG B N 1
ATOM 2961 C CA . ARG B 1 38 ? -7.41 -2.537 -14.68 1 89.12 38 ARG B CA 1
ATOM 2962 C C . ARG B 1 38 ? -7.598 -1.252 -15.477 1 89.12 38 ARG B C 1
ATOM 2964 O O . ARG B 1 38 ? -7.223 -1.182 -16.656 1 89.12 38 ARG B O 1
ATOM 2971 N N . LYS B 1 39 ? -8.109 -0.279 -14.883 1 83.56 39 LYS B N 1
ATOM 2972 C CA . LYS B 1 39 ? -8.461 0.967 -15.562 1 83.56 39 LYS B CA 1
ATOM 2973 C C . LYS B 1 39 ? -7.215 1.695 -16.062 1 83.56 39 LYS B C 1
ATOM 2975 O O . LYS B 1 39 ? -7.238 2.324 -17.109 1 83.56 39 LYS B O 1
ATOM 2980 N N . ASN B 1 40 ? -6.113 1.549 -15.383 1 76.88 40 ASN B N 1
ATOM 2981 C CA . ASN B 1 40 ? -4.918 2.318 -15.703 1 76.88 40 ASN B CA 1
ATOM 2982 C C . ASN B 1 40 ? -3.953 1.514 -16.578 1 76.88 40 ASN B C 1
ATOM 2984 O O . ASN B 1 40 ? -2.838 1.961 -16.844 1 76.88 40 ASN B O 1
ATOM 2988 N N . ARG B 1 41 ? -4.371 0.352 -16.969 1 81.81 41 ARG B N 1
ATOM 2989 C CA . ARG B 1 41 ? -3.537 -0.467 -17.844 1 81.81 41 ARG B CA 1
ATOM 2990 C C . ARG B 1 41 ? -3.738 -0.083 -19.297 1 81.81 41 ARG B C 1
ATOM 2992 O O . ARG B 1 41 ? -4.723 0.574 -19.641 1 81.81 41 ARG B O 1
ATOM 2999 N N . LYS B 1 42 ? -2.816 -0.454 -20.125 1 81.69 42 LYS B N 1
ATOM 3000 C CA . LYS B 1 42 ? -2.914 -0.188 -21.547 1 81.69 42 LYS B CA 1
ATOM 3001 C C . LYS B 1 42 ? -4.234 -0.7 -22.125 1 81.69 42 LYS B C 1
ATOM 3003 O O . LYS B 1 42 ? -4.906 0.004 -22.875 1 81.69 42 LYS B O 1
ATOM 3008 N N . ILE B 1 43 ? -4.527 -1.987 -21.766 1 87.5 43 ILE B N 1
ATOM 3009 C CA . ILE B 1 43 ? -5.816 -2.574 -22.125 1 87.5 43 ILE B CA 1
ATOM 3010 C C . ILE B 1 43 ? -6.645 -2.805 -20.859 1 87.5 43 ILE B C 1
ATOM 3012 O O . ILE B 1 43 ? -6.375 -3.734 -20.094 1 87.5 43 ILE B O 1
ATOM 3016 N N . PRO B 1 44 ? -7.633 -1.917 -20.688 1 90.38 44 PRO B N 1
ATOM 3017 C CA . PRO B 1 44 ? -8.43 -2.016 -19.469 1 90.38 44 PRO B CA 1
ATOM 3018 C C . PRO B 1 44 ? -9.406 -3.189 -19.484 1 90.38 44 PRO B C 1
ATOM 3020 O O . PRO B 1 44 ? -9.688 -3.744 -20.547 1 90.38 44 PRO B O 1
ATOM 3023 N N . GLY B 1 45 ? -9.859 -3.646 -18.297 1 93.25 45 GLY B N 1
ATOM 3024 C CA . GLY B 1 45 ? -10.938 -4.621 -18.172 1 93.25 45 GLY B CA 1
ATOM 3025 C C . GLY B 1 45 ? -10.438 -6.055 -18.125 1 93.25 45 GLY B C 1
ATOM 3026 O O . GLY B 1 45 ? -9.227 -6.297 -18.141 1 93.25 45 GLY B O 1
ATOM 3027 N N . LEU B 1 46 ? -11.297 -6.984 -18.125 1 93.94 46 LEU B N 1
ATOM 3028 C CA . LEU B 1 46 ? -11 -8.406 -17.984 1 93.94 46 LEU B CA 1
ATOM 3029 C C . LEU B 1 46 ? -10.328 -8.945 -19.25 1 93.94 46 LEU B C 1
ATOM 3031 O O . LEU B 1 46 ? -10.711 -8.594 -20.359 1 93.94 46 LEU B O 1
ATOM 3035 N N . ARG B 1 47 ? -9.352 -9.727 -19.047 1 91.81 47 ARG B N 1
ATOM 3036 C CA . ARG B 1 47 ? -8.664 -10.445 -20.125 1 91.81 47 ARG B CA 1
ATOM 3037 C C . ARG B 1 47 ? -9.062 -11.914 -20.141 1 91.81 47 ARG B C 1
ATOM 3039 O O . ARG B 1 47 ? -9.695 -12.406 -19.203 1 91.81 47 ARG B O 1
ATOM 3046 N N . PRO B 1 48 ? -8.664 -12.602 -21.172 1 89.56 48 PRO B N 1
ATOM 3047 C CA . PRO B 1 48 ? -9.109 -13.992 -21.328 1 89.56 48 PRO B CA 1
ATOM 3048 C C . PRO B 1 48 ? -8.75 -14.867 -20.141 1 89.56 48 PRO B C 1
ATOM 3050 O O . PRO B 1 48 ? -9.562 -15.68 -19.688 1 89.56 48 PRO B O 1
ATOM 3053 N N . GLN B 1 49 ? -7.598 -14.711 -19.625 1 90.12 49 GLN B N 1
ATOM 3054 C CA . GLN B 1 49 ? -7.184 -15.539 -18.5 1 90.12 49 GLN B CA 1
ATOM 3055 C C . GLN B 1 49 ? -8.023 -15.25 -17.25 1 90.12 49 GLN B C 1
ATOM 3057 O O . GLN B 1 49 ? -8.352 -16.156 -16.5 1 90.12 49 GLN B O 1
ATOM 3062 N N . HIS B 1 50 ? -8.375 -13.977 -17.062 1 93.69 50 HIS B N 1
ATOM 3063 C CA . HIS B 1 50 ? -9.258 -13.625 -15.953 1 93.69 50 HIS B CA 1
ATOM 3064 C C . HIS B 1 50 ? -10.633 -14.273 -16.109 1 93.69 50 HIS B C 1
ATOM 3066 O O . HIS B 1 50 ? -11.148 -14.883 -15.18 1 93.69 50 HIS B O 1
ATOM 3072 N N . LEU B 1 51 ? -11.078 -14.125 -17.312 1 94.62 51 LEU B N 1
ATOM 3073 C CA . LEU B 1 51 ? -12.422 -14.609 -17.594 1 94.62 51 LEU B CA 1
ATOM 3074 C C . LEU B 1 51 ? -12.508 -16.125 -17.438 1 94.62 51 LEU B C 1
ATOM 3076 O O . LEU B 1 51 ? -13.492 -16.641 -16.922 1 94.62 51 LEU B O 1
ATOM 3080 N N . THR B 1 52 ? -11.531 -16.844 -17.922 1 95.62 52 THR B N 1
ATOM 3081 C CA . THR B 1 52 ? -11.508 -18.297 -17.797 1 95.62 52 THR B CA 1
ATOM 3082 C C . THR B 1 52 ? -11.547 -18.719 -16.344 1 95.62 52 THR B C 1
ATOM 3084 O O . THR B 1 52 ? -12.297 -19.625 -15.969 1 95.62 52 THR B O 1
ATOM 3087 N N . ALA B 1 53 ? -10.734 -18.078 -15.539 1 96.69 53 ALA B N 1
ATOM 3088 C CA . ALA B 1 53 ? -10.727 -18.375 -14.109 1 96.69 53 ALA B CA 1
ATOM 3089 C C . ALA B 1 53 ? -12.094 -18.125 -13.492 1 96.69 53 ALA B C 1
ATOM 3091 O O . ALA B 1 53 ? -12.594 -18.938 -12.711 1 96.69 53 ALA B O 1
ATOM 3092 N N . ILE B 1 54 ? -12.695 -17.031 -13.844 1 97.25 54 ILE B N 1
ATOM 3093 C CA . ILE B 1 54 ? -13.992 -16.641 -13.312 1 97.25 54 ILE B CA 1
ATOM 3094 C C . ILE B 1 54 ? -15.055 -17.656 -13.734 1 97.25 54 ILE B C 1
ATOM 3096 O O . ILE B 1 54 ? -15.883 -18.062 -12.922 1 97.25 54 ILE B O 1
ATOM 3100 N N . ASN B 1 55 ? -14.992 -18.062 -14.969 1 96.88 55 ASN B N 1
ATOM 3101 C CA . ASN B 1 55 ? -15.953 -19.031 -15.492 1 96.88 55 ASN B CA 1
ATOM 3102 C C . ASN B 1 55 ? -15.828 -20.375 -14.781 1 96.88 55 ASN B C 1
ATOM 3104 O O . ASN B 1 55 ? -16.844 -21.016 -14.469 1 96.88 55 ASN B O 1
ATOM 3108 N N . ILE B 1 56 ? -14.656 -20.797 -14.586 1 97.56 56 ILE B N 1
ATOM 3109 C CA . ILE B 1 56 ? -14.445 -22.062 -13.906 1 97.56 56 ILE B CA 1
ATOM 3110 C C . ILE B 1 56 ? -14.953 -21.969 -12.469 1 97.56 56 ILE B C 1
ATOM 3112 O O . ILE B 1 56 ? -15.625 -22.875 -11.977 1 97.56 56 ILE B O 1
ATOM 3116 N N . LEU B 1 57 ? -14.688 -20.859 -11.836 1 97.44 57 LEU B N 1
ATOM 3117 C CA . LEU B 1 57 ? -15.148 -20.656 -10.461 1 97.44 57 LEU B CA 1
ATOM 3118 C C . LEU B 1 57 ? -16.672 -20.594 -10.398 1 97.44 57 LEU B C 1
ATOM 3120 O O . LEU B 1 57 ? -17.266 -21.031 -9.414 1 97.44 57 LEU B O 1
ATOM 3124 N N . GLN B 1 58 ? -17.188 -19.984 -11.406 1 96.94 58 GLN B N 1
ATOM 3125 C CA . GLN B 1 58 ? -18.641 -19.938 -11.477 1 96.94 58 GLN B CA 1
ATOM 3126 C C . GLN B 1 58 ? -19.234 -21.359 -11.477 1 96.94 58 GLN B C 1
ATOM 3128 O O . GLN B 1 58 ? -20.219 -21.625 -10.781 1 96.94 58 GLN B O 1
ATOM 3133 N N . LYS B 1 59 ? -18.641 -22.234 -12.219 1 96.5 59 LYS B N 1
ATOM 3134 C CA . LYS B 1 59 ? -19.094 -23.625 -12.273 1 96.5 59 LYS B CA 1
ATOM 3135 C C . LYS B 1 59 ? -18.891 -24.328 -10.93 1 96.5 59 LYS B C 1
ATOM 3137 O O . LYS B 1 59 ? -19.781 -25 -10.438 1 96.5 59 LYS B O 1
ATOM 3142 N N . ILE B 1 60 ? -17.75 -24.094 -10.344 1 96.44 60 ILE B N 1
ATOM 3143 C CA . ILE B 1 60 ? -17.344 -24.781 -9.125 1 96.44 60 ILE B CA 1
ATOM 3144 C C . ILE B 1 60 ? -18.203 -24.312 -7.953 1 96.44 60 ILE B C 1
ATOM 3146 O O . ILE B 1 60 ? -18.547 -25.094 -7.07 1 96.44 60 ILE B O 1
ATOM 3150 N N . SER B 1 61 ? -18.625 -23.062 -7.961 1 95.19 61 SER B N 1
ATOM 3151 C CA . SER B 1 61 ? -19.297 -22.5 -6.805 1 95.19 61 SER B CA 1
ATOM 3152 C C . SER B 1 61 ? -20.75 -22.172 -7.121 1 95.19 61 SER B C 1
ATOM 3154 O O . SER B 1 61 ? -21.438 -21.531 -6.328 1 95.19 61 SER B O 1
ATOM 3156 N N . ASN B 1 62 ? -21.203 -22.547 -8.305 1 93.69 62 ASN B N 1
ATOM 3157 C CA . ASN B 1 62 ? -22.562 -22.203 -8.711 1 93.69 62 ASN B CA 1
ATOM 3158 C C . ASN B 1 62 ? -22.875 -20.734 -8.453 1 93.69 62 ASN B C 1
ATOM 3160 O O . ASN B 1 62 ? -23.922 -20.406 -7.879 1 93.69 62 ASN B O 1
ATOM 3164 N N . ALA B 1 63 ? -21.984 -19.922 -8.742 1 96.44 63 ALA B N 1
ATOM 3165 C CA . ALA B 1 63 ? -22.078 -18.5 -8.422 1 96.44 63 ALA B CA 1
ATOM 3166 C C . ALA B 1 63 ? -22.938 -17.766 -9.445 1 96.44 63 ALA B C 1
ATOM 3168 O O . ALA B 1 63 ? -23.062 -18.188 -10.594 1 96.44 63 ALA B O 1
ATOM 3169 N N . LYS B 1 64 ? -23.578 -16.75 -8.969 1 97.25 64 LYS B N 1
ATOM 3170 C CA . LYS B 1 64 ? -24.141 -15.758 -9.875 1 97.25 64 LYS B CA 1
ATOM 3171 C C . LYS B 1 64 ? -23.094 -14.688 -10.219 1 97.25 64 LYS B C 1
ATOM 3173 O O . LYS B 1 64 ? -22.484 -14.102 -9.32 1 97.25 64 LYS B O 1
ATOM 3178 N N . VAL B 1 65 ? -22.859 -14.508 -11.539 1 97.31 65 VAL B N 1
ATOM 3179 C CA . VAL B 1 65 ? -21.828 -13.578 -11.977 1 97.31 65 VAL B CA 1
ATOM 3180 C C . VAL B 1 65 ? -22.422 -12.562 -12.953 1 97.31 65 VAL B C 1
ATOM 3182 O O . VAL B 1 65 ? -23.141 -12.938 -13.883 1 97.31 65 VAL B O 1
ATOM 3185 N N . ILE B 1 66 ? -22.203 -11.32 -12.688 1 97.12 66 ILE B N 1
ATOM 3186 C CA . ILE B 1 66 ? -22.641 -10.242 -13.57 1 97.12 66 ILE B CA 1
ATOM 3187 C C . ILE B 1 66 ? -21.422 -9.484 -14.094 1 97.12 66 ILE B C 1
ATOM 3189 O O . ILE B 1 66 ? -20.594 -9.023 -13.312 1 97.12 66 ILE B O 1
ATOM 3193 N N . GLY B 1 67 ? -21.297 -9.391 -15.414 1 96.69 67 GLY B N 1
ATOM 3194 C CA . GLY B 1 67 ? -20.219 -8.609 -16 1 96.69 67 GLY B CA 1
ATOM 3195 C C . GLY B 1 67 ? -19.016 -9.453 -16.391 1 96.69 67 GLY B C 1
ATOM 3196 O O . GLY B 1 67 ? -17.922 -8.922 -16.578 1 96.69 67 GLY B O 1
ATOM 3197 N N . ALA B 1 68 ? -19.141 -10.719 -16.562 1 95.44 68 ALA B N 1
ATOM 3198 C CA . ALA B 1 68 ? -18.031 -11.609 -16.922 1 95.44 68 ALA B CA 1
ATOM 3199 C C . ALA B 1 68 ? -17.859 -11.688 -18.438 1 95.44 68 ALA B C 1
ATOM 3201 O O . ALA B 1 68 ? -18.203 -12.695 -19.047 1 95.44 68 ALA B O 1
ATOM 3202 N N . GLU B 1 69 ? -17.281 -10.648 -18.953 1 95.5 69 GLU B N 1
ATOM 3203 C CA . GLU B 1 69 ? -16.984 -10.57 -20.375 1 95.5 69 GLU B CA 1
ATOM 3204 C C . GLU B 1 69 ? -15.625 -9.898 -20.609 1 95.5 69 GLU B C 1
ATOM 3206 O O . GLU B 1 69 ? -15.164 -9.109 -19.781 1 95.5 69 GLU B O 1
ATOM 3211 N N . ILE B 1 70 ? -15.062 -10.227 -21.688 1 93.38 70 ILE B N 1
ATOM 3212 C CA . ILE B 1 70 ? -13.789 -9.609 -22.031 1 93.38 70 ILE B CA 1
ATOM 3213 C C . ILE B 1 70 ? -13.953 -8.094 -22.125 1 93.38 70 ILE B C 1
ATOM 3215 O O . ILE B 1 70 ? -14.906 -7.605 -22.734 1 93.38 70 ILE B O 1
ATOM 3219 N N . GLY B 1 71 ? -13.094 -7.344 -21.453 1 93.88 71 GLY B N 1
ATOM 3220 C CA . GLY B 1 71 ? -13.133 -5.891 -21.531 1 93.88 71 GLY B CA 1
ATOM 3221 C C . GLY B 1 71 ? -13.969 -5.266 -20.422 1 93.88 71 GLY B C 1
ATOM 3222 O O . GLY B 1 71 ? -13.922 -4.055 -20.203 1 93.88 71 GLY B O 1
ATOM 3223 N N . SER B 1 72 ? -14.656 -6.117 -19.688 1 95.31 72 SER B N 1
ATOM 3224 C CA . SER B 1 72 ? -15.484 -5.598 -18.609 1 95.31 72 SER B CA 1
ATOM 3225 C C . SER B 1 72 ? -14.633 -4.926 -17.531 1 95.31 72 SER B C 1
ATOM 3227 O O . SER B 1 72 ? -13.602 -5.461 -17.125 1 95.31 72 SER B O 1
ATOM 3229 N N . THR B 1 73 ? -15.07 -3.768 -17.078 1 95.69 73 THR B N 1
ATOM 3230 C CA . THR B 1 73 ? -14.352 -3.039 -16.047 1 95.69 73 THR B CA 1
ATOM 3231 C C . THR B 1 73 ? -15.078 -3.137 -14.711 1 95.69 73 THR B C 1
ATOM 3233 O O . THR B 1 73 ? -14.641 -2.547 -13.719 1 95.69 73 THR B O 1
ATOM 3236 N N . GLU B 1 74 ? -16.188 -3.824 -14.766 1 96.31 74 GLU B N 1
ATOM 3237 C CA . GLU B 1 74 ? -16.969 -4.07 -13.555 1 96.31 74 GLU B CA 1
ATOM 3238 C C . GLU B 1 74 ? -17.438 -5.523 -13.492 1 96.31 74 GLU B C 1
ATOM 3240 O O . GLU B 1 74 ? -17.797 -6.113 -14.508 1 96.31 74 GLU B O 1
ATOM 3245 N N . LEU B 1 75 ? -17.453 -6.117 -12.266 1 96.88 75 LEU B N 1
ATOM 3246 C CA . LEU B 1 75 ? -17.844 -7.504 -12.07 1 96.88 75 LEU B CA 1
ATOM 3247 C C . LEU B 1 75 ? -18.516 -7.695 -10.703 1 96.88 75 LEU B C 1
ATOM 3249 O O . LEU B 1 75 ? -17.984 -7.23 -9.688 1 96.88 75 LEU B O 1
ATOM 3253 N N . LYS B 1 76 ? -19.672 -8.195 -10.711 1 97.75 76 LYS B N 1
ATOM 3254 C CA . LYS B 1 76 ? -20.312 -8.648 -9.477 1 97.75 76 LYS B CA 1
ATOM 3255 C C . LYS B 1 76 ? -20.281 -10.172 -9.367 1 97.75 76 LYS B C 1
ATOM 3257 O O . LYS B 1 76 ? -20.594 -10.875 -10.328 1 97.75 76 LYS B O 1
ATOM 3262 N N . PHE B 1 77 ? -19.844 -10.68 -8.297 1 97.25 77 PHE B N 1
ATOM 3263 C CA . PHE B 1 77 ? -19.672 -12.109 -8.07 1 97.25 77 PHE B CA 1
ATOM 3264 C C . PHE B 1 77 ? -20.375 -12.539 -6.781 1 97.25 77 PHE B C 1
ATOM 3266 O O . PHE B 1 77 ? -20.031 -12.055 -5.699 1 97.25 77 PHE B O 1
ATOM 3273 N N . ILE B 1 78 ? -21.344 -13.383 -6.859 1 97.31 78 ILE B N 1
ATOM 3274 C CA . ILE B 1 78 ? -22.094 -13.898 -5.719 1 97.31 78 ILE B CA 1
ATOM 3275 C C . ILE B 1 78 ? -21.859 -15.406 -5.594 1 97.31 78 ILE B C 1
ATOM 3277 O O . ILE B 1 78 ? -22.547 -16.203 -6.23 1 97.31 78 ILE B O 1
ATOM 3281 N N . PRO B 1 79 ? -20.969 -15.742 -4.723 1 95.06 79 PRO B N 1
ATOM 3282 C CA . PRO B 1 79 ? -20.609 -17.156 -4.602 1 95.06 79 PRO B CA 1
ATOM 3283 C C . PRO B 1 79 ? -21.688 -17.984 -3.91 1 95.06 79 PRO B C 1
ATOM 3285 O O . PRO B 1 79 ? -22.547 -17.438 -3.217 1 95.06 79 PRO B O 1
ATOM 3288 N N . ASN B 1 80 ? -21.672 -19.234 -4.125 1 94.62 80 ASN B N 1
ATOM 3289 C CA . ASN B 1 80 ? -22.484 -20.234 -3.445 1 94.62 80 ASN B CA 1
ATOM 3290 C C . ASN B 1 80 ? -21.641 -21.406 -2.965 1 94.62 80 ASN B C 1
ATOM 3292 O O . ASN B 1 80 ? -20.453 -21.25 -2.68 1 94.62 80 ASN B O 1
ATOM 3296 N N . ASN B 1 81 ? -22.234 -22.531 -2.809 1 94.38 81 ASN B N 1
ATOM 3297 C CA . ASN B 1 81 ? -21.484 -23.672 -2.287 1 94.38 81 ASN B CA 1
ATOM 3298 C C . ASN B 1 81 ? -20.531 -24.25 -3.33 1 94.38 81 ASN B C 1
ATOM 3300 O O . ASN B 1 81 ? -20.891 -24.359 -4.504 1 94.38 81 ASN B O 1
ATOM 3304 N N . ILE B 1 82 ? -19.359 -24.547 -2.801 1 95.5 82 ILE B N 1
ATOM 3305 C CA . ILE B 1 82 ? -18.344 -25.125 -3.666 1 95.5 82 ILE B CA 1
ATOM 3306 C C . ILE B 1 82 ? -18.578 -26.609 -3.838 1 95.5 82 ILE B C 1
ATOM 3308 O O . ILE B 1 82 ? -18.922 -27.312 -2.879 1 95.5 82 ILE B O 1
ATOM 3312 N N . GLU B 1 83 ? -18.344 -27.047 -5.059 1 96.12 83 GLU B N 1
ATOM 3313 C CA . GLU B 1 83 ? -18.562 -28.469 -5.355 1 96.12 83 GLU B CA 1
ATOM 3314 C C . GLU B 1 83 ? -17.312 -29.094 -5.961 1 96.12 83 GLU B C 1
ATOM 3316 O O . GLU B 1 83 ? -16.5 -28.406 -6.59 1 96.12 83 GLU B O 1
ATOM 3321 N N . SER B 1 84 ? -17.219 -30.422 -5.684 1 97.25 84 SER B N 1
ATOM 3322 C CA . SER B 1 84 ? -16.188 -31.203 -6.363 1 97.25 84 SER B CA 1
ATOM 3323 C C . SER B 1 84 ? -16.562 -31.469 -7.812 1 97.25 84 SER B C 1
ATOM 3325 O O . SER B 1 84 ? -17.656 -31.969 -8.086 1 97.25 84 SER B O 1
ATOM 3327 N N . LEU B 1 85 ? -15.609 -31.109 -8.688 1 97.31 85 LEU B N 1
ATOM 3328 C CA . LEU B 1 85 ? -15.961 -31.281 -10.094 1 97.31 85 LEU B CA 1
ATOM 3329 C C . LEU B 1 85 ? -14.797 -31.875 -10.875 1 97.31 85 LEU B C 1
ATOM 3331 O O . LEU B 1 85 ? -13.648 -31.828 -10.43 1 97.31 85 LEU B O 1
ATOM 3335 N N . GLN B 1 86 ? -15.148 -32.469 -11.992 1 97.94 86 GLN B N 1
ATOM 3336 C CA . GLN B 1 86 ? -14.242 -32.812 -13.078 1 97.94 86 GLN B CA 1
ATOM 3337 C C . GLN B 1 86 ? -14.523 -31.953 -14.312 1 97.94 86 GLN B C 1
ATOM 3339 O O . GLN B 1 86 ? -15.648 -31.922 -14.805 1 97.94 86 GLN B O 1
ATOM 3344 N N . LEU B 1 87 ? -13.484 -31.25 -14.773 1 98.06 87 LEU B N 1
ATOM 3345 C CA . LEU B 1 87 ? -13.719 -30.266 -15.836 1 98.06 87 LEU B CA 1
ATOM 3346 C C . LEU B 1 87 ? -12.648 -30.391 -16.922 1 98.06 87 LEU B C 1
ATOM 3348 O O . LEU B 1 87 ? -11.531 -30.828 -16.656 1 98.06 87 LEU B O 1
ATOM 3352 N N . ILE B 1 88 ? -13.047 -30.094 -18.109 1 97.75 88 ILE B N 1
ATOM 3353 C CA . ILE B 1 88 ? -12.156 -29.875 -19.234 1 97.75 88 ILE B CA 1
ATOM 3354 C C . ILE B 1 88 ? -12.352 -28.469 -19.781 1 97.75 88 ILE B C 1
ATOM 3356 O O . ILE B 1 88 ? -13.461 -28.078 -20.156 1 97.75 88 ILE B O 1
ATOM 3360 N N . GLU B 1 89 ? -11.312 -27.672 -19.75 1 97.38 89 GLU B N 1
ATOM 3361 C CA . GLU B 1 89 ? -11.438 -26.266 -20.125 1 97.38 89 GLU B CA 1
ATOM 3362 C C . GLU B 1 89 ? -10.367 -25.875 -21.141 1 97.38 89 GLU B C 1
ATOM 3364 O O . GLU B 1 89 ? -9.383 -26.594 -21.312 1 97.38 89 GLU B O 1
ATOM 3369 N N . ASP B 1 90 ? -10.633 -24.781 -21.844 1 96.06 90 ASP B N 1
ATOM 3370 C CA . ASP B 1 90 ? -9.734 -24.188 -22.844 1 96.06 90 ASP B CA 1
ATOM 3371 C C . ASP B 1 90 ? -9.734 -22.672 -22.75 1 96.06 90 ASP B C 1
ATOM 3373 O O . ASP B 1 90 ? -10.766 -22.031 -22.969 1 96.06 90 ASP B O 1
ATOM 3377 N N . VAL B 1 91 ? -8.539 -22.094 -22.516 1 94.94 91 VAL B N 1
ATOM 3378 C CA . VAL B 1 91 ? -8.438 -20.641 -22.406 1 94.94 91 VAL B CA 1
ATOM 3379 C C . VAL B 1 91 ? -8.695 -20 -23.766 1 94.94 91 VAL B C 1
ATOM 3381 O O . VAL B 1 91 ? -9.172 -18.859 -23.844 1 94.94 91 VAL B O 1
ATOM 3384 N N . GLY B 1 92 ? -8.383 -20.734 -24.812 1 92.12 92 GLY B N 1
ATOM 3385 C CA . GLY B 1 92 ? -8.594 -20.266 -26.172 1 92.12 92 GLY B CA 1
ATOM 3386 C C . GLY B 1 92 ? -7.457 -19.406 -26.688 1 92.12 92 GLY B C 1
ATOM 3387 O O . GLY B 1 92 ? -7.41 -19.078 -27.875 1 92.12 92 GLY B O 1
ATOM 3388 N N . THR B 1 93 ? -6.586 -18.953 -25.859 1 92.69 93 THR B N 1
ATOM 3389 C CA . THR B 1 93 ? -5.402 -18.172 -26.172 1 92.69 93 THR B CA 1
ATOM 3390 C C . THR B 1 93 ? -4.18 -18.703 -25.438 1 92.69 93 THR B C 1
ATOM 3392 O O . THR B 1 93 ? -4.223 -19.781 -24.859 1 92.69 93 THR B O 1
ATOM 3395 N N . ALA B 1 94 ? -3.125 -17.891 -25.531 1 94.31 94 ALA B N 1
ATOM 3396 C CA . ALA B 1 94 ? -1.936 -18.219 -24.75 1 94.31 94 ALA B CA 1
ATOM 3397 C C . ALA B 1 94 ? -2.047 -17.672 -23.328 1 94.31 94 ALA B C 1
ATOM 3399 O O . ALA B 1 94 ? -1.033 -17.406 -22.688 1 94.31 94 ALA B O 1
ATOM 3400 N N . GLY B 1 95 ? -3.273 -17.469 -22.859 1 94.06 95 GLY B N 1
ATOM 3401 C CA . GLY B 1 95 ? -3.467 -17.047 -21.484 1 94.06 95 GLY B CA 1
ATOM 3402 C C . GLY B 1 95 ? -2.867 -18 -20.469 1 94.06 95 GLY B C 1
ATOM 3403 O O . GLY B 1 95 ? -2.926 -19.219 -20.656 1 94.06 95 GLY B O 1
ATOM 3404 N N . SER B 1 96 ? -2.412 -17.531 -19.406 1 96.88 96 SER B N 1
ATOM 3405 C CA . SER B 1 96 ? -1.58 -18.281 -18.469 1 96.88 96 SER B CA 1
ATOM 3406 C C . SER B 1 96 ? -2.412 -19.266 -17.656 1 96.88 96 SER B C 1
ATOM 3408 O O . SER B 1 96 ? -3.301 -18.875 -16.906 1 96.88 96 SER B O 1
ATOM 3410 N N . ILE B 1 97 ? -2.02 -20.547 -17.719 1 97.69 97 ILE B N 1
ATOM 3411 C CA . ILE B 1 97 ? -2.65 -21.609 -16.953 1 97.69 97 ILE B CA 1
ATOM 3412 C C . ILE B 1 97 ? -2.238 -21.5 -15.492 1 97.69 97 ILE B C 1
ATOM 3414 O O . ILE B 1 97 ? -3.041 -21.766 -14.594 1 97.69 97 ILE B O 1
ATOM 3418 N N . SER B 1 98 ? -0.995 -21.109 -15.273 1 97.69 98 SER B N 1
ATOM 3419 C CA . SER B 1 98 ? -0.471 -21.016 -13.922 1 97.69 98 SER B CA 1
ATOM 3420 C C . SER B 1 98 ? -1.24 -19.984 -13.102 1 97.69 98 SER B C 1
ATOM 3422 O O . SER B 1 98 ? -1.503 -20.203 -11.914 1 97.69 98 SER B O 1
ATOM 3424 N N . LEU B 1 99 ? -1.599 -18.906 -13.688 1 97.56 99 LEU B N 1
ATOM 3425 C CA . LEU B 1 99 ? -2.365 -17.875 -12.992 1 97.56 99 LEU B CA 1
ATOM 3426 C C . LEU B 1 99 ? -3.771 -18.375 -12.672 1 97.56 99 LEU B C 1
ATOM 3428 O O . LEU B 1 99 ? -4.324 -18.047 -11.617 1 97.56 99 LEU B O 1
ATOM 3432 N N . ILE B 1 100 ? -4.34 -19.109 -13.562 1 97.94 100 ILE B N 1
ATOM 3433 C CA . ILE B 1 100 ? -5.652 -19.703 -13.32 1 97.94 100 ILE B CA 1
ATOM 3434 C C . ILE B 1 100 ? -5.562 -20.703 -12.172 1 97.94 100 ILE B C 1
ATOM 3436 O O . ILE B 1 100 ? -6.418 -20.719 -11.281 1 97.94 100 ILE B O 1
ATOM 3440 N N . ALA B 1 101 ? -4.52 -21.5 -12.18 1 98.12 101 ALA B N 1
ATOM 3441 C CA . ALA B 1 101 ? -4.312 -22.5 -11.133 1 98.12 101 ALA B CA 1
ATOM 3442 C C . ALA B 1 101 ? -4.188 -21.844 -9.758 1 98.12 101 ALA B C 1
ATOM 3444 O O . ALA B 1 101 ? -4.68 -22.375 -8.766 1 98.12 101 ALA B O 1
ATOM 3445 N N . GLN B 1 102 ? -3.562 -20.719 -9.703 1 97.19 102 GLN B N 1
ATOM 3446 C CA . GLN B 1 102 ? -3.35 -20 -8.453 1 97.19 102 GLN B CA 1
ATOM 3447 C C . GLN B 1 102 ? -4.676 -19.609 -7.812 1 97.19 102 GLN B C 1
ATOM 3449 O O . GLN B 1 102 ? -4.77 -19.484 -6.59 1 97.19 102 GLN B O 1
ATOM 3454 N N . VAL B 1 103 ? -5.621 -19.406 -8.633 1 97.25 103 VAL B N 1
ATOM 3455 C CA . VAL B 1 103 ? -6.949 -19.016 -8.172 1 97.25 103 VAL B CA 1
ATOM 3456 C C . VAL B 1 103 ? -7.727 -20.266 -7.73 1 97.25 103 VAL B C 1
ATOM 3458 O O . VAL B 1 103 ? -8.336 -20.266 -6.656 1 97.25 103 VAL B O 1
ATOM 3461 N N . LEU B 1 104 ? -7.641 -21.328 -8.438 1 98.25 104 LEU B N 1
ATOM 3462 C CA . LEU B 1 104 ? -8.484 -22.5 -8.25 1 98.25 104 LEU B CA 1
ATOM 3463 C C . LEU B 1 104 ? -8 -23.344 -7.078 1 98.25 104 LEU B C 1
ATOM 3465 O O . LEU B 1 104 ? -8.812 -23.875 -6.316 1 98.25 104 LEU B O 1
ATOM 3469 N N . ILE B 1 105 ? -6.734 -23.453 -6.906 1 98.56 105 ILE B N 1
ATOM 3470 C CA . ILE B 1 105 ? -6.141 -24.375 -5.949 1 98.56 105 ILE B CA 1
ATOM 3471 C C . ILE B 1 105 ? -6.59 -24.016 -4.535 1 98.56 105 ILE B C 1
ATOM 3473 O O . ILE B 1 105 ? -7.172 -24.844 -3.832 1 98.56 105 ILE B O 1
ATOM 3477 N N . PRO B 1 106 ? -6.414 -22.781 -4.152 1 97.06 106 PRO B N 1
ATOM 3478 C CA . PRO B 1 106 ? -6.848 -22.484 -2.787 1 97.06 106 PRO B CA 1
ATOM 3479 C C . PRO B 1 106 ? -8.359 -22.594 -2.607 1 97.06 106 PRO B C 1
ATOM 3481 O O . PRO B 1 106 ? -8.828 -23.062 -1.563 1 97.06 106 PRO B O 1
ATOM 3484 N N . VAL B 1 107 ? -9.141 -22.219 -3.609 1 96.94 107 VAL B N 1
ATOM 3485 C CA . VAL B 1 107 ? -10.594 -22.234 -3.496 1 96.94 107 VAL B CA 1
ATOM 3486 C C . VAL B 1 107 ? -11.078 -23.656 -3.223 1 96.94 107 VAL B C 1
ATOM 3488 O O . VAL B 1 107 ? -11.828 -23.891 -2.271 1 96.94 107 VAL B O 1
ATOM 3491 N N . VAL B 1 108 ? -10.594 -24.547 -3.979 1 97.75 108 VAL B N 1
ATOM 3492 C CA . VAL B 1 108 ? -11.102 -25.922 -3.93 1 97.75 108 VAL B CA 1
ATOM 3493 C C . VAL B 1 108 ? -10.539 -26.641 -2.701 1 97.75 108 VAL B C 1
ATOM 3495 O O . VAL B 1 108 ? -11.281 -27.266 -1.95 1 97.75 108 VAL B O 1
ATOM 3498 N N . SER B 1 109 ? -9.273 -26.484 -2.434 1 97.12 109 SER B N 1
ATOM 3499 C CA . SER B 1 109 ? -8.602 -27.219 -1.364 1 97.12 109 SER B CA 1
ATOM 3500 C C . SER B 1 109 ? -9.102 -26.781 0.007 1 97.12 109 SER B C 1
ATOM 3502 O O . SER B 1 109 ? -9.461 -27.609 0.842 1 97.12 109 SER B O 1
ATOM 3504 N N . ILE B 1 110 ? -9.148 -25.516 0.186 1 94.25 110 ILE B N 1
ATOM 3505 C CA . ILE B 1 110 ? -9.5 -24.984 1.495 1 94.25 110 ILE B CA 1
ATOM 3506 C C . ILE B 1 110 ? -10.984 -25.219 1.768 1 94.25 110 ILE B C 1
ATOM 3508 O O . ILE B 1 110 ? -11.398 -25.375 2.92 1 94.25 110 ILE B O 1
ATOM 3512 N N . SER B 1 111 ? -11.781 -25.344 0.73 1 94.38 111 SER B N 1
ATOM 3513 C CA . SER B 1 111 ? -13.211 -25.609 0.872 1 94.38 111 SER B CA 1
ATOM 3514 C C . SER B 1 111 ? -13.469 -27.109 1.032 1 94.38 111 SER B C 1
ATOM 3516 O O . SER B 1 111 ? -14.617 -27.547 0.967 1 94.38 111 SER B O 1
ATOM 3518 N N . GLN B 1 112 ? -12.43 -27.875 1.142 1 95.5 112 GLN B N 1
ATOM 3519 C CA . GLN B 1 112 ? -12.508 -29.312 1.408 1 95.5 112 GLN B CA 1
ATOM 3520 C C . GLN B 1 112 ? -13.203 -30.047 0.265 1 95.5 112 GLN B C 1
ATOM 3522 O O . GLN B 1 112 ? -14.047 -30.906 0.499 1 95.5 112 GLN B O 1
ATOM 3527 N N . LYS B 1 113 ? -12.883 -29.641 -0.896 1 97.19 113 LYS B N 1
ATOM 3528 C CA . LYS B 1 113 ? -13.43 -30.281 -2.088 1 97.19 113 LYS B CA 1
ATOM 3529 C C . LYS B 1 113 ? -12.32 -30.797 -2.996 1 97.19 113 LYS B C 1
ATOM 3531 O O . LYS B 1 113 ? -11.141 -30.656 -2.678 1 97.19 113 LYS B O 1
ATOM 3536 N N . LYS B 1 114 ? -12.75 -31.422 -4.094 1 98.31 114 LYS B N 1
ATOM 3537 C CA . LYS B 1 114 ? -11.82 -31.984 -5.066 1 98.31 114 LYS B CA 1
ATOM 3538 C C . LYS B 1 114 ? -12.047 -31.375 -6.453 1 98.31 114 LYS B C 1
ATOM 3540 O O . LYS B 1 114 ? -13.172 -31.031 -6.809 1 98.31 114 LYS B O 1
ATOM 3545 N N . LEU B 1 115 ? -10.953 -31.25 -7.16 1 98.5 115 LEU B N 1
ATOM 3546 C CA . LEU B 1 115 ? -11.031 -30.781 -8.539 1 98.5 115 LEU B CA 1
ATOM 3547 C C . LEU B 1 115 ? -10.102 -31.578 -9.438 1 98.5 115 LEU B C 1
ATOM 3549 O O . LEU B 1 115 ? -8.93 -31.781 -9.117 1 98.5 115 LEU B O 1
ATOM 3553 N N . ASN B 1 116 ? -10.609 -32.156 -10.438 1 98.56 116 ASN B N 1
ATOM 3554 C CA . ASN B 1 116 ? -9.859 -32.688 -11.562 1 98.56 116 ASN B CA 1
ATOM 3555 C C . ASN B 1 116 ? -10.055 -31.844 -12.828 1 98.56 116 ASN B C 1
ATOM 3557 O O . ASN B 1 116 ? -11.141 -31.859 -13.414 1 98.56 116 ASN B O 1
ATOM 3561 N N . LEU B 1 117 ? -8.992 -31.188 -13.203 1 98.62 117 LEU B N 1
ATOM 3562 C CA . LEU B 1 117 ? -9.117 -30.234 -14.297 1 98.62 117 LEU B CA 1
ATOM 3563 C C . LEU B 1 117 ? -8.086 -30.516 -15.391 1 98.62 117 LEU B C 1
ATOM 3565 O O . LEU B 1 117 ? -6.898 -30.656 -15.102 1 98.62 117 LEU B O 1
ATOM 3569 N N . ARG B 1 118 ? -8.523 -30.75 -16.578 1 98.56 118 ARG B N 1
ATOM 3570 C CA . ARG B 1 118 ? -7.684 -30.656 -17.766 1 98.56 118 ARG B CA 1
ATOM 3571 C C . ARG B 1 118 ? -7.887 -29.328 -18.484 1 98.56 118 ARG B C 1
ATOM 3573 O O . ARG B 1 118 ? -9.016 -28.953 -18.812 1 98.56 118 ARG B O 1
ATOM 3580 N N . ILE B 1 119 ? -6.801 -28.578 -18.719 1 98.19 119 ILE B N 1
ATOM 3581 C CA . ILE B 1 119 ? -6.98 -27.25 -19.281 1 98.19 119 ILE B CA 1
ATOM 3582 C C . ILE B 1 119 ? -5.898 -26.969 -20.328 1 98.19 119 ILE B C 1
ATOM 3584 O O . ILE B 1 119 ? -4.742 -27.359 -20.141 1 98.19 119 ILE B O 1
ATOM 3588 N N . LYS B 1 120 ? -6.297 -26.359 -21.391 1 97.62 120 LYS B N 1
ATOM 3589 C CA . LYS B 1 120 ? -5.395 -25.922 -22.453 1 97.62 120 LYS B CA 1
ATOM 3590 C C . LYS B 1 120 ? -5.137 -24.422 -22.391 1 97.62 120 LYS B C 1
ATOM 3592 O O . LYS B 1 120 ? -6.035 -23.656 -22.047 1 97.62 120 LYS B O 1
ATOM 3597 N N . GLY B 1 121 ? -3.984 -24 -22.672 1 97.19 121 GLY B N 1
ATOM 3598 C CA . GLY B 1 121 ? -3.605 -22.594 -22.672 1 97.19 121 GLY B CA 1
ATOM 3599 C C . GLY B 1 121 ? -2.104 -22.375 -22.703 1 97.19 121 GLY B C 1
ATOM 3600 O O . GLY B 1 121 ? -1.38 -23.125 -23.359 1 97.19 121 GLY B O 1
ATOM 3601 N N . GLY B 1 122 ? -1.68 -21.266 -22.125 1 97.75 122 GLY B N 1
ATOM 3602 C CA . GLY B 1 122 ? -0.254 -20.984 -22.031 1 97.75 122 GLY B CA 1
ATOM 3603 C C . GLY B 1 122 ? 0.376 -21.531 -20.766 1 97.75 122 GLY B C 1
ATOM 3604 O O . GLY B 1 122 ? -0.062 -21.203 -19.656 1 97.75 122 GLY B O 1
ATOM 3605 N N . THR B 1 123 ? 1.451 -22.375 -20.891 1 97.94 123 THR B N 1
ATOM 3606 C CA . THR B 1 123 ? 2.15 -22.906 -19.719 1 97.94 123 THR B CA 1
ATOM 3607 C C . THR B 1 123 ? 3.332 -22.016 -19.344 1 97.94 123 THR B C 1
ATOM 3609 O O . THR B 1 123 ? 3.691 -21.922 -18.172 1 97.94 123 THR B O 1
ATOM 3612 N N . ASP B 1 124 ? 3.998 -21.5 -20.312 1 98 124 ASP B N 1
ATOM 3613 C CA . ASP B 1 124 ? 5.156 -20.625 -20.156 1 98 124 ASP B CA 1
ATOM 3614 C C . ASP B 1 124 ? 5.02 -19.375 -21.016 1 98 124 ASP B C 1
ATOM 3616 O O . ASP B 1 124 ? 5.512 -19.328 -22.156 1 98 124 ASP B O 1
ATOM 3620 N N . VAL B 1 125 ? 4.375 -18.375 -20.438 1 96.75 125 VAL B N 1
ATOM 3621 C CA . VAL B 1 125 ? 4.062 -17.172 -21.203 1 96.75 125 VAL B CA 1
ATOM 3622 C C . VAL B 1 125 ? 4.445 -15.938 -20.391 1 96.75 125 VAL B C 1
ATOM 3624 O O . VAL B 1 125 ? 4.648 -16.016 -19.188 1 96.75 125 VAL B O 1
ATOM 3627 N N . PRO B 1 126 ? 4.535 -14.781 -21 1 94.38 126 PRO B N 1
ATOM 3628 C CA . PRO B 1 126 ? 5 -13.57 -20.328 1 94.38 126 PRO B CA 1
ATOM 3629 C C . PRO B 1 126 ? 4.086 -13.148 -19.188 1 94.38 126 PRO B C 1
ATOM 3631 O O . PRO B 1 126 ? 2.869 -13.336 -19.25 1 94.38 126 PRO B O 1
ATOM 3634 N N . TRP B 1 127 ? 4.707 -12.523 -18.125 1 91.12 127 TRP B N 1
ATOM 3635 C CA . TRP B 1 127 ? 4.039 -11.875 -17 1 91.12 127 TRP B CA 1
ATOM 3636 C C . TRP B 1 127 ? 3.303 -12.891 -16.141 1 91.12 127 TRP B C 1
ATOM 3638 O O . TRP B 1 127 ? 2.268 -12.586 -15.547 1 91.12 127 TRP B O 1
ATOM 3648 N N . SER B 1 128 ? 3.805 -14.062 -16.203 1 95.44 128 SER B N 1
ATOM 3649 C CA . SER B 1 128 ? 3.215 -15.133 -15.398 1 95.44 128 SER B CA 1
ATOM 3650 C C . SER B 1 128 ? 4.273 -16.125 -14.938 1 95.44 128 SER B C 1
ATOM 3652 O O . SER B 1 128 ? 5.328 -16.25 -15.562 1 95.44 128 SER B O 1
ATOM 3654 N N . PRO B 1 129 ? 3.977 -16.844 -13.82 1 97.38 129 PRO B N 1
ATOM 3655 C CA . PRO B 1 129 ? 4.902 -17.922 -13.461 1 97.38 129 PRO B CA 1
ATOM 3656 C C . PRO B 1 129 ? 4.949 -19.031 -14.5 1 97.38 129 PRO B C 1
ATOM 3658 O O . PRO B 1 129 ? 3.914 -19.391 -15.078 1 97.38 129 PRO B O 1
ATOM 3661 N N . THR B 1 130 ? 6.113 -19.578 -14.727 1 98.12 130 THR B N 1
ATOM 3662 C CA . THR B 1 130 ? 6.242 -20.734 -15.617 1 98.12 130 THR B CA 1
ATOM 3663 C C . THR B 1 130 ? 5.629 -21.984 -14.984 1 98.12 130 THR B C 1
ATOM 3665 O O . THR B 1 130 ? 5.379 -22.016 -13.781 1 98.12 130 THR B O 1
ATOM 3668 N N . PHE B 1 131 ? 5.426 -22.969 -15.828 1 98.06 131 PHE B N 1
ATOM 3669 C CA . PHE B 1 131 ? 4.926 -24.25 -15.328 1 98.06 131 PHE B CA 1
ATOM 3670 C C . PHE B 1 131 ? 5.844 -24.812 -14.258 1 98.06 131 PHE B C 1
ATOM 3672 O O . PHE B 1 131 ? 5.379 -25.281 -13.211 1 98.06 131 PHE B O 1
ATOM 3679 N N . ASP B 1 132 ? 7.094 -24.781 -14.492 1 98.5 132 ASP B N 1
ATOM 3680 C CA . ASP B 1 132 ? 8.055 -25.375 -13.57 1 98.5 132 ASP B CA 1
ATOM 3681 C C . ASP B 1 132 ? 8.078 -24.609 -12.242 1 98.5 132 ASP B C 1
ATOM 3683 O O . ASP B 1 132 ? 8.266 -25.219 -11.18 1 98.5 132 ASP B O 1
ATOM 3687 N N . TYR B 1 133 ? 7.949 -23.297 -12.32 1 98.69 133 TYR B N 1
ATOM 3688 C CA . TYR B 1 133 ? 7.84 -22.531 -11.078 1 98.69 133 TYR B CA 1
ATOM 3689 C C . TYR B 1 133 ? 6.668 -23.031 -10.242 1 98.69 133 TYR B C 1
ATOM 3691 O O . TYR B 1 133 ? 6.801 -23.203 -9.023 1 98.69 133 TYR B O 1
ATOM 3699 N N . THR B 1 134 ? 5.559 -23.234 -10.844 1 98.62 134 THR B N 1
ATOM 3700 C CA . THR B 1 134 ? 4.363 -23.719 -10.156 1 98.62 134 THR B CA 1
ATOM 3701 C C . THR B 1 134 ? 4.578 -25.125 -9.602 1 98.62 134 THR B C 1
ATOM 3703 O O . THR B 1 134 ? 4.227 -25.406 -8.461 1 98.62 134 THR B O 1
ATOM 3706 N N . GLN B 1 135 ? 5.18 -25.922 -10.391 1 98.19 135 GLN B N 1
ATOM 3707 C CA . GLN B 1 135 ? 5.367 -27.328 -10.055 1 98.19 135 GLN B CA 1
ATOM 3708 C C . GLN B 1 135 ? 6.355 -27.484 -8.898 1 98.19 135 GLN B C 1
ATOM 3710 O O . GLN B 1 135 ? 6.191 -28.375 -8.055 1 98.19 135 GLN B O 1
ATOM 3715 N N . HIS B 1 136 ? 7.348 -26.641 -8.852 1 98.5 136 HIS B N 1
ATOM 3716 C CA . HIS B 1 136 ? 8.43 -26.922 -7.91 1 98.5 136 HIS B CA 1
ATOM 3717 C C . HIS B 1 136 ? 8.43 -25.906 -6.766 1 98.5 136 HIS B C 1
ATOM 3719 O O . HIS B 1 136 ? 8.727 -26.266 -5.621 1 98.5 136 HIS B O 1
ATOM 3725 N N . VAL B 1 137 ? 8.156 -24.688 -7.066 1 98.75 137 VAL B N 1
ATOM 3726 C CA . VAL B 1 137 ? 8.273 -23.641 -6.059 1 98.75 137 VAL B CA 1
ATOM 3727 C C . VAL B 1 137 ? 6.938 -23.438 -5.352 1 98.75 137 VAL B C 1
ATOM 3729 O O . VAL B 1 137 ? 6.844 -23.609 -4.133 1 98.75 137 VAL B O 1
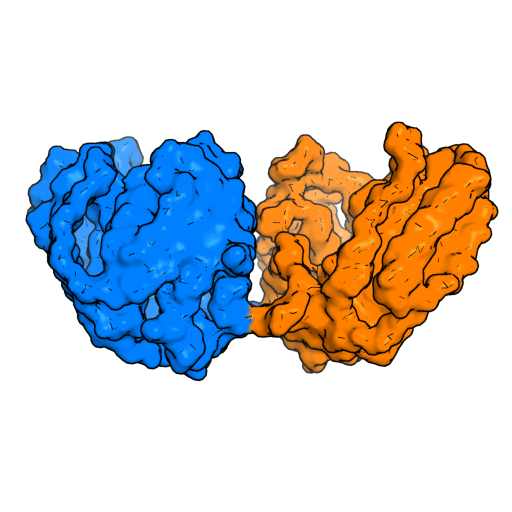ATOM 3732 N N . LEU B 1 138 ? 5.926 -23.141 -6.082 1 98.75 138 LEU B N 1
ATOM 3733 C CA . LEU B 1 138 ? 4.617 -22.906 -5.484 1 98.75 138 LEU B CA 1
ATOM 3734 C C . LEU B 1 138 ? 4.113 -24.156 -4.762 1 98.75 138 LEU B C 1
ATOM 3736 O O . LEU B 1 138 ? 3.58 -24.062 -3.652 1 98.75 138 LEU B O 1
ATOM 3740 N N . ARG B 1 139 ? 4.25 -25.281 -5.422 1 98.56 139 ARG B N 1
ATOM 3741 C CA . ARG B 1 139 ? 3.781 -26.516 -4.82 1 98.56 139 ARG B CA 1
ATOM 3742 C C . ARG B 1 139 ? 4.445 -26.766 -3.469 1 98.56 139 ARG B C 1
ATOM 3744 O O . ARG B 1 139 ? 3.783 -27.172 -2.51 1 98.56 139 ARG B O 1
ATOM 3751 N N . GLU B 1 140 ? 5.73 -26.547 -3.412 1 98.62 140 GLU B N 1
ATOM 3752 C CA . GLU B 1 140 ? 6.438 -26.703 -2.146 1 98.62 140 GLU B CA 1
ATOM 3753 C C . GLU B 1 140 ? 5.895 -25.766 -1.082 1 98.62 140 GLU B C 1
ATOM 3755 O O . GLU B 1 140 ? 5.66 -26.172 0.058 1 98.62 140 GLU B O 1
ATOM 3760 N N . ALA B 1 141 ? 5.699 -24.562 -1.425 1 98.5 141 ALA B N 1
ATOM 3761 C CA . ALA B 1 141 ? 5.191 -23.562 -0.485 1 98.5 141 ALA B CA 1
ATOM 3762 C C . ALA B 1 141 ? 3.799 -23.938 0.014 1 98.5 141 ALA B C 1
ATOM 3764 O O . ALA B 1 141 ? 3.535 -23.906 1.218 1 98.5 141 ALA B O 1
ATOM 3765 N N . TYR B 1 142 ? 2.941 -24.297 -0.902 1 98.38 142 TYR B N 1
ATOM 3766 C CA . TYR B 1 142 ? 1.574 -24.672 -0.56 1 98.38 142 TYR B CA 1
ATOM 3767 C C . TYR B 1 142 ? 1.553 -25.922 0.303 1 98.38 142 TYR B C 1
ATOM 3769 O O . TYR B 1 142 ? 0.749 -26.031 1.232 1 98.38 142 TYR B O 1
ATOM 3777 N N . SER B 1 143 ? 2.445 -26.812 -0.017 1 98.06 143 SER B N 1
ATOM 3778 C CA . SER B 1 143 ? 2.52 -28.031 0.796 1 98.06 143 SER B CA 1
ATOM 3779 C C . SER B 1 143 ? 2.855 -27.703 2.246 1 98.06 143 SER B C 1
ATOM 3781 O O . SER B 1 143 ? 2.283 -28.281 3.17 1 98.06 143 SER B O 1
ATOM 3783 N N . ARG B 1 144 ? 3.693 -26.766 2.443 1 97.5 144 ARG B N 1
ATOM 3784 C CA . ARG B 1 144 ? 4.074 -26.359 3.793 1 97.5 144 ARG B CA 1
ATOM 3785 C C . ARG B 1 144 ? 2.912 -25.688 4.508 1 97.5 144 ARG B C 1
ATOM 3787 O O . ARG B 1 144 ? 2.857 -25.656 5.738 1 97.5 144 ARG B O 1
ATOM 3794 N N . MET B 1 145 ? 2.014 -25.219 3.74 1 96.69 145 MET B N 1
ATOM 3795 C CA . MET B 1 145 ? 0.844 -24.562 4.312 1 96.69 145 MET B CA 1
ATOM 3796 C C . MET B 1 145 ? -0.339 -25.516 4.391 1 96.69 145 MET B C 1
ATOM 3798 O O . MET B 1 145 ? -1.465 -25.109 4.668 1 96.69 145 MET B O 1
ATOM 3802 N N . GLY B 1 146 ? -0.092 -26.797 4.02 1 96.69 146 GLY B N 1
ATOM 3803 C CA . GLY B 1 146 ? -1.114 -27.828 4.152 1 96.69 146 GLY B CA 1
ATOM 3804 C C . GLY B 1 146 ? -1.951 -28 2.896 1 96.69 146 GLY B C 1
ATOM 3805 O O . GLY B 1 146 ? -2.863 -28.828 2.863 1 96.69 146 GLY B O 1
ATOM 3806 N N . ILE B 1 147 ? -1.673 -27.297 1.87 1 97.75 147 ILE B N 1
ATOM 3807 C CA . ILE B 1 147 ? -2.439 -27.359 0.631 1 97.75 147 ILE B CA 1
ATOM 3808 C C . ILE B 1 147 ? -1.849 -28.422 -0.286 1 97.75 147 ILE B C 1
ATOM 3810 O O . ILE B 1 147 ? -0.655 -28.391 -0.596 1 97.75 147 ILE B O 1
ATOM 3814 N N . LYS B 1 148 ? -2.707 -29.25 -0.739 1 97.44 148 LYS B N 1
ATOM 3815 C CA . LYS B 1 148 ? -2.256 -30.375 -1.551 1 97.44 148 LYS B CA 1
ATOM 3816 C C . LYS B 1 148 ? -2.844 -30.312 -2.957 1 97.44 148 LYS B C 1
ATOM 3818 O O . LYS B 1 148 ? -4.062 -30.219 -3.125 1 97.44 148 LYS B O 1
ATOM 3823 N N . PHE B 1 149 ? -1.959 -30.391 -3.896 1 98.5 149 PHE B N 1
ATOM 3824 C CA . PHE B 1 149 ? -2.385 -30.484 -5.285 1 98.5 149 PHE B CA 1
ATOM 3825 C C . PHE B 1 149 ? -1.311 -31.156 -6.137 1 98.5 149 PHE B C 1
ATOM 3827 O O . PHE B 1 149 ? -0.16 -31.266 -5.711 1 98.5 149 PHE B O 1
ATOM 3834 N N . SER B 1 150 ? -1.727 -31.656 -7.266 1 98.12 150 SER B N 1
ATOM 3835 C CA . SER B 1 150 ? -0.816 -32.219 -8.266 1 98.12 150 SER B CA 1
ATOM 3836 C C . SER B 1 150 ? -1.043 -31.578 -9.633 1 98.12 150 SER B C 1
ATOM 3838 O O . SER B 1 150 ? -2.184 -31.297 -10.016 1 98.12 150 SER B O 1
ATOM 3840 N N . ILE B 1 151 ? 0.075 -31.281 -10.289 1 98.06 151 ILE B N 1
ATOM 3841 C CA . ILE B 1 151 ? 0.008 -30.703 -11.625 1 98.06 151 ILE B CA 1
ATOM 3842 C C . ILE B 1 151 ? 0.932 -31.469 -12.57 1 98.06 151 ILE B C 1
ATOM 3844 O O . ILE B 1 151 ? 2.082 -31.75 -12.227 1 98.06 151 ILE B O 1
ATOM 3848 N N . GLU B 1 152 ? 0.393 -31.828 -13.672 1 97.69 152 GLU B N 1
ATOM 3849 C CA . GLU B 1 152 ? 1.156 -32.594 -14.656 1 97.69 152 GLU B CA 1
ATOM 3850 C C . GLU B 1 152 ? 1.114 -31.922 -16.031 1 97.69 152 GLU B C 1
ATOM 3852 O O . GLU B 1 152 ? 0.053 -31.484 -16.469 1 97.69 152 GLU B O 1
ATOM 3857 N N . LEU B 1 153 ? 2.264 -31.891 -16.609 1 97.5 153 LEU B N 1
ATOM 3858 C CA . LEU B 1 153 ? 2.377 -31.266 -17.922 1 97.5 153 LEU B CA 1
ATOM 3859 C C . LEU B 1 153 ? 2.141 -32.281 -19.031 1 97.5 153 LEU B C 1
ATOM 3861 O O . LEU B 1 153 ? 2.834 -33.312 -19.094 1 97.5 153 LEU B O 1
ATOM 3865 N N . THR B 1 154 ? 1.182 -32.062 -19.891 1 95.94 154 THR B N 1
ATOM 3866 C CA . THR B 1 154 ? 0.942 -32.906 -21.062 1 95.94 154 THR B CA 1
ATOM 3867 C C . THR B 1 154 ? 1.645 -32.312 -22.281 1 95.94 154 THR B C 1
ATOM 3869 O O . THR B 1 154 ? 2.207 -33.062 -23.094 1 95.94 154 THR B O 1
ATOM 3872 N N . LYS B 1 155 ? 1.527 -31.047 -22.422 1 96.81 155 LYS B N 1
ATOM 3873 C CA . LYS B 1 155 ? 2.131 -30.359 -23.547 1 96.81 155 LYS B CA 1
ATOM 3874 C C . LYS B 1 155 ? 2.529 -28.938 -23.172 1 96.81 155 LYS B C 1
ATOM 3876 O O . LYS B 1 155 ? 1.783 -28.234 -22.484 1 96.81 155 LYS B O 1
ATOM 3881 N N . ARG B 1 156 ? 3.725 -28.547 -23.656 1 97.25 156 ARG B N 1
ATOM 3882 C CA . ARG B 1 156 ? 4.191 -27.188 -23.391 1 97.25 156 ARG B CA 1
ATOM 3883 C C . ARG B 1 156 ? 3.504 -26.188 -24.312 1 97.25 156 ARG B C 1
ATOM 3885 O O . ARG B 1 156 ? 3.188 -26.516 -25.469 1 97.25 156 ARG B O 1
ATOM 3892 N N . GLY B 1 157 ? 3.229 -25 -23.781 1 97.31 157 GLY B N 1
ATOM 3893 C CA . GLY B 1 157 ? 2.641 -23.922 -24.578 1 97.31 157 GLY B CA 1
ATOM 3894 C C . GLY B 1 157 ? 3.322 -22.594 -24.359 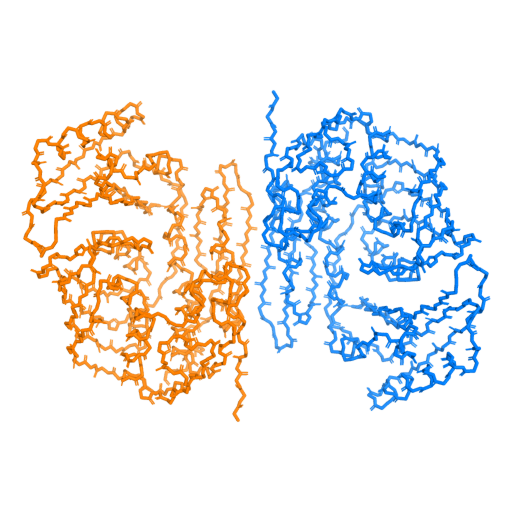1 97.31 157 GLY B C 1
ATOM 3895 O O . GLY B 1 157 ? 3.287 -22.031 -23.266 1 97.31 157 GLY B O 1
ATOM 3896 N N . TYR B 1 158 ? 3.936 -22.031 -25.438 1 96.94 158 TYR B N 1
ATOM 3897 C CA . TYR B 1 158 ? 4.578 -20.719 -25.438 1 96.94 158 TYR B CA 1
ATOM 3898 C C . TYR B 1 158 ? 3.727 -19.703 -26.172 1 96.94 158 TYR B C 1
ATOM 3900 O O . TYR B 1 158 ? 2.727 -20.047 -26.812 1 96.94 158 TYR B O 1
ATOM 3908 N N . TYR B 1 159 ? 4 -18.453 -25.922 1 93.88 159 TYR B N 1
ATOM 3909 C CA . TYR B 1 159 ? 3.391 -17.391 -26.703 1 93.88 159 TYR B CA 1
ATOM 3910 C C . TYR B 1 159 ? 3.895 -17.391 -28.141 1 93.88 159 TYR B C 1
ATOM 3912 O O . TYR B 1 159 ? 5.066 -17.688 -28.391 1 93.88 159 TYR B O 1
ATOM 3920 N N . PRO B 1 160 ? 2.932 -17.078 -29.109 1 93.56 160 PRO B N 1
ATOM 3921 C CA . PRO B 1 160 ? 1.656 -16.359 -29.016 1 93.56 160 PRO B CA 1
ATOM 3922 C C . PRO B 1 160 ? 0.451 -17.297 -29.062 1 93.56 160 PRO B C 1
ATOM 3924 O O . PRO B 1 160 ? -0.67 -16.891 -28.766 1 93.56 160 PRO B O 1
ATOM 3927 N N . LYS B 1 161 ? 0.641 -18.547 -29.484 1 92.62 161 LYS B N 1
ATOM 3928 C CA . LYS B 1 161 ? -0.525 -19.406 -29.719 1 92.62 161 LYS B CA 1
ATOM 3929 C C . LYS B 1 161 ? -0.902 -20.188 -28.469 1 92.62 161 LYS B C 1
ATOM 3931 O O . LYS B 1 161 ? -2.051 -20.594 -28.312 1 92.62 161 LYS B O 1
ATOM 3936 N N . GLY B 1 162 ? 0.11 -20.406 -27.734 1 95.12 162 GLY B N 1
ATOM 3937 C CA . GLY B 1 162 ? -0.134 -21.266 -26.594 1 95.12 162 GLY B CA 1
ATOM 3938 C C . GLY B 1 162 ? -0.184 -22.734 -26.969 1 95.12 162 GLY B C 1
ATOM 3939 O O . GLY B 1 162 ? 0.756 -23.266 -27.562 1 95.12 162 GLY B O 1
ATOM 3940 N N . GLY B 1 163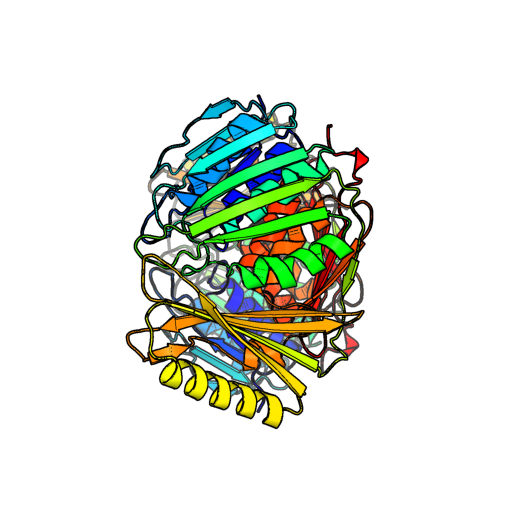 ? -1.341 -23.344 -26.688 1 94.38 163 GLY B N 1
ATOM 3941 C CA . GLY B 1 163 ? -1.509 -24.734 -27.047 1 94.38 163 GLY B CA 1
ATOM 3942 C C . GLY B 1 163 ? -0.964 -25.688 -26 1 94.38 163 GLY B C 1
ATOM 3943 O O . GLY B 1 163 ? -0.845 -26.891 -26.25 1 94.38 163 GLY B O 1
ATOM 3944 N N . GLY B 1 164 ? -0.558 -25.188 -24.922 1 97.19 164 GLY B N 1
ATOM 3945 C CA . GLY B 1 164 ? -0.165 -26.031 -23.812 1 97.19 164 GLY B CA 1
ATOM 3946 C C . GLY B 1 164 ? -1.339 -26.734 -23.141 1 97.19 164 GLY B C 1
ATOM 3947 O O . GLY B 1 164 ? -2.492 -26.344 -23.344 1 97.19 164 GLY B O 1
ATOM 3948 N N . GLU B 1 165 ? -0.992 -27.781 -22.453 1 97.62 165 GLU B N 1
ATOM 3949 C CA . GLU B 1 165 ? -2.023 -28.562 -21.781 1 97.62 165 GLU B CA 1
ATOM 3950 C C . GLU B 1 165 ? -1.497 -29.156 -20.469 1 97.62 165 GLU B C 1
ATOM 3952 O O . GLU B 1 165 ? -0.377 -29.672 -20.422 1 97.62 165 GLU B O 1
ATOM 3957 N N . ILE B 1 166 ? -2.332 -29.047 -19.453 1 98.25 166 ILE B N 1
ATOM 3958 C CA . ILE B 1 166 ? -1.929 -29.625 -18.172 1 98.25 166 ILE B CA 1
ATOM 3959 C C . ILE B 1 166 ? -3.115 -30.328 -17.531 1 98.25 166 ILE B C 1
ATOM 3961 O O . ILE B 1 166 ? -4.266 -30.109 -17.906 1 98.25 166 ILE B O 1
ATOM 3965 N N . SER B 1 167 ? -2.793 -31.25 -16.625 1 98.5 167 SER B N 1
ATOM 3966 C CA . SER B 1 167 ? -3.758 -31.844 -15.719 1 98.5 167 SER B CA 1
ATOM 3967 C C . SER B 1 167 ? -3.531 -31.375 -14.281 1 98.5 167 SER B C 1
ATOM 3969 O O . SER B 1 167 ? -2.416 -31.453 -13.766 1 98.5 167 SER B O 1
ATOM 3971 N N . LEU B 1 168 ? -4.57 -30.859 -13.688 1 98.69 168 LEU B N 1
ATOM 3972 C CA . LEU B 1 168 ? -4.523 -30.359 -12.32 1 98.69 168 LEU B CA 1
ATOM 3973 C C . LEU B 1 168 ? -5.465 -31.141 -11.414 1 98.69 168 LEU B C 1
ATOM 3975 O O . LEU B 1 168 ? -6.637 -31.328 -11.75 1 98.69 168 LEU B O 1
ATOM 3979 N N . GLN B 1 169 ? -4.961 -31.641 -10.344 1 98.81 169 GLN B N 1
ATOM 3980 C CA . GLN B 1 169 ? -5.758 -32.281 -9.305 1 98.81 169 GLN B CA 1
ATOM 3981 C C . GLN B 1 169 ? -5.602 -31.562 -7.965 1 98.81 169 GLN B C 1
ATOM 3983 O O . GLN B 1 169 ? -4.48 -31.375 -7.484 1 98.81 169 GLN B O 1
ATOM 3988 N N . VAL B 1 170 ? -6.699 -31.188 -7.41 1 98.69 170 VAL B N 1
ATOM 3989 C CA . VAL B 1 170 ? -6.711 -30.5 -6.121 1 98.69 170 VAL B CA 1
ATOM 3990 C C . VAL B 1 170 ? -7.422 -31.375 -5.082 1 98.69 170 VAL B C 1
ATOM 3992 O O . VAL B 1 170 ? -8.445 -32 -5.379 1 98.69 170 VAL B O 1
ATOM 3995 N N . TYR B 1 171 ? -6.879 -31.359 -3.908 1 98.19 171 TYR B N 1
ATOM 3996 C CA . TYR B 1 171 ? -7.387 -32.219 -2.844 1 98.19 171 TYR B CA 1
ATOM 3997 C C . TYR B 1 171 ? -7.797 -31.406 -1.627 1 98.19 171 TYR B C 1
ATOM 3999 O O . TYR B 1 171 ? -7.258 -30.312 -1.396 1 98.19 171 TYR B O 1
ATOM 4007 N N . PRO B 1 172 ? -8.773 -31.953 -0.837 1 97.25 172 PRO B N 1
ATOM 4008 C CA . PRO B 1 172 ? -9.125 -31.266 0.405 1 97.25 172 PRO B CA 1
ATOM 4009 C C . PRO B 1 172 ? -7.918 -31.047 1.319 1 97.25 172 PRO B C 1
ATOM 4011 O O . PRO B 1 172 ? -7.082 -31.938 1.466 1 97.25 172 PRO B O 1
ATOM 4014 N N . SER B 1 173 ? -7.852 -29.812 1.905 1 94.81 173 SER B N 1
ATOM 4015 C CA . SER B 1 173 ? -6.656 -29.484 2.668 1 94.81 173 SER B CA 1
ATOM 4016 C C . SER B 1 173 ? -7.004 -28.688 3.928 1 94.81 173 SER B C 1
ATOM 4018 O O . SER B 1 173 ? -8.016 -27.984 3.965 1 94.81 173 SER B O 1
ATOM 4020 N N . HIS B 1 174 ? -6.188 -28.922 4.957 1 93.06 174 HIS B N 1
ATOM 4021 C CA . HIS B 1 174 ? -6.25 -28.109 6.176 1 93.06 174 HIS B CA 1
ATOM 4022 C C . HIS B 1 174 ? -5.066 -27.156 6.262 1 93.06 174 HIS B C 1
ATOM 4024 O O . HIS B 1 174 ? -3.91 -27.594 6.266 1 93.06 174 HIS B O 1
ATOM 4030 N N . LEU B 1 175 ? -5.438 -25.922 6.402 1 93.94 175 LEU B N 1
ATOM 4031 C CA . LEU B 1 175 ? -4.418 -24.875 6.344 1 93.94 175 LEU B CA 1
ATOM 4032 C C . LEU B 1 175 ? -3.539 -24.922 7.59 1 93.94 175 LEU B C 1
ATOM 4034 O O . LEU B 1 175 ? -4.031 -25.141 8.695 1 93.94 175 LEU B O 1
ATOM 4038 N N . LYS B 1 176 ? -2.309 -24.719 7.324 1 93.88 176 LYS B N 1
ATOM 4039 C CA . LYS B 1 176 ? -1.31 -24.562 8.383 1 93.88 176 LYS B CA 1
ATOM 4040 C C . LYS B 1 176 ? -0.505 -23.281 8.195 1 93.88 176 LYS B C 1
ATOM 4042 O O . LYS B 1 176 ? -0.313 -22.828 7.062 1 93.88 176 LYS B O 1
ATOM 4047 N N . SER B 1 177 ? -0.122 -22.734 9.359 1 93.31 177 SER B N 1
ATOM 4048 C CA . SER B 1 177 ? 0.769 -21.578 9.289 1 93.31 177 SER B CA 1
ATOM 4049 C C . SER B 1 177 ? 2.197 -22 8.969 1 93.31 177 SER B C 1
ATOM 4051 O O . SER B 1 177 ? 2.557 -23.172 9.133 1 93.31 177 SER B O 1
ATOM 4053 N N . THR B 1 178 ? 2.904 -21.062 8.438 1 95.12 178 THR B N 1
ATOM 4054 C CA . THR B 1 178 ? 4.301 -21.344 8.117 1 95.12 178 THR B CA 1
ATOM 4055 C C . THR B 1 178 ? 5.184 -20.156 8.469 1 95.12 178 THR B C 1
ATOM 4057 O O . THR B 1 178 ? 4.695 -19.016 8.586 1 95.12 178 THR B O 1
ATOM 4060 N N . SER B 1 179 ? 6.406 -20.438 8.773 1 96.38 179 SER B N 1
ATOM 4061 C CA . SER B 1 179 ? 7.414 -19.422 9.07 1 96.38 179 SER B CA 1
ATOM 4062 C C . SER B 1 179 ? 8.664 -19.609 8.219 1 96.38 179 SER B C 1
ATOM 4064 O O . SER B 1 179 ? 9.312 -20.656 8.289 1 96.38 179 SER B O 1
ATOM 4066 N N . LEU B 1 180 ? 8.914 -18.641 7.379 1 97.75 180 LEU B N 1
ATOM 4067 C CA . LEU B 1 180 ? 10.086 -18.672 6.504 1 97.75 180 LEU B CA 1
ATOM 4068 C C . LEU B 1 180 ? 11.008 -17.484 6.793 1 97.75 180 LEU B C 1
ATOM 4070 O O . LEU B 1 180 ? 10.594 -16.328 6.676 1 97.75 180 LEU B O 1
ATOM 4074 N N . THR B 1 181 ? 12.195 -17.703 7.094 1 93.19 181 THR B N 1
ATOM 4075 C CA . THR B 1 181 ? 13.094 -16.656 7.555 1 93.19 181 THR B CA 1
ATOM 4076 C C . THR B 1 181 ? 14.242 -16.453 6.574 1 93.19 181 THR B C 1
ATOM 4078 O O . THR B 1 181 ? 14.047 -15.922 5.48 1 93.19 181 THR B O 1
ATOM 4081 N N . LYS B 1 182 ? 15.422 -17.125 6.805 1 92.94 182 LYS B N 1
ATOM 4082 C CA . LYS B 1 182 ? 16.578 -16.875 5.941 1 92.94 182 LYS B CA 1
ATOM 4083 C C . LYS B 1 182 ? 17.078 -18.156 5.301 1 92.94 182 LYS B C 1
ATOM 4085 O O . LYS B 1 182 ? 17.109 -19.203 5.949 1 92.94 182 LYS B O 1
ATOM 4090 N N . ARG B 1 183 ? 17.438 -17.969 4.059 1 97.06 183 ARG B N 1
ATOM 4091 C CA . ARG B 1 183 ? 18 -19.078 3.318 1 97.06 183 ARG B CA 1
ATOM 4092 C C . ARG B 1 183 ? 19.328 -19.531 3.941 1 97.06 183 ARG B C 1
ATOM 4094 O O . ARG B 1 183 ? 20.172 -18.703 4.277 1 97.06 183 ARG B O 1
ATOM 4101 N N . LYS B 1 184 ? 19.516 -20.875 4.027 1 96.69 184 LYS B N 1
ATOM 4102 C CA . LYS B 1 184 ? 20.75 -21.438 4.559 1 96.69 184 LYS B CA 1
ATOM 4103 C C . LYS B 1 184 ? 21.484 -22.266 3.504 1 96.69 184 LYS B C 1
ATOM 4105 O O . LYS B 1 184 ? 22.703 -22.375 3.537 1 96.69 184 LYS B O 1
ATOM 4110 N N . THR B 1 185 ? 20.766 -22.797 2.555 1 97.75 185 THR B N 1
ATOM 4111 C CA . THR B 1 185 ? 21.359 -23.688 1.57 1 97.75 185 THR B CA 1
ATOM 4112 C C . THR B 1 185 ? 22.016 -22.906 0.445 1 97.75 185 THR B C 1
ATOM 4114 O O . THR B 1 185 ? 21.562 -21.812 0.092 1 97.75 185 THR B O 1
ATOM 4117 N N . ASN B 1 186 ? 23.062 -23.406 -0.072 1 97.69 186 ASN B N 1
ATOM 4118 C CA . ASN B 1 186 ? 23.672 -22.859 -1.282 1 97.69 186 ASN B CA 1
ATOM 4119 C C . ASN B 1 186 ? 23.422 -23.766 -2.486 1 97.69 186 ASN B C 1
ATOM 4121 O O . ASN B 1 186 ? 24 -23.547 -3.555 1 97.69 186 ASN B O 1
ATOM 4125 N N . TYR B 1 187 ? 22.641 -24.812 -2.273 1 98.19 187 TYR B N 1
ATOM 4126 C CA . TYR B 1 187 ? 22.281 -25.719 -3.363 1 98.19 187 TYR B CA 1
ATOM 4127 C C . TYR B 1 187 ? 21.172 -25.109 -4.227 1 98.19 187 TYR B C 1
ATOM 4129 O O . TYR B 1 187 ? 20.172 -24.609 -3.709 1 98.19 187 TYR B O 1
ATOM 4137 N N . VAL B 1 188 ? 21.391 -25.188 -5.531 1 98.31 188 VAL B N 1
ATOM 4138 C CA . VAL B 1 188 ? 20.453 -24.594 -6.484 1 98.31 188 VAL B CA 1
ATOM 4139 C C . VAL B 1 188 ? 20.125 -25.609 -7.582 1 98.31 188 VAL B C 1
ATOM 4141 O O . VAL B 1 188 ? 21.016 -26.328 -8.055 1 98.31 188 VAL B O 1
ATOM 4144 N N . LYS B 1 189 ? 18.891 -25.734 -7.887 1 98.69 189 LYS B N 1
ATOM 4145 C CA . LYS B 1 189 ? 18.469 -26.484 -9.062 1 98.69 189 LYS B CA 1
ATOM 4146 C C . LYS B 1 189 ? 18.109 -25.547 -10.219 1 98.69 189 LYS B C 1
ATOM 4148 O O . LYS B 1 189 ? 17.469 -24.516 -10.008 1 98.69 189 LYS B O 1
ATOM 4153 N N . LEU B 1 190 ? 18.625 -25.828 -11.352 1 98.69 190 LEU B N 1
ATOM 4154 C CA . LEU B 1 190 ? 18.344 -25.094 -12.578 1 98.69 190 LEU B CA 1
ATOM 4155 C C . LEU B 1 190 ? 17.641 -25.984 -13.594 1 98.69 190 LEU B C 1
ATOM 4157 O O . LEU B 1 190 ? 18.172 -27.016 -14.008 1 98.69 190 LEU B O 1
ATOM 4161 N N . ILE B 1 191 ? 16.391 -25.656 -13.961 1 98.44 191 ILE B N 1
ATOM 4162 C CA . ILE B 1 191 ? 15.625 -26.406 -14.938 1 98.44 191 ILE B CA 1
ATOM 4163 C C . ILE B 1 191 ? 15.359 -25.531 -16.172 1 98.44 191 ILE B C 1
ATOM 4165 O O . ILE B 1 191 ? 14.891 -24.391 -16.047 1 98.44 191 ILE B O 1
ATOM 4169 N N . SER B 1 192 ? 15.703 -26.016 -17.281 1 98.38 192 SER B N 1
ATOM 4170 C CA . SER B 1 192 ? 15.406 -25.312 -18.531 1 98.38 192 SER B CA 1
ATOM 4171 C C . SER B 1 192 ? 14.711 -26.219 -19.531 1 98.38 192 SER B C 1
ATOM 4173 O O . SER B 1 192 ? 15.055 -27.406 -19.641 1 98.38 192 SER B O 1
ATOM 4175 N N . THR B 1 193 ? 13.703 -25.703 -20.156 1 97.69 193 THR B N 1
ATOM 4176 C CA . THR B 1 193 ? 13 -26.391 -21.234 1 97.69 193 THR B CA 1
ATOM 4177 C C . THR B 1 193 ? 12.977 -25.547 -22.5 1 97.69 193 THR B C 1
ATOM 4179 O O . THR B 1 193 ? 12.945 -24.312 -22.422 1 97.69 193 THR B O 1
ATOM 4182 N N . PHE B 1 194 ? 13.031 -26.156 -23.656 1 97.44 194 PHE B N 1
ATOM 4183 C CA . PHE B 1 194 ? 13.008 -25.422 -24.922 1 97.44 194 PHE B CA 1
ATOM 4184 C C . PHE B 1 194 ? 12.32 -26.219 -26 1 97.44 194 PHE B C 1
ATOM 4186 O O . PHE B 1 194 ? 12.148 -27.438 -25.875 1 97.44 194 PHE B O 1
ATOM 4193 N N . SER B 1 195 ? 11.828 -25.531 -26.938 1 96.62 195 SER B N 1
ATOM 4194 C CA . SER B 1 195 ? 11.195 -26.109 -28.125 1 96.62 195 SER B CA 1
ATOM 4195 C C . SER B 1 195 ? 11.562 -25.328 -29.391 1 96.62 195 SER B C 1
ATOM 4197 O O . SER B 1 195 ? 11.445 -24.094 -29.406 1 96.62 195 SER B O 1
ATOM 4199 N N . LYS B 1 196 ? 12.023 -25.984 -30.406 1 95.75 196 LYS B N 1
ATOM 4200 C CA . LYS B 1 196 ? 12.297 -25.422 -31.734 1 95.75 196 LYS B CA 1
ATOM 4201 C C . LYS B 1 196 ? 13.328 -24.297 -31.656 1 95.75 196 LYS B C 1
ATOM 4203 O O . LYS B 1 196 ? 13.172 -23.266 -32.312 1 95.75 196 LYS B O 1
ATOM 4208 N N . ILE B 1 197 ? 14.172 -24.266 -30.75 1 95.25 197 ILE B N 1
ATOM 4209 C CA . ILE B 1 197 ? 15.336 -23.391 -30.625 1 95.25 197 ILE B CA 1
ATOM 4210 C C . ILE B 1 197 ? 16.609 -24.234 -30.578 1 95.25 197 ILE B C 1
ATOM 4212 O O . ILE B 1 197 ? 16.578 -25.391 -30.141 1 95.25 197 ILE B O 1
ATOM 4216 N N . SER B 1 198 ? 17.672 -23.672 -31.078 1 93.62 198 SER B N 1
ATOM 4217 C CA . SER B 1 198 ? 18.938 -24.391 -31.078 1 93.62 198 SER B CA 1
ATOM 4218 C C . SER B 1 198 ? 19.375 -24.75 -29.656 1 93.62 198 SER B C 1
ATOM 4220 O O . SER B 1 198 ? 19.484 -23.875 -28.797 1 93.62 198 SER B O 1
ATOM 4222 N N . GLU B 1 199 ? 19.594 -26.031 -29.453 1 95 199 GLU B N 1
ATOM 4223 C CA . GLU B 1 199 ? 20.031 -26.516 -28.141 1 95 199 GLU B CA 1
ATOM 4224 C C . GLU B 1 199 ? 21.344 -25.859 -27.734 1 95 199 GLU B C 1
ATOM 4226 O O . GLU B 1 199 ? 21.562 -25.547 -26.562 1 95 199 GLU B O 1
ATOM 4231 N N . GLU B 1 200 ? 22.172 -25.734 -28.672 1 95.38 200 GLU B N 1
ATOM 4232 C CA . GLU B 1 200 ? 23.469 -25.125 -28.422 1 95.38 200 GLU B CA 1
ATOM 4233 C C . GLU B 1 200 ? 23.312 -23.719 -27.844 1 95.38 200 GLU B C 1
ATOM 4235 O O . GLU B 1 200 ? 24.016 -23.344 -26.906 1 95.38 200 GLU B O 1
ATOM 4240 N N . ARG B 1 201 ? 22.469 -23.031 -28.391 1 94.56 201 ARG B N 1
ATOM 4241 C CA . ARG B 1 201 ? 22.219 -21.672 -27.922 1 94.56 201 ARG B CA 1
ATOM 4242 C C . ARG B 1 201 ? 21.734 -21.672 -26.469 1 94.56 201 ARG B C 1
ATOM 4244 O O . ARG B 1 201 ? 22.188 -20.859 -25.672 1 94.56 201 ARG B O 1
ATOM 4251 N N . ILE B 1 202 ? 20.797 -22.531 -26.172 1 96.19 202 ILE B N 1
ATOM 4252 C CA . ILE B 1 202 ? 20.234 -22.641 -24.844 1 96.19 202 ILE B CA 1
ATOM 4253 C C . ILE B 1 202 ? 21.328 -23.047 -23.844 1 96.19 202 ILE B C 1
ATOM 4255 O O . ILE B 1 202 ? 21.469 -22.438 -22.781 1 96.19 202 ILE B O 1
ATOM 4259 N N . ARG B 1 203 ? 22.125 -24.016 -24.188 1 96.44 203 ARG B N 1
ATOM 4260 C CA . ARG B 1 203 ? 23.156 -24.531 -23.312 1 96.44 203 ARG B CA 1
ATOM 4261 C C . ARG B 1 203 ? 24.219 -23.469 -23.047 1 96.44 203 ARG B C 1
ATOM 4263 O O . ARG B 1 203 ? 24.766 -23.391 -21.938 1 96.44 203 ARG B O 1
ATOM 4270 N N . ASN B 1 204 ? 24.547 -22.703 -24.016 1 96.06 204 ASN B N 1
ATOM 4271 C CA . ASN B 1 204 ? 25.516 -21.625 -23.844 1 96.06 204 ASN B CA 1
ATOM 4272 C C . ASN B 1 204 ? 25.031 -20.609 -22.812 1 96.06 204 ASN B C 1
ATOM 4274 O O . ASN B 1 204 ? 25.812 -20.141 -21.969 1 96.06 204 ASN B O 1
ATOM 4278 N N . GLN B 1 205 ? 23.766 -20.234 -22.953 1 96.44 205 GLN B N 1
ATOM 4279 C CA . GLN B 1 205 ? 23.172 -19.281 -22.016 1 96.44 205 GLN B CA 1
ATOM 4280 C C . GLN B 1 205 ? 23.141 -19.859 -20.594 1 96.44 205 GLN B C 1
ATOM 4282 O O . GLN B 1 205 ? 23.406 -19.156 -19.625 1 96.44 205 GLN B O 1
ATOM 4287 N N . ILE B 1 206 ? 22.828 -21.109 -20.484 1 97.25 206 ILE B N 1
ATOM 4288 C CA . ILE B 1 206 ? 22.75 -21.766 -19.188 1 97.25 206 ILE B CA 1
ATOM 4289 C C . ILE B 1 206 ? 24.141 -21.812 -18.547 1 97.25 206 ILE B C 1
ATOM 4291 O O . ILE B 1 206 ? 24.281 -21.625 -17.344 1 97.25 206 ILE B O 1
ATOM 4295 N N . LYS B 1 207 ? 25.125 -22.078 -19.344 1 97 207 LYS B N 1
ATOM 4296 C CA . LYS B 1 207 ? 26.5 -22.094 -18.859 1 97 207 LYS B CA 1
ATOM 4297 C C . LYS B 1 207 ? 26.891 -20.75 -18.25 1 97 207 LYS B C 1
ATOM 4299 O O . LYS B 1 207 ? 27.547 -20.703 -17.203 1 97 207 LYS B O 1
ATOM 4304 N N . GLU B 1 208 ? 26.516 -19.719 -18.891 1 96.75 208 GLU B N 1
ATOM 4305 C CA . GLU B 1 208 ? 26.797 -18.391 -18.375 1 96.75 208 GLU B CA 1
ATOM 4306 C C . GLU B 1 208 ? 26.094 -18.141 -17.047 1 96.75 208 GLU B C 1
ATOM 4308 O O . GLU B 1 208 ? 26.688 -17.578 -16.125 1 96.75 208 GLU B O 1
ATOM 4313 N N . ILE B 1 209 ? 24.859 -18.516 -16.953 1 97.5 209 ILE B N 1
ATOM 4314 C CA . ILE B 1 209 ? 24.062 -18.328 -15.75 1 97.5 209 ILE B CA 1
ATOM 4315 C C . ILE B 1 209 ? 24.656 -19.172 -14.617 1 97.5 209 ILE B C 1
ATOM 4317 O O . ILE B 1 209 ? 24.766 -18.703 -13.477 1 97.5 209 ILE B O 1
ATOM 4321 N N . LYS B 1 210 ? 25.031 -20.391 -14.922 1 97.56 210 LYS B N 1
ATOM 4322 C CA . LYS B 1 210 ? 25.656 -21.281 -13.938 1 97.56 210 LYS B CA 1
ATOM 4323 C C . LYS B 1 210 ? 26.953 -20.672 -13.406 1 97.56 210 LYS B C 1
ATOM 4325 O O . LYS B 1 210 ? 27.219 -20.75 -12.203 1 97.56 210 LYS B O 1
ATOM 4330 N N . ARG B 1 211 ? 27.703 -20.094 -14.266 1 97.5 211 ARG B N 1
ATOM 4331 C CA . ARG B 1 211 ? 28.953 -19.453 -13.859 1 97.5 211 ARG B CA 1
ATOM 4332 C C . ARG B 1 211 ? 28.688 -18.312 -12.891 1 97.5 211 ARG B C 1
ATOM 4334 O O . ARG B 1 211 ? 29.375 -18.172 -11.883 1 97.5 211 ARG B O 1
ATOM 4341 N N . GLU B 1 212 ? 27.719 -17.531 -13.188 1 97.31 212 GLU B N 1
ATOM 4342 C CA . GLU B 1 212 ? 27.375 -16.422 -12.312 1 97.31 212 GLU B CA 1
ATOM 4343 C C . GLU B 1 212 ? 26.984 -16.906 -10.922 1 97.31 212 GLU B C 1
ATOM 4345 O O . GLU B 1 212 ? 27.344 -16.297 -9.914 1 97.31 212 GLU B O 1
ATOM 4350 N N . LEU B 1 213 ? 26.266 -18 -10.867 1 98.19 213 LEU B N 1
ATOM 4351 C CA . LEU B 1 213 ? 25.812 -18.562 -9.602 1 98.19 213 LEU B CA 1
ATOM 4352 C C . LEU B 1 213 ? 26.984 -19.172 -8.836 1 98.19 213 LEU B C 1
ATOM 4354 O O . LEU B 1 213 ? 27.125 -18.984 -7.629 1 98.19 213 LEU B O 1
ATOM 4358 N N . THR B 1 214 ? 27.812 -19.812 -9.578 1 97.62 214 THR B N 1
ATOM 4359 C CA . THR B 1 214 ? 28.969 -20.469 -8.961 1 97.62 214 THR B CA 1
ATOM 4360 C C . THR B 1 214 ? 29.938 -19.422 -8.398 1 97.62 214 THR B C 1
ATOM 4362 O O . THR B 1 214 ? 30.547 -19.641 -7.352 1 97.62 214 THR B O 1
ATOM 4365 N N . ASP B 1 215 ? 30.016 -18.344 -9.109 1 97.25 215 ASP B N 1
ATOM 4366 C CA . ASP B 1 215 ? 30.859 -17.25 -8.648 1 97.25 215 ASP B CA 1
ATOM 4367 C C . ASP B 1 215 ? 30.359 -16.688 -7.32 1 97.25 215 ASP B C 1
ATOM 4369 O O . ASP B 1 215 ? 31.125 -16.125 -6.547 1 97.25 215 ASP B O 1
ATOM 4373 N N . LYS B 1 216 ? 29.156 -16.891 -7.082 1 96.62 216 LYS B N 1
ATOM 4374 C CA . LYS B 1 216 ? 28.547 -16.422 -5.836 1 96.62 216 LYS B CA 1
ATOM 4375 C C . LYS B 1 216 ? 28.438 -17.547 -4.82 1 96.62 216 LYS B C 1
ATOM 4377 O O . LYS B 1 216 ? 27.625 -17.484 -3.895 1 96.62 216 LYS B O 1
ATOM 4382 N N . ASN B 1 217 ? 29.078 -18.656 -5.074 1 96.69 217 ASN B N 1
ATOM 4383 C CA . ASN B 1 217 ? 29.281 -19.781 -4.164 1 96.69 217 ASN B CA 1
ATOM 4384 C C . ASN B 1 217 ? 28.047 -20.672 -4.086 1 96.69 217 ASN B C 1
ATOM 4386 O O . ASN B 1 217 ? 27.75 -21.234 -3.027 1 96.69 217 ASN B O 1
ATOM 4390 N N . PHE B 1 218 ? 27.328 -20.75 -5.156 1 98.12 218 PHE B N 1
ATOM 4391 C CA . PHE B 1 218 ? 26.219 -21.688 -5.23 1 98.12 218 PHE B CA 1
ATOM 4392 C C . PHE B 1 218 ? 26.641 -22.969 -5.949 1 98.12 218 PHE B C 1
ATOM 4394 O O . PHE B 1 218 ? 27.484 -22.922 -6.855 1 98.12 218 PHE B O 1
ATOM 4401 N N . LEU B 1 219 ? 26.078 -24.078 -5.496 1 98.25 219 LEU B N 1
ATOM 4402 C CA . LEU B 1 219 ? 26.234 -25.375 -6.168 1 98.25 219 LEU B CA 1
ATOM 4403 C C . LEU B 1 219 ? 25.016 -25.656 -7.047 1 98.25 219 LEU B C 1
ATOM 4405 O O . LEU B 1 219 ? 23.906 -25.828 -6.543 1 98.25 219 LEU B O 1
ATOM 4409 N N . VAL B 1 220 ? 25.281 -25.844 -8.367 1 98.31 220 VAL B N 1
ATOM 4410 C CA . VAL B 1 220 ? 24.156 -25.844 -9.297 1 98.31 220 VAL B CA 1
ATOM 4411 C C . VAL B 1 220 ? 23.984 -27.234 -9.898 1 98.31 220 VAL B C 1
ATOM 4413 O O . VAL B 1 220 ? 24.938 -27.812 -10.43 1 98.31 220 VAL B O 1
ATOM 4416 N N . GLU B 1 221 ? 22.844 -27.797 -9.758 1 98.19 221 GLU B N 1
ATOM 4417 C CA . GLU B 1 221 ? 22.406 -28.969 -10.5 1 98.19 221 GLU B CA 1
ATOM 4418 C C . GLU B 1 221 ? 21.484 -28.578 -11.664 1 98.19 221 GLU B C 1
ATOM 4420 O O . GLU B 1 221 ? 20.438 -27.953 -11.453 1 98.19 221 GLU B O 1
ATOM 4425 N N . GLU B 1 222 ? 21.828 -28.906 -12.859 1 97.69 222 GLU B N 1
ATOM 4426 C CA . GLU B 1 222 ? 21.062 -28.438 -14.008 1 97.69 222 GLU B CA 1
ATOM 4427 C C . GLU B 1 222 ? 20.281 -29.578 -14.656 1 97.69 222 GLU B C 1
ATOM 4429 O O . GLU B 1 222 ? 20.719 -30.734 -14.625 1 97.69 222 GLU B O 1
ATOM 4434 N N . GLU B 1 223 ? 19.203 -29.328 -15.156 1 97.75 223 GLU B N 1
ATOM 4435 C CA . GLU B 1 223 ? 18.375 -30.203 -15.992 1 97.75 223 GLU B CA 1
ATOM 4436 C C . GLU B 1 223 ? 17.844 -29.453 -17.203 1 97.75 223 GLU B C 1
ATOM 4438 O O . GLU B 1 223 ? 17.125 -28.453 -17.078 1 97.75 223 GLU B O 1
ATOM 4443 N N . ILE B 1 224 ? 18.188 -29.891 -18.438 1 97.44 224 ILE B N 1
ATOM 4444 C CA . ILE B 1 224 ? 17.766 -29.266 -19.672 1 97.44 224 ILE B CA 1
ATOM 4445 C C . ILE B 1 224 ? 16.953 -30.266 -20.5 1 97.44 224 ILE B C 1
ATOM 4447 O O . ILE B 1 224 ? 17.406 -31.375 -20.766 1 97.44 224 ILE B O 1
ATOM 4451 N N . LYS B 1 225 ? 15.781 -29.828 -20.859 1 96.12 225 LYS B N 1
ATOM 4452 C CA . LYS B 1 225 ? 14.891 -30.75 -21.562 1 96.12 225 LYS B CA 1
ATOM 4453 C C . LYS B 1 225 ? 14.375 -30.109 -22.859 1 96.12 225 LYS B C 1
ATOM 4455 O O . LYS B 1 225 ? 14.016 -28.922 -22.875 1 96.12 225 LYS B O 1
ATOM 4460 N N . ASN B 1 226 ? 14.359 -30.859 -23.891 1 95.75 226 ASN B N 1
ATOM 4461 C CA . ASN B 1 226 ? 13.656 -30.516 -25.125 1 95.75 226 ASN B CA 1
ATOM 4462 C C . ASN B 1 226 ? 12.234 -31.078 -25.125 1 95.75 226 ASN B C 1
ATOM 4464 O O . ASN B 1 226 ? 12.039 -32.281 -25.016 1 95.75 226 ASN B O 1
ATOM 4468 N N . GLN B 1 227 ? 11.32 -30.219 -25.219 1 94.94 227 GLN B N 1
ATOM 4469 C CA . GLN B 1 227 ? 9.922 -30.656 -25.156 1 94.94 227 GLN B CA 1
ATOM 4470 C C . GLN B 1 227 ? 9.125 -30.094 -26.344 1 94.94 227 GLN B C 1
ATOM 4472 O O . GLN B 1 227 ? 9.43 -29.016 -26.844 1 94.94 227 GLN B O 1
ATOM 4477 N N . ASP B 1 228 ? 8.117 -30.812 -26.719 1 91.38 228 ASP B N 1
ATOM 4478 C CA . ASP B 1 228 ? 7.297 -30.422 -27.859 1 91.38 228 ASP B CA 1
ATOM 4479 C C . ASP B 1 228 ? 6.348 -29.297 -27.5 1 91.38 228 ASP B C 1
ATOM 4481 O O . ASP B 1 228 ? 5.785 -29.266 -26.391 1 91.38 228 ASP B O 1
ATOM 4485 N N . ALA B 1 229 ? 6.207 -28.312 -28.406 1 96.25 229 ALA B N 1
ATOM 4486 C CA . ALA B 1 229 ? 5.273 -27.203 -28.297 1 96.25 229 ALA B CA 1
ATOM 4487 C C . ALA B 1 229 ? 4.879 -26.672 -29.672 1 96.25 229 ALA B C 1
ATOM 4489 O O . ALA B 1 229 ? 5.574 -26.922 -30.656 1 96.25 229 ALA B O 1
ATOM 4490 N N . VAL B 1 230 ? 3.809 -26.031 -29.75 1 95.25 230 VAL B N 1
ATOM 4491 C CA . VAL B 1 230 ? 3.348 -25.453 -31 1 95.25 230 VAL B CA 1
ATOM 4492 C C . VAL B 1 230 ? 4.289 -24.328 -31.438 1 95.25 230 VAL B C 1
ATOM 4494 O O . VAL B 1 230 ? 4.789 -24.328 -32.562 1 95.25 230 VAL B O 1
ATOM 4497 N N . ASP B 1 231 ? 4.543 -23.469 -30.531 1 95 231 ASP B N 1
ATOM 4498 C CA . ASP B 1 231 ? 5.414 -22.328 -30.812 1 95 231 ASP B CA 1
ATOM 4499 C C . ASP B 1 231 ? 6.816 -22.562 -30.25 1 95 231 ASP B C 1
ATOM 4501 O O . ASP B 1 231 ? 6.988 -23.297 -29.281 1 95 231 ASP B O 1
ATOM 4505 N N . SER B 1 232 ? 7.785 -22 -30.938 1 95.56 232 SER B N 1
ATOM 4506 C CA . SER B 1 232 ? 9.148 -22.016 -30.406 1 95.56 232 SER B CA 1
ATOM 4507 C C . SER B 1 232 ? 9.25 -21.219 -29.109 1 95.56 232 SER B C 1
ATOM 4509 O O . SER B 1 232 ? 8.594 -20.188 -28.953 1 95.56 232 SER B O 1
ATOM 4511 N N . GLY B 1 233 ? 10.016 -21.703 -28.141 1 96.69 233 GLY B N 1
ATOM 4512 C CA . GLY B 1 233 ? 10.219 -21 -26.891 1 96.69 233 GLY B CA 1
ATOM 4513 C C . GLY B 1 233 ? 11.133 -21.75 -25.938 1 96.69 233 GLY B C 1
ATOM 4514 O O . GLY B 1 233 ? 11.516 -22.891 -26.203 1 96.69 233 GLY B O 1
ATOM 4515 N N . ALA B 1 234 ? 11.523 -21.078 -24.953 1 97.88 234 ALA B N 1
ATOM 4516 C CA . ALA B 1 234 ? 12.336 -21.672 -23.891 1 97.88 234 ALA B CA 1
ATOM 4517 C C . ALA B 1 234 ? 12.078 -20.984 -22.562 1 97.88 234 ALA B C 1
ATOM 4519 O O . ALA B 1 234 ? 11.789 -19.781 -22.516 1 97.88 234 ALA B O 1
ATOM 4520 N N . SER B 1 235 ? 12.109 -21.766 -21.516 1 98 235 SER B N 1
ATOM 4521 C CA . SER B 1 235 ? 11.922 -21.266 -20.156 1 98 235 SER B CA 1
ATOM 4522 C C . SER B 1 235 ? 13.016 -21.766 -19.219 1 98 235 SER B C 1
ATOM 4524 O O . SER B 1 235 ? 13.695 -22.75 -19.516 1 98 235 SER B O 1
ATOM 4526 N N . LEU B 1 236 ? 13.234 -21.031 -18.188 1 98.31 236 LEU B N 1
ATOM 4527 C CA . LEU B 1 236 ? 14.258 -21.328 -17.188 1 98.31 236 LEU B CA 1
ATOM 4528 C C . LEU B 1 236 ? 13.742 -21.062 -15.781 1 98.31 236 LEU B C 1
ATOM 4530 O O . LEU B 1 236 ? 13.031 -20.078 -15.547 1 98.31 236 LEU B O 1
ATOM 4534 N N . LEU B 1 237 ? 14.07 -22 -14.852 1 98.56 237 LEU B N 1
ATOM 4535 C CA . LEU B 1 237 ? 13.82 -21.812 -13.43 1 98.56 237 LEU B CA 1
ATOM 4536 C C . LEU B 1 237 ? 15.07 -22.109 -12.609 1 98.56 237 LEU B C 1
ATOM 4538 O O . LEU B 1 237 ? 15.688 -23.156 -12.766 1 98.56 237 LEU B O 1
ATOM 4542 N N . ILE B 1 238 ? 15.492 -21.172 -11.844 1 98.75 238 ILE B N 1
ATOM 4543 C CA . ILE B 1 238 ? 16.469 -21.438 -10.797 1 98.75 238 ILE B CA 1
ATOM 4544 C C . ILE B 1 238 ? 15.797 -21.391 -9.422 1 98.75 238 ILE B C 1
ATOM 4546 O O . ILE B 1 238 ? 15.023 -20.469 -9.141 1 98.75 238 ILE B O 1
ATOM 4550 N N . TYR B 1 239 ? 15.992 -22.422 -8.617 1 98.75 239 TYR B N 1
ATOM 4551 C CA . TYR B 1 239 ? 15.328 -22.344 -7.32 1 98.75 239 TYR B CA 1
ATOM 4552 C C . TYR B 1 239 ? 16.125 -23.109 -6.262 1 98.75 239 TYR B C 1
ATOM 4554 O O . TYR B 1 239 ? 16.953 -23.969 -6.59 1 98.75 239 TYR B O 1
ATOM 4562 N N . SER B 1 240 ? 15.961 -22.75 -5.07 1 98.75 240 SER B N 1
ATOM 4563 C CA . SER B 1 240 ? 16.547 -23.375 -3.893 1 98.75 240 SER B CA 1
ATOM 4564 C C . SER B 1 240 ? 15.516 -23.547 -2.781 1 98.75 240 SER B C 1
ATOM 4566 O O . SER B 1 240 ? 14.68 -22.672 -2.572 1 98.75 240 SER B O 1
ATOM 4568 N N . ILE B 1 241 ? 15.547 -24.688 -2.143 1 98.62 241 ILE B N 1
ATOM 4569 C CA . ILE B 1 241 ? 14.625 -25 -1.058 1 98.62 241 ILE B CA 1
ATOM 4570 C C . ILE B 1 241 ? 15.406 -25.547 0.135 1 98.62 241 ILE B C 1
ATOM 4572 O O . ILE B 1 241 ? 16.266 -26.422 -0.025 1 98.62 241 ILE B O 1
ATOM 4576 N N . ASP B 1 242 ? 15.172 -25.016 1.283 1 98.44 242 ASP B N 1
ATOM 4577 C CA . ASP B 1 242 ? 15.633 -25.578 2.547 1 98.44 242 ASP B CA 1
ATOM 4578 C C . ASP B 1 242 ? 14.562 -25.438 3.631 1 98.44 242 ASP B C 1
ATOM 4580 O O . ASP B 1 242 ? 13.398 -25.172 3.33 1 98.44 242 ASP B O 1
ATOM 4584 N N . GLU B 1 243 ? 14.844 -25.766 4.836 1 96.94 243 GLU B N 1
ATOM 4585 C CA . GLU B 1 243 ? 13.859 -25.766 5.914 1 96.94 243 GLU B CA 1
ATOM 4586 C C . GLU B 1 243 ? 13.25 -24.375 6.109 1 96.94 243 GLU B C 1
ATOM 4588 O O . GLU B 1 243 ? 12.078 -24.25 6.469 1 96.94 243 GLU B O 1
ATOM 4593 N N . ASN B 1 244 ? 14.023 -23.344 5.773 1 96.56 244 ASN B N 1
ATOM 4594 C CA . ASN B 1 244 ? 13.625 -21.984 6.152 1 96.56 244 ASN B CA 1
ATOM 4595 C C . ASN B 1 244 ? 13.328 -21.125 4.934 1 96.56 244 ASN B C 1
ATOM 4597 O O . ASN B 1 244 ? 12.984 -19.953 5.066 1 96.56 244 ASN B O 1
ATOM 4601 N N . SER B 1 245 ? 13.469 -21.703 3.795 1 98.44 245 SER B N 1
ATOM 4602 C CA . SER B 1 245 ? 13.344 -20.812 2.645 1 98.44 245 SER B CA 1
ATOM 4603 C C . SER B 1 245 ? 12.891 -21.578 1.402 1 98.44 245 SER B C 1
ATOM 4605 O O . SER B 1 245 ? 13.148 -22.781 1.274 1 98.44 245 SER B O 1
ATOM 4607 N N . ILE B 1 246 ? 12.156 -20.969 0.587 1 98.81 246 ILE B N 1
ATOM 4608 C CA . ILE B 1 246 ? 11.734 -21.391 -0.744 1 98.81 246 ILE B CA 1
ATOM 4609 C C . ILE B 1 246 ? 11.883 -20.234 -1.729 1 98.81 246 ILE B C 1
ATOM 4611 O O . ILE B 1 246 ? 11.094 -19.297 -1.708 1 98.81 246 ILE B O 1
ATOM 4615 N N . ILE B 1 247 ? 12.867 -20.297 -2.625 1 98.75 247 ILE B N 1
ATOM 4616 C CA . ILE B 1 247 ? 13.164 -19.188 -3.52 1 98.75 247 ILE B CA 1
ATOM 4617 C C . ILE B 1 247 ? 13.234 -19.688 -4.961 1 98.75 247 ILE B C 1
ATOM 4619 O O . ILE B 1 247 ? 13.883 -20.703 -5.242 1 98.75 247 ILE B O 1
ATOM 4623 N N . GLY B 1 248 ? 12.508 -19.062 -5.812 1 98.69 248 GLY B N 1
ATOM 4624 C CA . GLY B 1 248 ? 12.57 -19.359 -7.23 1 98.69 248 GLY B CA 1
ATOM 4625 C C . GLY B 1 248 ? 12.484 -18.125 -8.117 1 98.69 248 GLY B C 1
ATOM 4626 O O . GLY B 1 248 ? 11.711 -17.219 -7.832 1 98.69 248 GLY B O 1
ATOM 4627 N N . VAL B 1 249 ? 13.312 -18.094 -9.094 1 98.44 249 VAL B N 1
ATOM 4628 C CA . VAL B 1 249 ? 13.258 -17.062 -10.117 1 98.44 249 VAL B CA 1
ATOM 4629 C C . VAL B 1 249 ? 13.188 -17.703 -11.5 1 98.44 249 VAL B C 1
ATOM 4631 O O . VAL B 1 249 ? 14.023 -18.547 -11.852 1 98.44 249 VAL B O 1
ATOM 4634 N N . ASP B 1 250 ? 12.133 -17.344 -12.227 1 98.25 250 ASP B N 1
ATOM 4635 C CA . ASP B 1 250 ? 11.977 -17.922 -13.555 1 98.25 250 ASP B CA 1
ATOM 4636 C C . ASP B 1 250 ? 12.094 -16.859 -14.641 1 98.25 250 ASP B C 1
ATOM 4638 O O . ASP B 1 250 ? 12.117 -15.664 -14.344 1 98.25 250 ASP B O 1
ATOM 4642 N N . ALA B 1 251 ? 12.281 -17.359 -15.867 1 97.88 251 ALA B N 1
ATOM 4643 C CA . ALA B 1 251 ? 12.438 -16.453 -17 1 97.88 251 ALA B CA 1
ATOM 4644 C C . ALA B 1 251 ? 12.102 -17.156 -18.312 1 97.88 251 ALA B C 1
ATOM 4646 O O . ALA B 1 251 ? 12.109 -18.391 -18.391 1 97.88 251 ALA B O 1
ATOM 4647 N N . LEU B 1 252 ? 11.789 -16.312 -19.281 1 97.81 252 LEU B N 1
ATOM 4648 C CA . LEU B 1 252 ? 11.586 -16.797 -20.641 1 97.81 252 LEU B CA 1
ATOM 4649 C C . LEU B 1 252 ? 12.719 -16.344 -21.547 1 97.81 252 LEU B C 1
ATOM 4651 O O . LEU B 1 252 ? 13.383 -15.336 -21.281 1 97.81 252 LEU B O 1
ATOM 4655 N N . PHE B 1 253 ? 12.938 -17.109 -22.547 1 96.38 253 PHE B N 1
ATOM 4656 C CA . PHE B 1 253 ? 13.93 -16.766 -23.562 1 96.38 253 PHE B CA 1
ATOM 4657 C C . PHE B 1 253 ? 13.398 -15.672 -24.484 1 96.38 253 PHE B C 1
ATOM 4659 O O . PHE B 1 253 ? 12.305 -15.797 -25.031 1 96.38 253 PHE B O 1
ATOM 4666 N N . ASP B 1 254 ? 14.148 -14.609 -24.547 1 92.81 254 ASP B N 1
ATOM 4667 C CA . ASP B 1 254 ? 13.82 -13.523 -25.453 1 92.81 254 ASP B CA 1
ATOM 4668 C C . ASP B 1 254 ? 14.422 -13.766 -26.844 1 92.81 254 ASP B C 1
ATOM 4670 O O . ASP B 1 254 ? 15.641 -13.68 -27.016 1 92.81 254 ASP B O 1
ATOM 4674 N N . LYS B 1 255 ? 13.617 -13.945 -27.781 1 87.81 255 LYS B N 1
ATOM 4675 C CA . LYS B 1 255 ? 14.078 -14.289 -29.125 1 87.81 255 LYS B CA 1
ATOM 4676 C C . LYS B 1 255 ? 14.766 -13.102 -29.797 1 87.81 255 LYS B C 1
ATOM 4678 O O . LYS B 1 255 ? 15.609 -13.289 -30.672 1 87.81 255 LYS B O 1
ATOM 4683 N N . LYS B 1 256 ? 14.398 -11.852 -29.391 1 89.12 256 LYS B N 1
ATOM 4684 C CA . LYS B 1 256 ? 15.016 -10.656 -29.969 1 89.12 256 LYS B CA 1
ATOM 4685 C C . LYS B 1 256 ? 16.438 -10.477 -29.453 1 89.12 256 LYS B C 1
ATOM 4687 O O . LYS B 1 256 ? 17.359 -10.266 -30.25 1 89.12 256 LYS B O 1
ATOM 4692 N N . THR B 1 257 ? 16.641 -10.648 -28.219 1 89.62 257 THR B N 1
ATOM 4693 C CA . THR B 1 257 ? 17.953 -10.438 -27.609 1 89.62 257 THR B CA 1
ATOM 4694 C C . THR B 1 257 ? 18.734 -11.742 -27.547 1 89.62 257 THR B C 1
ATOM 4696 O O . THR B 1 257 ? 19.938 -11.734 -27.266 1 89.62 257 THR B O 1
ATOM 4699 N N . GLN B 1 258 ? 18.031 -12.789 -27.766 1 89.88 258 GLN B N 1
ATOM 4700 C CA . GLN B 1 258 ? 18.609 -14.125 -27.781 1 89.88 258 GLN B CA 1
ATOM 4701 C C . GLN B 1 258 ? 19.219 -14.477 -26.422 1 89.88 258 GLN B C 1
ATOM 4703 O O . GLN B 1 258 ? 20.328 -15.031 -26.359 1 89.88 258 GLN B O 1
ATOM 4708 N N . ARG B 1 259 ? 18.547 -14.086 -25.344 1 93.88 259 ARG B N 1
ATOM 4709 C CA . ARG B 1 259 ? 18.953 -14.367 -23.969 1 93.88 259 ARG B CA 1
ATOM 4710 C C . ARG B 1 259 ? 17.734 -14.586 -23.062 1 93.88 259 ARG B C 1
ATOM 4712 O O . ARG B 1 259 ? 16.641 -14.125 -23.375 1 93.88 259 ARG B O 1
ATOM 4719 N N . PHE B 1 260 ? 18.031 -15.375 -22.031 1 96.19 260 PHE B N 1
ATOM 4720 C CA . PHE B 1 260 ? 17 -15.43 -21 1 96.19 260 PHE B CA 1
ATOM 4721 C C . PHE B 1 260 ? 16.891 -14.094 -20.281 1 96.19 260 PHE B C 1
ATOM 4723 O O . PHE B 1 260 ? 17.906 -13.484 -19.922 1 96.19 260 PHE B O 1
ATOM 4730 N N . ASP B 1 261 ? 15.672 -13.648 -20.094 1 92.25 261 ASP B N 1
ATOM 4731 C CA . ASP B 1 261 ? 15.414 -12.406 -19.359 1 92.25 261 ASP B CA 1
ATOM 4732 C C . ASP B 1 261 ? 15.422 -12.656 -17.844 1 92.25 261 ASP B C 1
ATOM 4734 O O . ASP B 1 261 ? 14.398 -12.477 -17.188 1 92.25 261 ASP B O 1
ATOM 4738 N N . ILE B 1 262 ? 16.594 -12.992 -17.328 1 94.06 262 ILE B N 1
ATOM 4739 C CA . ILE B 1 262 ? 16.672 -13.375 -15.93 1 94.06 262 ILE B CA 1
ATOM 4740 C C . ILE B 1 262 ? 17.609 -12.414 -15.188 1 94.06 262 ILE B C 1
ATOM 4742 O O . ILE B 1 262 ? 18.609 -11.953 -15.75 1 94.06 262 ILE B O 1
ATOM 4746 N N . ASP B 1 263 ? 17.219 -12.07 -14.039 1 93 263 ASP B N 1
ATOM 4747 C CA . ASP B 1 263 ? 18.062 -11.344 -13.102 1 93 263 ASP B CA 1
ATOM 4748 C C . ASP B 1 263 ? 18.547 -12.258 -11.977 1 93 263 ASP B C 1
ATOM 4750 O O . ASP B 1 263 ? 17.875 -12.414 -10.961 1 93 263 ASP B O 1
ATOM 4754 N N . VAL B 1 264 ? 19.75 -12.703 -12.102 1 96.19 264 VAL B N 1
ATOM 4755 C CA . VAL B 1 264 ? 20.312 -13.688 -11.18 1 96.19 264 VAL B CA 1
ATOM 4756 C C . VAL B 1 264 ? 20.438 -13.07 -9.789 1 96.19 264 VAL B C 1
ATOM 4758 O O . VAL B 1 264 ? 20.312 -13.773 -8.781 1 96.19 264 VAL B O 1
ATOM 4761 N N . ASP B 1 265 ? 20.594 -11.766 -9.688 1 95.38 265 ASP B N 1
ATOM 4762 C CA . ASP B 1 265 ? 20.734 -11.078 -8.406 1 95.38 265 ASP B CA 1
ATOM 4763 C C . ASP B 1 265 ? 19.438 -11.148 -7.594 1 95.38 265 ASP B C 1
ATOM 4765 O O . ASP B 1 265 ? 19.484 -11.164 -6.363 1 95.38 265 ASP B O 1
ATOM 4769 N N . LYS B 1 266 ? 18.391 -11.18 -8.312 1 95.94 266 LYS B N 1
ATOM 4770 C CA . LYS B 1 266 ? 17.109 -11.328 -7.605 1 95.94 266 LYS B CA 1
ATOM 4771 C C . LYS B 1 266 ? 17.078 -12.641 -6.828 1 95.94 266 LYS B C 1
ATOM 4773 O O . LYS B 1 266 ? 16.5 -12.703 -5.738 1 95.94 266 LYS B O 1
ATOM 4778 N N . PHE B 1 267 ? 17.641 -13.625 -7.457 1 97.75 267 PHE B N 1
ATOM 4779 C CA . PHE B 1 267 ? 17.703 -14.93 -6.797 1 97.75 267 PHE B CA 1
ATOM 4780 C C . PHE B 1 267 ? 18.719 -14.906 -5.656 1 97.75 267 PHE B C 1
ATOM 4782 O O . PHE B 1 267 ? 18.406 -15.336 -4.543 1 97.75 267 PHE B O 1
ATOM 4789 N N . THR B 1 268 ? 19.859 -14.367 -5.887 1 96.94 268 THR B N 1
ATOM 4790 C CA . THR B 1 268 ? 20.969 -14.469 -4.93 1 96.94 268 THR B CA 1
ATOM 4791 C C . THR B 1 268 ? 20.719 -13.562 -3.729 1 96.94 268 THR B C 1
ATOM 4793 O O . THR B 1 268 ? 21.156 -13.859 -2.619 1 96.94 268 THR B O 1
ATOM 4796 N N . ASN B 1 269 ? 19.953 -12.477 -3.928 1 94.62 269 ASN B N 1
ATOM 4797 C CA . ASN B 1 269 ? 19.734 -11.5 -2.863 1 94.62 269 ASN B CA 1
ATOM 4798 C C . ASN B 1 269 ? 18.453 -11.781 -2.086 1 94.62 269 ASN B C 1
ATOM 4800 O O . ASN B 1 269 ? 18.188 -11.133 -1.072 1 94.62 269 ASN B O 1
ATOM 4804 N N . SER B 1 270 ? 17.703 -12.758 -2.574 1 95.5 270 SER B N 1
ATOM 4805 C CA . SER B 1 270 ? 16.469 -13.086 -1.871 1 95.5 270 SER B CA 1
ATOM 4806 C C . SER B 1 270 ? 16.766 -13.602 -0.464 1 95.5 270 SER B C 1
ATOM 4808 O O . SER B 1 270 ? 17.828 -14.164 -0.208 1 95.5 270 SER B O 1
ATOM 4810 N N . LEU B 1 271 ? 15.797 -13.438 0.466 1 96.38 271 LEU B N 1
ATOM 4811 C CA . LEU B 1 271 ? 15.945 -13.891 1.846 1 96.38 271 LEU B CA 1
ATOM 4812 C C . LEU B 1 271 ? 15.266 -15.242 2.053 1 96.38 271 LEU B C 1
ATOM 4814 O O . LEU B 1 271 ? 15.797 -16.281 1.653 1 96.38 271 LEU B O 1
ATOM 4818 N N . ALA B 1 272 ? 14.008 -15.211 2.459 1 97.94 272 ALA B N 1
ATOM 4819 C CA . ALA B 1 272 ? 13.312 -16.469 2.689 1 97.94 272 ALA B CA 1
ATOM 4820 C C . ALA B 1 272 ? 12.453 -16.859 1.485 1 97.94 272 ALA B C 1
ATOM 4822 O O . ALA B 1 272 ? 12.258 -18.047 1.209 1 97.94 272 ALA B O 1
ATOM 4823 N N . VAL B 1 273 ? 11.875 -15.875 0.851 1 98.56 273 VAL B N 1
ATOM 4824 C CA . VAL B 1 273 ? 11.047 -16.094 -0.331 1 98.56 273 VAL B CA 1
ATOM 4825 C C . VAL B 1 273 ? 11.367 -15.031 -1.384 1 98.56 273 VAL B C 1
ATOM 4827 O O . VAL B 1 273 ? 11.898 -13.969 -1.062 1 98.56 273 VAL B O 1
ATOM 4830 N N . ASP B 1 274 ? 11.078 -15.336 -2.658 1 98.06 274 ASP B N 1
ATOM 4831 C CA . ASP B 1 274 ? 11.211 -14.344 -3.725 1 98.06 274 ASP B CA 1
ATOM 4832 C C . ASP B 1 274 ? 9.984 -13.445 -3.793 1 98.06 274 ASP B C 1
ATOM 4834 O O . ASP B 1 274 ? 8.977 -13.703 -3.131 1 98.06 274 ASP B O 1
ATOM 4838 N N . ASP B 1 275 ? 10.031 -12.414 -4.617 1 96.38 275 ASP B N 1
ATOM 4839 C CA . ASP B 1 275 ? 8.992 -11.398 -4.691 1 96.38 275 ASP B CA 1
ATOM 4840 C C . ASP B 1 275 ? 7.66 -11.992 -5.129 1 96.38 275 ASP B C 1
ATOM 4842 O O . ASP B 1 275 ? 6.609 -11.633 -4.602 1 96.38 275 ASP B O 1
ATOM 4846 N N . ASN B 1 276 ? 7.715 -12.883 -6.051 1 96.69 276 ASN B N 1
ATOM 4847 C CA . ASN B 1 276 ? 6.488 -13.461 -6.594 1 96.69 276 ASN B CA 1
ATOM 4848 C C . ASN B 1 276 ? 5.82 -14.398 -5.594 1 96.69 276 ASN B C 1
ATOM 4850 O O . ASN B 1 276 ? 4.602 -14.367 -5.426 1 96.69 276 ASN B O 1
ATOM 4854 N N . LEU B 1 277 ? 6.645 -15.211 -5 1 98.31 277 LEU B N 1
ATOM 4855 C CA . LEU B 1 277 ? 6.098 -16.141 -4.02 1 98.31 277 LEU B CA 1
ATOM 4856 C C . LEU B 1 277 ? 5.492 -15.391 -2.838 1 98.31 277 LEU B C 1
ATOM 4858 O O . LEU B 1 277 ? 4.473 -15.812 -2.287 1 98.31 277 LEU B O 1
ATOM 4862 N N . ALA B 1 278 ? 6.145 -14.32 -2.432 1 98 278 ALA B N 1
ATOM 4863 C CA . ALA B 1 278 ? 5.613 -13.5 -1.344 1 98 278 ALA B CA 1
ATOM 4864 C C . ALA B 1 278 ? 4.16 -13.117 -1.602 1 98 278 ALA B C 1
ATOM 4866 O O . ALA B 1 278 ? 3.324 -13.18 -0.694 1 98 278 ALA B O 1
ATOM 4867 N N . ASP B 1 279 ? 3.869 -12.844 -2.777 1 96.19 279 ASP B N 1
ATOM 4868 C CA . ASP B 1 279 ? 2.512 -12.484 -3.178 1 96.19 279 ASP B CA 1
ATOM 4869 C C . ASP B 1 279 ? 1.569 -13.68 -3.053 1 96.19 279 ASP B C 1
ATOM 4871 O O . ASP B 1 279 ? 0.437 -13.539 -2.586 1 96.19 279 ASP B O 1
ATOM 4875 N N . MET B 1 280 ? 2.045 -14.773 -3.473 1 97.62 280 MET B N 1
ATOM 4876 C CA . MET B 1 280 ? 1.205 -15.961 -3.598 1 97.62 280 MET B CA 1
ATOM 4877 C C . MET B 1 280 ? 0.89 -16.547 -2.227 1 97.62 280 MET B C 1
ATOM 4879 O O . MET B 1 280 ? -0.042 -17.344 -2.086 1 97.62 280 MET B O 1
ATOM 4883 N N . LEU B 1 281 ? 1.612 -16.172 -1.209 1 97.88 281 LEU B N 1
ATOM 4884 C CA . LEU B 1 281 ? 1.417 -16.703 0.137 1 97.88 281 LEU B CA 1
ATOM 4885 C C . LEU B 1 281 ? 0.296 -15.961 0.855 1 97.88 281 LEU B C 1
ATOM 4887 O O . LEU B 1 281 ? -0.233 -16.453 1.858 1 97.88 281 LEU B O 1
ATOM 4891 N N . VAL B 1 282 ? -0.069 -14.852 0.352 1 97.44 282 VAL B N 1
ATOM 4892 C CA . VAL B 1 282 ? -0.915 -13.906 1.081 1 97.44 282 VAL B CA 1
ATOM 4893 C C . VAL B 1 282 ? -2.311 -14.5 1.258 1 97.44 282 VAL B C 1
ATOM 4895 O O . VAL B 1 282 ? -2.834 -14.555 2.375 1 97.44 282 VAL B O 1
ATOM 4898 N N . VAL B 1 283 ? -2.898 -15.039 0.228 1 96.56 283 VAL B N 1
ATOM 4899 C CA . VAL B 1 283 ? -4.285 -15.492 0.256 1 96.56 283 VAL B CA 1
ATOM 4900 C C . VAL B 1 283 ? -4.426 -16.672 1.22 1 96.56 283 VAL B C 1
ATOM 4902 O O . VAL B 1 283 ? -5.223 -16.609 2.16 1 96.56 283 VAL B O 1
ATOM 4905 N N . PRO B 1 284 ? -3.592 -17.719 1.099 1 96.5 284 PRO B N 1
ATOM 4906 C CA . PRO B 1 284 ? -3.748 -18.812 2.059 1 96.5 284 PRO B CA 1
ATOM 4907 C C . PRO B 1 284 ? -3.416 -18.391 3.488 1 96.5 284 PRO B C 1
ATOM 4909 O O . PRO B 1 284 ? -4.07 -18.844 4.434 1 96.5 284 PRO B O 1
ATOM 4912 N N . ALA B 1 285 ? -2.471 -17.531 3.623 1 96.44 285 ALA B N 1
ATOM 4913 C CA . ALA B 1 285 ? -2.082 -17.094 4.957 1 96.44 285 ALA B CA 1
ATOM 4914 C C . ALA B 1 285 ? -3.225 -16.344 5.637 1 96.44 285 ALA B C 1
ATOM 4916 O O . ALA B 1 285 ? -3.4 -16.438 6.855 1 96.44 285 ALA B O 1
ATOM 4917 N N . SER B 1 286 ? -3.982 -15.617 4.867 1 95.38 286 SER B N 1
ATOM 4918 C CA . SER B 1 286 ? -5.062 -14.797 5.406 1 95.38 286 SER B CA 1
ATOM 4919 C C . SER B 1 286 ? -6.215 -15.656 5.91 1 95.38 286 SER B C 1
ATOM 4921 O O . SER B 1 286 ? -7.078 -15.18 6.648 1 95.38 286 SER B O 1
ATOM 4923 N N . LEU B 1 287 ? -6.203 -16.922 5.562 1 94.06 287 LEU B N 1
ATOM 4924 C CA . LEU B 1 287 ? -7.305 -17.812 5.898 1 94.06 287 LEU B CA 1
ATOM 4925 C C . LEU B 1 287 ? -6.891 -18.812 6.977 1 94.06 287 LEU B C 1
ATOM 4927 O O . LEU B 1 287 ? -7.695 -19.641 7.402 1 94.06 287 LEU B O 1
ATOM 4931 N N . GLY B 1 288 ? -5.668 -18.703 7.391 1 89.81 288 GLY B N 1
ATOM 4932 C CA . GLY B 1 288 ? -5.164 -19.625 8.398 1 89.81 288 GLY B CA 1
ATOM 4933 C C . GLY B 1 288 ? -5.512 -19.203 9.812 1 89.81 288 GLY B C 1
ATOM 4934 O O . GLY B 1 288 ? -5.883 -18.062 10.055 1 89.81 288 GLY B O 1
ATOM 4935 N N . ASN B 1 289 ? -5.355 -20.125 10.773 1 85.44 289 ASN B N 1
ATOM 4936 C CA . ASN B 1 289 ? -5.699 -19.875 12.164 1 85.44 289 ASN B CA 1
ATOM 4937 C C . ASN B 1 289 ? -4.512 -19.328 12.945 1 85.44 289 ASN B C 1
ATOM 4939 O O . ASN B 1 289 ? -4.684 -18.75 14.023 1 85.44 289 ASN B O 1
ATOM 4943 N N . GLU B 1 290 ? -3.391 -19.547 12.484 1 88.56 290 GLU B N 1
ATOM 4944 C CA . GLU B 1 290 ? -2.182 -19.094 13.156 1 88.56 290 GLU B CA 1
ATOM 4945 C C . GLU B 1 290 ? -1.436 -18.062 12.305 1 88.56 290 GLU B C 1
ATOM 4947 O O . GLU B 1 290 ? -1.902 -17.688 11.227 1 88.56 290 GLU B O 1
ATOM 4952 N N . LYS B 1 291 ? -0.356 -17.625 12.844 1 93.38 291 LYS B N 1
ATOM 4953 C CA . LYS B 1 291 ? 0.416 -16.578 12.18 1 93.38 291 LYS B CA 1
ATOM 4954 C C . LYS B 1 291 ? 1.376 -17.172 11.148 1 93.38 291 LYS B C 1
ATOM 4956 O O . LYS B 1 291 ? 2.066 -18.156 11.438 1 93.38 291 LYS B O 1
ATOM 4961 N N . THR B 1 292 ? 1.283 -16.688 9.953 1 96.5 292 THR B N 1
ATOM 4962 C CA . THR B 1 292 ? 2.289 -16.953 8.93 1 96.5 292 THR B CA 1
ATOM 4963 C C . THR B 1 292 ? 3.297 -15.812 8.844 1 96.5 292 THR B C 1
ATOM 4965 O O . THR B 1 292 ? 2.918 -14.641 8.883 1 96.5 292 THR B O 1
ATOM 4968 N N . ARG B 1 293 ? 4.605 -16.172 8.797 1 97.12 293 ARG B N 1
ATOM 4969 C CA . ARG B 1 293 ? 5.684 -15.18 8.742 1 97.12 293 ARG B CA 1
ATOM 4970 C C . ARG B 1 293 ? 6.664 -15.508 7.617 1 97.12 293 ARG B C 1
ATOM 4972 O O . ARG B 1 293 ? 6.996 -16.672 7.398 1 97.12 293 ARG B O 1
ATOM 4979 N N . PHE B 1 294 ? 7.129 -14.422 6.914 1 98.31 294 PHE B N 1
ATOM 4980 C CA . PHE B 1 294 ? 8.195 -14.664 5.949 1 98.31 294 PHE B CA 1
ATOM 4981 C C . PHE B 1 294 ? 9.016 -13.398 5.723 1 98.31 294 PHE B C 1
ATOM 4983 O O . PHE B 1 294 ? 8.5 -12.289 5.855 1 98.31 294 PHE B O 1
ATOM 4990 N N . GLN B 1 295 ? 10.266 -13.617 5.418 1 98 295 GLN B N 1
ATOM 4991 C CA . GLN B 1 295 ? 11.18 -12.516 5.141 1 98 295 GLN B CA 1
ATOM 4992 C C . GLN B 1 295 ? 11.391 -12.344 3.639 1 98 295 GLN B C 1
ATOM 4994 O O . GLN B 1 295 ? 11.492 -13.328 2.902 1 98 295 GLN B O 1
ATOM 4999 N N . VAL B 1 296 ? 11.398 -11.102 3.215 1 97.62 296 VAL B N 1
ATOM 5000 C CA . VAL B 1 296 ? 11.555 -10.773 1.802 1 97.62 296 VAL B CA 1
ATOM 5001 C C . VAL B 1 296 ? 12.508 -9.594 1.645 1 97.62 296 VAL B C 1
ATOM 5003 O O . VAL B 1 296 ? 12.664 -8.789 2.564 1 97.62 296 VAL B O 1
ATOM 5006 N N . LYS B 1 297 ? 13.18 -9.555 0.473 1 96 297 LYS B N 1
ATOM 5007 C CA . LYS B 1 297 ? 14.164 -8.508 0.233 1 96 297 LYS B CA 1
ATOM 5008 C C . LYS B 1 297 ? 13.492 -7.145 0.098 1 96 297 LYS B C 1
ATOM 5010 O O . LYS B 1 297 ? 14.031 -6.133 0.555 1 96 297 LYS B O 1
ATOM 5015 N N . GLU B 1 298 ? 12.367 -7.148 -0.539 1 92.56 298 GLU B N 1
ATOM 5016 C CA . GLU B 1 298 ? 11.664 -5.898 -0.805 1 92.56 298 GLU B CA 1
ATOM 5017 C C . GLU B 1 298 ? 10.148 -6.098 -0.767 1 92.56 298 GLU B C 1
ATOM 5019 O O . GLU B 1 298 ? 9.656 -7.184 -1.075 1 92.56 298 GLU B O 1
ATOM 5024 N N . ILE B 1 299 ? 9.453 -5.016 -0.339 1 92.56 299 ILE B N 1
ATOM 5025 C CA . ILE B 1 299 ? 8 -5.008 -0.417 1 92.56 299 ILE B CA 1
ATOM 5026 C C . ILE B 1 299 ? 7.555 -4.414 -1.752 1 92.56 299 ILE B C 1
ATOM 5028 O O . ILE B 1 299 ? 7.582 -3.195 -1.934 1 92.56 299 ILE B O 1
ATOM 5032 N N . THR B 1 300 ? 7.129 -5.258 -2.617 1 91.44 300 THR B N 1
ATOM 5033 C CA . THR B 1 300 ? 6.691 -4.777 -3.922 1 91.44 300 THR B CA 1
ATOM 5034 C C . THR B 1 300 ? 5.305 -4.145 -3.828 1 91.44 300 THR B C 1
ATOM 5036 O O . THR B 1 300 ? 4.582 -4.363 -2.855 1 91.44 300 THR B O 1
ATOM 5039 N N . LYS B 1 301 ? 4.949 -3.371 -4.84 1 87 301 LYS B N 1
ATOM 5040 C CA . LYS B 1 301 ? 3.605 -2.803 -4.906 1 87 301 LYS B CA 1
ATOM 5041 C C . LYS B 1 301 ? 2.545 -3.9 -4.945 1 87 301 LYS B C 1
ATOM 5043 O O . LYS B 1 301 ? 1.462 -3.744 -4.379 1 87 301 LYS B O 1
ATOM 5048 N N . HIS B 1 302 ? 2.877 -4.973 -5.586 1 91.69 302 HIS B N 1
ATOM 5049 C CA . HIS B 1 302 ? 1.969 -6.109 -5.668 1 91.69 302 HIS B CA 1
ATOM 5050 C C . HIS B 1 302 ? 1.688 -6.691 -4.285 1 91.69 302 HIS B C 1
ATOM 5052 O O . HIS B 1 302 ? 0.531 -6.941 -3.938 1 91.69 302 HIS B O 1
ATOM 5058 N N . LEU B 1 303 ? 2.732 -6.883 -3.557 1 94.19 303 LEU B N 1
ATOM 5059 C CA . LEU B 1 303 ? 2.596 -7.48 -2.23 1 94.19 303 LEU B CA 1
ATOM 5060 C C . LEU B 1 303 ? 1.79 -6.57 -1.309 1 94.19 303 LEU B C 1
ATOM 5062 O O . LEU B 1 303 ? 0.88 -7.035 -0.615 1 94.19 303 LEU B O 1
ATOM 5066 N N . GLU B 1 304 ? 2.121 -5.332 -1.337 1 90.38 304 GLU B N 1
ATOM 5067 C CA . GLU B 1 304 ? 1.419 -4.355 -0.504 1 90.38 304 GLU B CA 1
ATOM 5068 C C . GLU B 1 304 ? -0.072 -4.328 -0.826 1 90.38 304 GLU B C 1
ATOM 5070 O O . GLU B 1 304 ? -0.909 -4.367 0.079 1 90.38 304 GLU B O 1
ATOM 5075 N N . THR B 1 305 ? -0.382 -4.266 -2.031 1 89.44 305 THR B N 1
ATOM 5076 C CA . THR B 1 305 ? -1.769 -4.223 -2.482 1 89.44 305 THR B CA 1
ATOM 5077 C C . THR B 1 305 ? -2.504 -5.504 -2.092 1 89.44 305 THR B C 1
ATOM 5079 O O . THR B 1 305 ? -3.643 -5.453 -1.625 1 89.44 305 THR B O 1
ATOM 5082 N N . ASN B 1 306 ? -1.839 -6.559 -2.311 1 94.12 306 ASN B N 1
ATOM 5083 C CA . ASN B 1 306 ? -2.445 -7.852 -2.01 1 94.12 306 ASN B CA 1
ATOM 5084 C C . ASN B 1 306 ? -2.742 -7.996 -0.52 1 94.12 306 ASN B C 1
ATOM 5086 O O . ASN B 1 306 ? -3.791 -8.516 -0.14 1 94.12 306 ASN B O 1
ATOM 5090 N N . LEU B 1 307 ? -1.832 -7.562 0.323 1 94.31 307 LEU B N 1
ATOM 5091 C CA . LEU B 1 307 ? -2.031 -7.598 1.768 1 94.31 307 LEU B CA 1
ATOM 5092 C C . LEU B 1 307 ? -3.248 -6.773 2.17 1 94.31 307 LEU B C 1
ATOM 5094 O O . LEU B 1 307 ? -4.078 -7.227 2.961 1 94.31 307 LEU B O 1
ATOM 5098 N N . PHE B 1 308 ? -3.406 -5.688 1.603 1 89.44 308 PHE B N 1
ATOM 5099 C CA . PHE B 1 308 ? -4.504 -4.785 1.935 1 89.44 308 PHE B CA 1
ATOM 5100 C C . PHE B 1 308 ? -5.836 -5.367 1.481 1 89.44 308 PHE B C 1
ATOM 5102 O O . PHE B 1 308 ? -6.793 -5.418 2.258 1 89.44 308 PHE B O 1
ATOM 5109 N N . VAL B 1 309 ? -5.922 -5.789 0.249 1 91.19 309 VAL B N 1
ATOM 5110 C CA . VAL B 1 309 ? -7.164 -6.297 -0.327 1 91.19 309 VAL B CA 1
ATOM 5111 C C . VAL B 1 309 ? -7.613 -7.543 0.434 1 91.19 309 VAL B C 1
ATOM 5113 O O . VAL B 1 309 ? -8.805 -7.699 0.728 1 91.19 309 VAL B O 1
ATOM 5116 N N . THR B 1 310 ? -6.684 -8.359 0.697 1 94.25 310 THR B N 1
ATOM 5117 C CA . THR B 1 310 ? -6.992 -9.586 1.43 1 94.25 310 THR B CA 1
ATOM 5118 C C . THR B 1 310 ? -7.523 -9.258 2.822 1 94.25 310 THR B C 1
ATOM 5120 O O . THR B 1 310 ? -8.5 -9.859 3.275 1 94.25 310 THR B O 1
ATOM 5123 N N . SER B 1 311 ? -6.891 -8.328 3.467 1 92.44 311 SER B N 1
ATOM 5124 C CA . SER B 1 311 ? -7.348 -7.918 4.789 1 92.44 311 SER B CA 1
ATOM 5125 C C . SER B 1 311 ? -8.742 -7.301 4.73 1 92.44 311 SER B C 1
ATOM 5127 O O . SER B 1 311 ? -9.562 -7.523 5.621 1 92.44 311 SER B O 1
ATOM 5129 N N . LYS B 1 312 ? -9 -6.566 3.76 1 89.38 312 LYS B N 1
ATOM 5130 C CA . LYS B 1 312 ? -10.297 -5.926 3.578 1 89.38 312 LYS B CA 1
ATOM 5131 C C . LYS B 1 312 ? -11.406 -6.961 3.426 1 89.38 312 LYS B C 1
ATOM 5133 O O . LYS B 1 312 ? -12.508 -6.777 3.945 1 89.38 312 LYS B O 1
ATOM 5138 N N . ILE B 1 313 ? -11.109 -8.039 2.805 1 91.69 313 ILE B N 1
ATOM 5139 C CA . ILE B 1 313 ? -12.133 -9.031 2.5 1 91.69 313 ILE B CA 1
ATOM 5140 C C . ILE B 1 313 ? -12.289 -9.992 3.676 1 91.69 313 ILE B C 1
ATOM 5142 O O . ILE B 1 313 ? -13.398 -10.273 4.121 1 91.69 313 ILE B O 1
ATOM 5146 N N . THR B 1 314 ? -11.195 -10.461 4.219 1 92.75 314 THR B N 1
ATOM 5147 C CA . THR B 1 314 ? -11.25 -11.547 5.191 1 92.75 314 THR B CA 1
ATOM 5148 C C . THR B 1 314 ? -11.32 -10.992 6.613 1 92.75 314 THR B C 1
ATOM 5150 O O . THR B 1 314 ? -11.773 -11.688 7.531 1 92.75 314 THR B O 1
ATOM 5153 N N . GLY B 1 315 ? -10.742 -9.805 6.758 1 89.94 315 GLY B N 1
ATOM 5154 C CA . GLY B 1 315 ? -10.609 -9.266 8.102 1 89.94 315 GLY B CA 1
ATOM 5155 C C . GLY B 1 315 ? -9.328 -9.688 8.789 1 89.94 315 GLY B C 1
ATOM 5156 O O . GLY B 1 315 ? -9.125 -9.391 9.969 1 89.94 315 GLY B O 1
ATOM 5157 N N . CYS B 1 316 ? -8.445 -10.273 8.062 1 92.69 316 CYS B N 1
ATOM 5158 C CA . CYS B 1 316 ? -7.176 -10.68 8.664 1 92.69 316 CYS B CA 1
ATOM 5159 C C . CYS B 1 316 ? -6.32 -9.461 9.008 1 92.69 316 CYS B C 1
ATOM 5161 O O . CYS B 1 316 ? -6.562 -8.367 8.492 1 92.69 316 CYS B O 1
ATOM 5163 N N . LYS B 1 317 ? -5.359 -9.703 9.914 1 92.31 317 LYS B N 1
ATOM 5164 C CA . LYS B 1 317 ? -4.387 -8.672 10.266 1 92.31 317 LYS B CA 1
ATOM 5165 C C . LYS B 1 317 ? -3.021 -8.977 9.648 1 92.31 317 LYS B C 1
ATOM 5167 O O . LYS B 1 317 ? -2.648 -10.141 9.5 1 92.31 317 LYS B O 1
ATOM 5172 N N . TYR B 1 318 ? -2.32 -7.855 9.305 1 94.56 318 TYR B N 1
ATOM 5173 C CA . TYR B 1 318 ? -0.962 -8.062 8.812 1 94.56 318 TYR B CA 1
ATOM 5174 C C . TYR B 1 318 ? -0.031 -6.961 9.312 1 94.56 318 TYR B C 1
ATOM 5176 O O . TYR B 1 318 ? -0.488 -5.902 9.75 1 94.56 318 TYR B O 1
ATOM 5184 N N . GLY B 1 319 ? 1.24 -7.297 9.289 1 94.81 319 GLY B N 1
ATOM 5185 C CA . GLY B 1 319 ? 2.279 -6.371 9.711 1 94.81 319 GLY B CA 1
ATOM 5186 C C . GLY B 1 319 ? 3.533 -6.453 8.859 1 94.81 319 GLY B C 1
ATOM 5187 O O . GLY B 1 319 ? 3.848 -7.512 8.312 1 94.81 319 GLY B O 1
ATOM 5188 N N . ILE B 1 320 ? 4.184 -5.32 8.727 1 94.38 320 ILE B N 1
ATOM 5189 C CA . ILE B 1 320 ? 5.449 -5.223 8.008 1 94.38 320 ILE B CA 1
ATOM 5190 C C . ILE B 1 320 ? 6.496 -4.551 8.898 1 94.38 320 ILE B C 1
ATOM 5192 O O . ILE B 1 320 ? 6.199 -3.572 9.586 1 94.38 320 ILE B O 1
ATOM 5196 N N . GLY B 1 321 ? 7.699 -5.082 8.898 1 91.31 321 GLY B N 1
ATOM 5197 C CA . GLY B 1 321 ? 8.82 -4.5 9.625 1 91.31 321 GLY B CA 1
ATOM 5198 C C . GLY B 1 321 ? 10.125 -4.578 8.867 1 91.31 321 GLY B C 1
ATOM 5199 O O . GLY B 1 321 ? 10.43 -5.594 8.234 1 91.31 321 GLY B O 1
ATOM 5200 N N . LYS B 1 322 ? 10.852 -3.488 8.961 1 90.44 322 LYS B N 1
ATOM 5201 C CA . LYS B 1 322 ? 12.172 -3.494 8.328 1 90.44 322 LYS B CA 1
ATOM 5202 C C . LYS B 1 322 ? 13.156 -4.32 9.148 1 90.44 322 LYS B C 1
ATOM 5204 O O . LYS B 1 322 ? 13.156 -4.273 10.375 1 90.44 322 LYS B O 1
ATOM 5209 N N . ILE B 1 323 ? 13.969 -5.164 8.492 1 90.06 323 ILE B N 1
ATOM 5210 C CA . ILE B 1 323 ? 15.055 -5.91 9.117 1 90.06 323 ILE B CA 1
ATOM 5211 C C . ILE B 1 323 ? 16.375 -5.57 8.422 1 90.06 323 ILE B C 1
ATOM 5213 O O . ILE B 1 323 ? 16.391 -4.805 7.461 1 90.06 323 ILE B O 1
ATOM 5217 N N . LYS B 1 324 ? 17.453 -6.047 8.852 1 87.5 324 LYS B N 1
ATOM 5218 C CA . LYS B 1 324 ? 18.797 -5.691 8.391 1 87.5 324 LYS B CA 1
ATOM 5219 C C . LYS B 1 324 ? 18.906 -5.809 6.875 1 87.5 324 LYS B C 1
ATOM 5221 O O . LYS B 1 324 ? 19.438 -4.914 6.215 1 87.5 324 LYS B O 1
ATOM 5226 N N . GLU B 1 325 ? 18.375 -6.898 6.316 1 92.62 325 GLU B N 1
ATOM 5227 C CA . GLU B 1 325 ? 18.625 -7.164 4.902 1 92.62 325 GLU B CA 1
ATOM 5228 C C . GLU B 1 325 ? 17.344 -7.059 4.09 1 92.62 325 GLU B C 1
ATOM 5230 O O . GLU B 1 325 ? 17.312 -7.41 2.908 1 92.62 325 GLU B O 1
ATOM 5235 N N . GLY B 1 326 ? 16.297 -6.609 4.711 1 94.19 326 GLY B N 1
ATOM 5236 C CA . GLY B 1 326 ? 15.016 -6.551 4.02 1 94.19 326 GLY B CA 1
ATOM 5237 C C . GLY B 1 326 ? 13.844 -6.285 4.945 1 94.19 326 GLY B C 1
ATOM 5238 O O . GLY B 1 326 ? 13.898 -5.383 5.781 1 94.19 326 GLY B O 1
ATOM 5239 N N . PHE B 1 327 ? 12.789 -7.094 4.746 1 95.12 327 PHE B N 1
ATOM 5240 C CA . PHE B 1 327 ? 11.562 -6.883 5.504 1 95.12 327 PHE B CA 1
ATOM 5241 C C . PHE B 1 327 ? 10.992 -8.203 6.004 1 95.12 327 PHE B C 1
ATOM 5243 O O . PHE B 1 327 ? 11.227 -9.258 5.398 1 95.12 327 PHE B O 1
ATOM 5250 N N . GLU B 1 328 ? 10.328 -8.109 7.094 1 96.31 328 GLU B N 1
ATOM 5251 C CA . GLU B 1 328 ? 9.523 -9.227 7.59 1 96.31 328 GLU B CA 1
ATOM 5252 C C . GLU B 1 328 ? 8.031 -8.93 7.484 1 96.31 328 GLU B C 1
ATOM 5254 O O . GLU B 1 328 ? 7.59 -7.824 7.816 1 96.31 328 GLU B O 1
ATOM 5259 N N . VAL B 1 329 ? 7.285 -9.875 6.961 1 97.38 329 VAL B N 1
ATOM 5260 C CA . VAL B 1 329 ? 5.836 -9.781 6.844 1 97.38 329 VAL B CA 1
ATOM 5261 C C . VAL B 1 329 ? 5.176 -10.812 7.762 1 97.38 329 VAL B C 1
ATOM 5263 O O . VAL B 1 329 ? 5.602 -11.969 7.809 1 97.38 329 VAL B O 1
ATOM 5266 N N . ILE B 1 330 ? 4.191 -10.375 8.523 1 96.62 330 ILE B N 1
ATOM 5267 C CA . ILE B 1 330 ? 3.416 -11.266 9.383 1 96.62 330 ILE B CA 1
ATOM 5268 C C . ILE B 1 330 ? 1.935 -11.156 9.039 1 96.62 330 ILE B C 1
ATOM 5270 O O . ILE B 1 330 ? 1.405 -10.047 8.883 1 96.62 330 ILE B O 1
ATOM 5274 N N . ILE B 1 331 ? 1.284 -12.281 8.844 1 96.44 331 ILE B N 1
ATOM 5275 C CA . ILE B 1 331 ? -0.147 -12.328 8.562 1 96.44 331 ILE B CA 1
ATOM 5276 C C . ILE B 1 331 ? -0.85 -13.18 9.617 1 96.44 331 ILE B C 1
ATOM 5278 O O . ILE B 1 331 ? -0.468 -14.328 9.852 1 96.44 331 ILE B O 1
ATOM 5282 N N . GLU B 1 332 ? -1.794 -12.602 10.25 1 93.62 332 GLU B N 1
ATOM 5283 C CA . GLU B 1 332 ? -2.66 -13.312 11.188 1 93.62 332 GLU B CA 1
ATOM 5284 C C . GLU B 1 332 ? -4.031 -13.578 10.57 1 93.62 332 GLU B C 1
ATOM 5286 O O . GLU B 1 332 ? -4.891 -12.695 10.547 1 93.62 332 GLU B O 1
ATOM 5291 N N . GLY B 1 333 ? -4.16 -14.766 10.109 1 90.56 333 GLY B N 1
ATOM 5292 C CA . GLY B 1 333 ? -5.375 -15.125 9.391 1 90.56 333 GLY B CA 1
ATOM 5293 C C . GLY B 1 333 ? -6.598 -15.195 10.289 1 90.56 333 GLY B C 1
ATOM 5294 O O . GLY B 1 333 ? -6.508 -14.922 11.484 1 90.56 333 GLY B O 1
ATOM 5295 N N . ILE B 1 334 ? -7.723 -15.367 9.586 1 82.88 334 ILE B N 1
ATOM 5296 C CA . ILE B 1 334 ? -8.984 -15.5 10.305 1 82.88 334 ILE B CA 1
ATOM 5297 C C . ILE B 1 334 ? -9.281 -16.984 10.547 1 82.88 334 ILE B C 1
ATOM 5299 O O . ILE B 1 334 ? -8.898 -17.828 9.75 1 82.88 334 ILE B O 1
ATOM 5303 N N . SER B 1 335 ? -9.5 -17.266 11.781 1 63.94 335 SER B N 1
ATOM 5304 C CA . SER B 1 335 ? -9.719 -18.672 12.086 1 63.94 335 SER B CA 1
ATOM 5305 C C . SER B 1 335 ? -10.578 -19.344 11.016 1 63.94 335 SER B C 1
ATOM 5307 O O . SER B 1 335 ? -11.461 -18.719 10.43 1 63.94 335 SER B O 1
ATOM 5309 N N . ASP B 1 336 ? -10.039 -20.453 10.5 1 55.38 336 ASP B N 1
ATOM 5310 C CA . ASP B 1 336 ? -10.695 -21.375 9.57 1 55.38 336 ASP B CA 1
ATOM 5311 C C . ASP B 1 336 ? -12.195 -21.469 9.859 1 55.38 336 ASP B C 1
ATOM 5313 O O . ASP B 1 336 ? -13 -21.641 8.945 1 55.38 336 ASP B O 1
ATOM 5317 N N . SER B 1 337 ? -12.5 -21.391 11.031 1 42 337 SER B N 1
ATOM 5318 C CA . SER B 1 337 ? -13.898 -21.562 11.422 1 42 337 SER B CA 1
ATOM 5319 C C . SER B 1 337 ? -14.758 -20.422 10.914 1 42 337 SER B C 1
ATOM 5321 O O . SER B 1 337 ? -15.984 -20.531 10.852 1 42 337 SER B O 1
ATOM 5323 N N . SER B 1 338 ? -14.156 -19.375 10.578 1 42.84 338 SER B N 1
ATOM 5324 C CA . SER B 1 338 ? -14.945 -18.25 10.094 1 42.84 338 SER B CA 1
ATOM 5325 C C . SER B 1 338 ? -15.227 -18.375 8.602 1 42.84 338 SER B C 1
ATOM 5327 O O . SER B 1 338 ? -15.961 -17.562 8.031 1 42.84 338 SER B O 1
ATOM 5329 N N . ILE B 1 339 ? -14.578 -19.391 8.086 1 46.59 339 ILE B N 1
ATOM 5330 C CA . ILE B 1 339 ? -14.812 -19.719 6.684 1 46.59 339 ILE B CA 1
ATOM 5331 C C . ILE B 1 339 ? -16.141 -20.453 6.547 1 46.59 339 ILE B C 1
ATOM 5333 O O . ILE B 1 339 ? -16.391 -21.438 7.238 1 46.59 339 ILE B O 1
ATOM 5337 N N . LYS B 1 340 ? -17.125 -19.672 6.129 1 46.28 340 LYS B N 1
ATOM 5338 C CA . LYS B 1 340 ? -18.469 -20.234 5.98 1 46.28 340 LYS B CA 1
ATOM 5339 C C . LYS B 1 340 ? -18.484 -21.391 4.988 1 46.28 340 LYS B C 1
ATOM 5341 O O . LYS B 1 340 ? -18.078 -21.234 3.832 1 46.28 340 LYS B O 1
ATOM 5346 N N . GLN B 1 341 ? -18.25 -22.672 5.469 1 39.12 341 GLN B N 1
ATOM 5347 C CA . GLN B 1 341 ? -18.328 -23.859 4.629 1 39.12 341 GLN B CA 1
ATOM 5348 C C . GLN B 1 341 ? -19.734 -24.016 4.035 1 39.12 341 GLN B C 1
ATOM 5350 O O . GLN B 1 341 ? -20.719 -23.625 4.656 1 39.12 341 GLN B O 1
#

Organism: NCBI:txid859350